Protein AF-A0A7C1CNL2-F1 (afdb_monomer)

Radius of gyration: 27.86 Å; Cα contacts (8 Å, |Δi|>4): 407; chains: 1; bounding box: 65×78×93 Å

Sequence (382 aa):
MNATKIMKTVVLSVSLILLAGSLSPGCSSPKSASEPPAAAKEPATAVEAPQTAAPAPEAPAEALAEKEEQEKAAATQEEEIQDDVVADTQDYTPQLRPYAESPYAANIDAGLVYMAEHKGELSCNWMDYFVLDYLQRKFGLDEWFSAKELLDAEALSKEDSVNYHLHARLVVPGHRIESKEVPFEDSFLFADYAPGEEEAFITTASLKHVGVPLSRFMLRAMYCDVEPVDSAYAAELVRLVMETDVEGDPNNFEGYLATHLILSYQWLKELGCAEALDELANMEENLAEVLYKIIRVQNGITDLALEAGALLHYMGRLDVVPEELVEGSYGSIAQAQMDNGAWDRNGGTRPTPSPQCHTTVFALWNLLENALPDAPDISWLR

Structure (mmCIF, N/CA/C/O backbone):
data_AF-A0A7C1CNL2-F1
#
_entry.id   AF-A0A7C1CNL2-F1
#
loop_
_atom_site.group_PDB
_atom_site.id
_atom_site.type_symbol
_atom_site.label_atom_id
_atom_site.label_alt_id
_atom_site.label_comp_id
_atom_site.label_asym_id
_atom_site.label_entity_id
_atom_site.label_seq_id
_atom_site.pdbx_PDB_ins_code
_atom_site.Cartn_x
_atom_site.Cartn_y
_atom_site.Cartn_z
_atom_site.occupancy
_atom_site.B_iso_or_equiv
_atom_site.auth_seq_id
_atom_site.auth_comp_id
_atom_site.auth_asym_id
_atom_site.auth_atom_id
_atom_site.pdbx_PDB_model_num
ATOM 1 N N . MET A 1 1 ? -5.654 50.924 52.333 1.00 35.19 1 MET A N 1
ATOM 2 C CA . MET A 1 1 ? -4.662 50.631 51.276 1.00 35.19 1 MET A CA 1
ATOM 3 C C . MET A 1 1 ? -5.372 49.855 50.179 1.00 35.19 1 MET A C 1
ATOM 5 O O . MET A 1 1 ? -6.268 49.086 50.491 1.00 35.19 1 MET A O 1
ATOM 9 N N . ASN A 1 2 ? -5.077 50.205 48.930 1.00 32.06 2 ASN A N 1
ATOM 10 C CA . ASN A 1 2 ? -5.961 50.125 47.763 1.00 32.06 2 ASN A CA 1
ATOM 11 C C . ASN A 1 2 ? -6.249 48.709 47.237 1.00 32.06 2 ASN A C 1
ATOM 13 O O . ASN A 1 2 ? -5.327 47.917 47.091 1.00 32.06 2 ASN A O 1
ATOM 17 N N . ALA A 1 3 ? -7.488 48.486 46.794 1.00 32.28 3 ALA A N 1
ATOM 18 C CA . ALA A 1 3 ? -7.807 47.624 45.655 1.00 32.28 3 ALA A CA 1
ATOM 19 C C . ALA A 1 3 ? -8.957 48.292 44.881 1.00 32.28 3 ALA A C 1
ATOM 21 O O . ALA A 1 3 ? -10.082 48.399 45.367 1.00 32.28 3 ALA A O 1
ATOM 22 N N . THR A 1 4 ? -8.634 48.824 43.705 1.00 47.66 4 THR A N 1
ATOM 23 C CA . THR A 1 4 ? -9.479 49.720 42.913 1.00 47.66 4 THR A CA 1
ATOM 24 C C . THR A 1 4 ? -9.529 49.181 41.484 1.00 47.66 4 THR A C 1
ATOM 26 O O . THR A 1 4 ? -8.496 49.251 40.837 1.00 47.66 4 THR A O 1
ATOM 29 N N . LYS A 1 5 ? -10.728 48.761 41.019 1.00 42.75 5 LYS 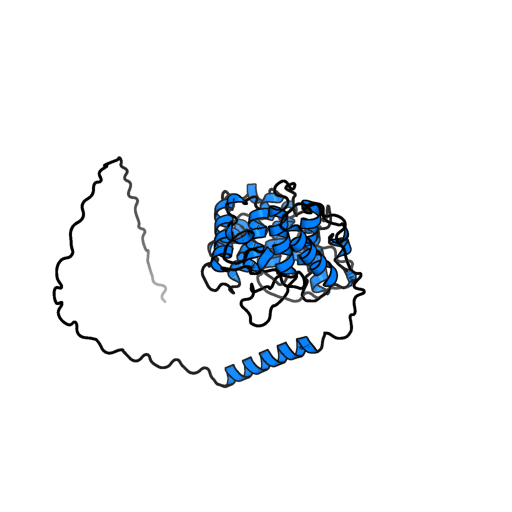A N 1
ATOM 30 C CA . LYS A 1 5 ? -11.314 48.989 39.662 1.00 42.75 5 LYS A CA 1
ATOM 31 C C . LYS A 1 5 ? -10.560 48.386 38.433 1.00 42.75 5 LYS A C 1
ATOM 33 O O . LYS A 1 5 ? -9.362 48.217 38.490 1.00 42.75 5 LYS A O 1
ATOM 38 N N . ILE A 1 6 ? -11.093 48.094 37.234 1.00 38.56 6 ILE A N 1
ATOM 39 C CA . ILE A 1 6 ? -12.391 48.148 36.519 1.00 38.56 6 ILE A CA 1
ATOM 40 C C . ILE A 1 6 ? -12.124 47.669 35.056 1.00 38.56 6 ILE A C 1
ATOM 42 O O . ILE A 1 6 ? -11.056 47.982 34.543 1.00 38.56 6 ILE A O 1
ATOM 46 N N . MET A 1 7 ? -13.141 47.091 34.377 1.00 31.61 7 MET A N 1
ATOM 47 C CA . MET A 1 7 ? -13.374 47.030 32.895 1.00 31.61 7 MET A CA 1
ATOM 48 C C . MET A 1 7 ? -12.409 46.195 32.008 1.00 31.61 7 MET A C 1
ATOM 50 O O . MET A 1 7 ? -11.265 46.002 32.370 1.00 31.61 7 MET A O 1
ATOM 54 N N . LYS A 1 8 ? -12.768 45.689 30.810 1.00 28.19 8 LYS A N 1
ATOM 55 C CA . LYS A 1 8 ? -13.833 46.044 29.843 1.00 28.19 8 LYS A CA 1
ATOM 56 C C . LYS A 1 8 ? -14.079 44.919 28.813 1.00 28.19 8 LYS A C 1
ATOM 58 O O . LYS A 1 8 ? -13.187 44.156 28.478 1.00 28.19 8 LYS A O 1
ATOM 63 N N . THR A 1 9 ? -15.298 44.952 28.289 1.00 31.88 9 THR A N 1
ATOM 64 C CA . THR A 1 9 ? -15.944 44.317 27.127 1.00 31.88 9 THR A CA 1
ATOM 65 C C . THR A 1 9 ? -15.256 44.517 25.759 1.00 31.88 9 THR A C 1
ATOM 67 O O . THR A 1 9 ? -14.754 45.611 25.517 1.00 31.88 9 THR A O 1
ATOM 70 N N . VAL A 1 10 ? -15.412 43.550 24.834 1.00 29.12 10 VAL A N 1
ATOM 71 C CA . VAL A 1 10 ? -15.509 43.700 23.350 1.00 29.12 10 VAL A CA 1
ATOM 72 C C . VAL A 1 10 ? -16.446 42.570 22.858 1.00 29.12 10 VAL A C 1
ATOM 74 O O . VAL A 1 10 ? -16.134 41.412 23.087 1.00 29.12 10 VAL A O 1
ATOM 77 N N . VAL A 1 11 ? -17.745 42.777 22.592 1.00 28.12 11 VAL A N 1
ATOM 78 C CA . VAL A 1 11 ? -18.468 43.267 21.386 1.00 28.12 11 VAL A CA 1
ATOM 79 C C . VAL A 1 11 ? -18.308 42.412 20.112 1.00 28.12 11 VAL A C 1
ATOM 81 O O . VAL A 1 11 ? -17.256 42.401 19.485 1.00 28.12 11 VAL A O 1
ATOM 84 N N . LEU A 1 12 ? -19.434 41.770 19.750 1.00 28.95 12 LEU A N 1
ATOM 85 C CA . LEU A 1 12 ? -19.815 41.115 18.488 1.00 28.95 12 LEU A CA 1
ATOM 86 C C . LEU A 1 12 ? -19.598 41.983 17.237 1.00 28.95 12 LEU A C 1
ATOM 88 O O . LEU A 1 12 ? -19.767 43.199 17.317 1.00 28.95 12 LEU A O 1
ATOM 92 N N . SER A 1 13 ? -19.471 41.338 16.067 1.00 25.84 13 SER A N 1
ATOM 93 C CA . SER A 1 13 ? -20.415 41.446 14.921 1.00 25.84 13 SER A CA 1
ATOM 94 C C . SER A 1 13 ? -19.830 40.786 13.668 1.00 25.84 13 SER A C 1
ATOM 96 O O . SER A 1 13 ? -18.746 41.192 13.283 1.00 25.84 13 SER A O 1
ATOM 98 N N . VAL A 1 14 ? -20.572 39.903 12.984 1.00 24.02 14 VAL A N 1
ATOM 99 C CA . VAL A 1 14 ? -20.858 40.011 11.533 1.00 24.02 14 VAL A CA 1
ATOM 100 C C . VAL A 1 14 ? -22.202 39.327 11.254 1.00 24.02 14 VAL A C 1
ATOM 102 O O . VAL A 1 14 ? -22.485 38.238 11.748 1.00 24.02 14 VAL A O 1
ATOM 105 N N . SER A 1 15 ? -23.035 40.035 10.495 1.00 27.12 15 SER A N 1
ATOM 106 C CA . SER A 1 15 ? -24.418 39.725 10.154 1.00 27.12 15 SER A CA 1
ATOM 107 C C . SER A 1 15 ? -24.574 38.929 8.856 1.00 27.12 15 SER A C 1
ATOM 109 O O . SER A 1 15 ? -23.800 39.055 7.914 1.00 27.12 15 SER A O 1
ATOM 111 N N . LEU A 1 16 ? -25.694 38.214 8.831 1.00 27.20 16 LEU A N 1
ATOM 112 C CA . LEU A 1 16 ? -26.462 37.634 7.731 1.00 27.20 16 LEU A CA 1
ATOM 113 C C . LEU A 1 16 ? -26.754 38.608 6.560 1.00 27.20 16 LEU A C 1
ATOM 115 O O . LEU A 1 16 ? -27.252 39.705 6.814 1.00 27.20 16 LEU A O 1
ATOM 119 N N . ILE A 1 17 ? -26.595 38.164 5.299 1.00 28.11 17 ILE A N 1
ATOM 120 C CA . ILE A 1 17 ? -27.347 38.661 4.121 1.00 28.11 17 ILE A CA 1
ATOM 121 C C . ILE A 1 17 ? -27.721 37.484 3.194 1.00 28.11 17 ILE A C 1
ATOM 123 O O . ILE A 1 17 ? -26.864 36.740 2.730 1.00 28.11 17 ILE A O 1
ATOM 127 N N . LEU A 1 18 ? -29.027 37.364 2.929 1.00 26.62 18 LEU A N 1
ATOM 128 C CA . LEU A 1 18 ? -29.698 36.585 1.877 1.00 26.62 18 LEU A CA 1
ATOM 129 C C . LEU A 1 18 ? -29.678 37.346 0.538 1.00 26.62 18 LEU A C 1
ATOM 131 O O . LEU A 1 18 ? -29.861 38.560 0.576 1.00 26.62 18 LEU A O 1
ATOM 135 N N . LEU A 1 19 ? -29.650 36.652 -0.613 1.00 27.83 19 LEU A N 1
ATOM 136 C CA . LEU A 1 19 ? -30.679 36.771 -1.675 1.00 27.83 19 LEU A CA 1
ATOM 137 C C . LEU A 1 19 ? -30.395 35.914 -2.922 1.00 27.83 19 LEU A C 1
ATOM 139 O O . LEU A 1 19 ? -29.259 35.665 -3.304 1.00 27.83 19 LEU A O 1
ATOM 143 N N . ALA A 1 20 ? -31.501 35.486 -3.530 1.00 30.69 20 ALA A N 1
ATOM 144 C CA . ALA A 1 20 ? -31.649 34.560 -4.645 1.00 30.69 20 ALA A CA 1
ATOM 145 C C . ALA A 1 20 ? -31.808 35.242 -6.024 1.00 30.69 20 ALA A C 1
ATOM 147 O O . ALA A 1 20 ? -32.094 36.436 -6.100 1.00 30.69 20 ALA A O 1
ATOM 148 N N . GLY A 1 21 ? -31.772 34.416 -7.084 1.00 27.17 21 GLY A N 1
ATOM 149 C CA . GLY A 1 21 ? -32.320 34.672 -8.433 1.00 27.17 21 GLY A CA 1
ATOM 150 C C . GLY A 1 21 ? -31.267 34.641 -9.555 1.00 27.17 21 GLY A C 1
ATOM 151 O O . GLY A 1 21 ? -30.158 35.100 -9.339 1.00 27.17 21 GLY A O 1
ATOM 152 N N . SER A 1 22 ? -31.483 34.229 -10.809 1.00 32.00 22 SER A N 1
ATOM 153 C CA . SER A 1 22 ? -32.414 33.339 -11.533 1.00 32.00 22 SER A CA 1
ATOM 154 C C . SER A 1 22 ? -32.171 33.579 -13.045 1.00 32.00 22 SER A C 1
ATOM 156 O O . SER A 1 22 ? -32.170 34.734 -13.453 1.00 32.00 22 SER A O 1
ATOM 158 N N . LEU A 1 23 ? -32.067 32.505 -13.847 1.00 30.62 23 LEU A N 1
ATOM 159 C CA . LEU A 1 23 ? -32.477 32.357 -15.271 1.00 30.62 23 LEU A CA 1
ATOM 160 C C . LEU A 1 23 ? -31.768 33.123 -16.433 1.00 30.62 23 LEU A C 1
ATOM 162 O O . LEU A 1 23 ? -32.106 34.260 -16.731 1.00 30.62 23 LEU A O 1
ATOM 166 N N . SER A 1 24 ? -30.940 32.362 -17.181 1.00 31.33 24 SER A N 1
ATOM 167 C CA . SER A 1 24 ? -31.008 32.012 -18.639 1.00 31.33 24 SER A CA 1
ATOM 168 C C . SER A 1 24 ? -30.952 33.108 -19.756 1.00 31.33 24 SER A C 1
ATOM 170 O O . SER A 1 24 ? -30.883 34.293 -19.466 1.00 31.33 24 SER A O 1
ATOM 172 N N . PRO A 1 25 ? -30.974 32.749 -21.069 1.00 50.56 25 PRO A N 1
ATOM 173 C CA . PRO A 1 25 ? -29.836 32.335 -21.914 1.00 50.56 25 PRO A CA 1
ATOM 174 C C . PRO A 1 25 ? -29.695 33.189 -23.209 1.00 50.56 25 PRO A C 1
ATOM 176 O O . PRO A 1 25 ? -30.590 33.955 -23.558 1.00 50.56 25 PRO A O 1
ATOM 179 N N . GLY A 1 26 ? -28.624 33.021 -24.001 1.00 30.94 26 GLY A N 1
ATOM 180 C CA . GLY A 1 26 ? -28.526 33.708 -25.301 1.00 30.94 26 GLY A CA 1
ATOM 181 C C . GLY A 1 26 ? -27.417 33.221 -26.234 1.00 30.94 26 GLY A C 1
ATOM 182 O O . GLY A 1 26 ? -26.248 33.525 -26.036 1.00 30.94 26 GLY A O 1
ATOM 183 N N . CYS A 1 27 ? -27.817 32.496 -27.281 1.00 37.62 27 CYS A N 1
ATOM 184 C CA . CYS A 1 27 ? -27.024 32.134 -28.459 1.00 37.62 27 CYS A CA 1
ATOM 185 C C . CYS A 1 27 ? -26.532 33.363 -29.246 1.00 37.62 27 CYS A C 1
ATOM 187 O O . CYS A 1 27 ? -27.295 34.317 -29.391 1.00 37.62 27 CYS A O 1
ATOM 189 N N . SER A 1 28 ? -25.354 33.273 -29.884 1.00 35.78 28 SER A N 1
ATOM 190 C CA . SER A 1 28 ? -25.140 33.510 -31.335 1.00 35.78 28 SER A CA 1
ATOM 191 C C . SER A 1 28 ? -23.646 33.553 -31.699 1.00 35.78 28 SER A C 1
ATOM 193 O O . SER A 1 28 ? -22.896 34.380 -31.197 1.00 35.78 28 SER A O 1
ATOM 195 N N . SER A 1 29 ? -23.235 32.695 -32.636 1.00 40.66 29 SER A N 1
ATOM 196 C CA . SER A 1 29 ? -22.101 32.913 -33.560 1.00 40.66 29 SER A CA 1
ATOM 197 C C . SER A 1 29 ? -22.674 33.461 -34.883 1.00 40.66 29 SER A C 1
ATOM 199 O O . SER A 1 29 ? -23.821 33.113 -35.182 1.00 40.66 29 SER A O 1
ATOM 201 N N . PRO A 1 30 ? -21.955 34.277 -35.697 1.00 51.47 30 PRO A N 1
ATOM 202 C CA . PRO A 1 30 ? -20.954 33.725 -36.631 1.00 51.47 30 PRO A CA 1
ATOM 203 C C . PRO A 1 30 ? -19.769 34.641 -37.057 1.00 51.47 30 PRO A C 1
ATOM 205 O O . PRO A 1 30 ? -19.803 35.859 -36.937 1.00 51.47 30 PRO A O 1
ATOM 208 N N . LYS A 1 31 ? -18.743 33.975 -37.624 1.00 42.81 31 LYS A N 1
ATOM 209 C CA . LYS A 1 31 ? -17.724 34.377 -38.631 1.00 42.81 31 LYS A CA 1
ATOM 210 C C . LYS A 1 31 ? -17.607 35.859 -39.052 1.00 42.81 31 LYS A C 1
ATOM 212 O O . LYS A 1 31 ? -18.544 36.392 -39.632 1.00 42.81 31 LYS A O 1
ATOM 217 N N . SER A 1 32 ? -16.370 36.375 -39.088 1.00 38.91 32 SER A N 1
ATOM 218 C CA . SER A 1 32 ? -15.709 36.824 -40.336 1.00 38.91 32 SER A CA 1
ATOM 219 C C . SER A 1 32 ? -14.239 37.194 -40.102 1.00 38.91 32 SER A C 1
ATOM 221 O O . SER A 1 32 ? -13.888 37.770 -39.079 1.00 38.91 32 SER A O 1
ATOM 223 N N . ALA A 1 33 ? -13.403 36.876 -41.089 1.00 46.38 33 ALA A N 1
ATOM 224 C CA . ALA A 1 33 ? -12.017 37.303 -41.222 1.00 46.38 33 ALA A CA 1
ATOM 225 C C . ALA A 1 33 ? -11.903 38.798 -41.576 1.00 46.38 33 ALA A C 1
ATOM 227 O O . ALA A 1 33 ? -12.732 39.299 -42.337 1.00 46.38 33 ALA A O 1
ATOM 228 N N . SER A 1 34 ? -10.835 39.456 -41.112 1.00 37.28 34 SER A N 1
ATOM 229 C CA . SER A 1 34 ? -10.150 40.542 -41.831 1.00 37.28 34 SER A CA 1
ATOM 230 C C . SER A 1 34 ? -8.802 40.883 -41.179 1.00 37.28 34 SER A C 1
ATOM 232 O O . SER A 1 34 ? -8.657 40.816 -39.965 1.00 37.28 34 SER A O 1
ATOM 234 N N . GLU A 1 35 ? -7.866 41.240 -42.052 1.00 44.66 35 GLU A N 1
ATOM 235 C CA . GLU A 1 35 ? -6.464 41.670 -41.938 1.00 44.66 35 GLU A CA 1
ATOM 236 C C . GLU A 1 35 ? -5.998 42.535 -40.741 1.00 44.66 35 GLU A C 1
ATOM 238 O O . GLU A 1 35 ? -6.806 43.165 -40.057 1.00 44.66 35 GLU A O 1
ATOM 243 N N . PRO A 1 36 ? -4.664 42.615 -40.516 1.00 49.44 36 PRO A N 1
ATOM 244 C CA . PRO A 1 36 ? -4.073 43.265 -39.350 1.00 49.44 36 PRO A CA 1
ATOM 245 C C . PRO A 1 36 ? -3.894 44.781 -39.549 1.00 49.44 36 PRO A C 1
ATOM 247 O O . PRO A 1 36 ? -3.443 45.212 -40.615 1.00 49.44 36 PRO A O 1
ATOM 250 N N . PRO A 1 37 ? -4.130 45.612 -38.518 1.00 51.25 37 PRO A N 1
ATOM 251 C CA . PRO A 1 37 ? -3.704 46.998 -38.547 1.00 51.25 37 PRO A CA 1
ATOM 252 C C . PRO A 1 37 ? -2.314 47.208 -37.930 1.00 51.25 37 PRO A C 1
ATOM 254 O O . PRO A 1 37 ? -1.962 46.703 -36.868 1.00 51.25 37 PRO A O 1
ATOM 257 N N . ALA A 1 38 ? -1.568 48.010 -38.684 1.00 40.91 38 ALA A N 1
ATOM 258 C CA . ALA A 1 38 ? -0.395 48.820 -38.396 1.00 40.91 38 ALA A CA 1
ATOM 259 C C . ALA A 1 38 ? 0.037 49.035 -36.931 1.00 40.91 38 ALA A C 1
ATOM 261 O O . ALA A 1 38 ? -0.735 49.414 -36.054 1.00 40.91 38 ALA A O 1
ATOM 262 N N . ALA A 1 39 ? 1.358 48.947 -36.764 1.00 49.41 39 ALA A N 1
ATOM 263 C CA . ALA A 1 39 ? 2.127 49.352 -35.599 1.00 49.41 39 ALA A CA 1
ATOM 264 C C . ALA A 1 39 ? 1.842 50.801 -35.162 1.00 49.41 39 ALA A C 1
ATOM 266 O O . ALA A 1 39 ? 2.092 51.755 -35.906 1.00 49.41 39 ALA A O 1
ATOM 267 N N . ALA A 1 40 ? 1.412 50.954 -33.910 1.00 44.69 40 ALA A N 1
ATOM 268 C CA . ALA A 1 40 ? 1.447 52.207 -33.172 1.00 44.69 40 ALA A CA 1
ATOM 269 C C . ALA A 1 40 ? 2.636 52.181 -32.200 1.00 44.69 40 ALA A C 1
ATOM 271 O O . ALA A 1 40 ? 2.840 51.219 -31.465 1.00 44.69 40 ALA A O 1
ATOM 272 N N . LYS A 1 41 ? 3.445 53.244 -32.242 1.00 52.44 41 LYS A N 1
ATOM 273 C CA . LYS A 1 41 ? 4.553 53.504 -31.318 1.00 52.44 41 LYS A CA 1
ATOM 274 C C . LYS A 1 41 ? 4.001 53.825 -29.928 1.00 52.44 41 LYS A C 1
ATOM 276 O O . LYS A 1 41 ? 3.323 54.840 -29.780 1.00 52.44 41 LYS A O 1
ATOM 281 N N . GLU A 1 42 ? 4.359 53.024 -28.931 1.00 47.72 42 GLU A N 1
ATOM 282 C CA . GLU A 1 42 ? 4.240 53.397 -27.520 1.00 47.72 42 GLU A CA 1
ATOM 283 C C . GLU A 1 42 ? 5.468 54.194 -27.037 1.00 47.72 42 GLU A C 1
ATOM 285 O O . GLU A 1 42 ? 6.576 54.014 -27.557 1.00 47.72 42 GLU A O 1
ATOM 290 N N . PRO A 1 43 ? 5.282 55.112 -26.071 1.00 50.44 43 PRO A N 1
ATOM 291 C CA . PRO A 1 43 ? 6.353 55.898 -25.481 1.00 50.44 43 PRO A CA 1
ATOM 292 C C . PRO A 1 43 ? 7.132 55.089 -24.438 1.00 50.44 43 PRO A C 1
ATOM 294 O O . PRO A 1 43 ? 6.565 54.338 -23.652 1.00 50.44 43 PRO A O 1
ATOM 297 N N . ALA A 1 44 ? 8.446 55.301 -24.420 1.00 44.88 44 ALA A N 1
ATOM 298 C CA . ALA A 1 44 ? 9.376 54.716 -23.466 1.00 44.88 44 ALA A CA 1
ATOM 299 C C . ALA A 1 44 ? 8.971 55.013 -22.010 1.00 44.88 44 ALA A C 1
ATOM 301 O O . ALA A 1 44 ? 9.029 56.159 -21.558 1.00 44.88 44 ALA A O 1
ATOM 302 N N . THR A 1 45 ? 8.609 53.966 -21.274 1.00 45.75 45 THR A N 1
ATOM 303 C CA . THR A 1 45 ? 8.608 53.935 -19.812 1.00 45.75 45 THR A CA 1
ATOM 304 C C . THR A 1 45 ? 10.044 53.811 -19.308 1.00 45.75 45 THR A C 1
ATOM 306 O O . THR A 1 45 ? 10.857 53.052 -19.836 1.00 45.75 45 THR A O 1
ATOM 309 N N . ALA A 1 46 ? 10.369 54.620 -18.301 1.00 51.09 46 ALA A N 1
ATOM 310 C CA . ALA A 1 46 ? 11.661 54.622 -17.641 1.00 51.09 46 ALA A CA 1
ATOM 311 C C . ALA A 1 46 ? 11.910 53.269 -16.958 1.00 51.09 46 ALA A C 1
ATOM 313 O O . ALA A 1 46 ? 11.107 52.817 -16.145 1.00 51.09 46 ALA A O 1
ATOM 314 N N . VAL A 1 47 ? 13.036 52.646 -17.301 1.00 46.09 47 VAL A N 1
ATOM 315 C CA . VAL A 1 47 ? 13.588 51.480 -16.612 1.00 46.09 47 VAL A CA 1
ATOM 316 C C . VAL A 1 47 ? 14.101 51.956 -15.253 1.00 46.09 47 VAL A C 1
ATOM 318 O O . VAL A 1 47 ? 15.106 52.666 -15.184 1.00 46.09 47 VAL A O 1
ATOM 321 N N . GLU A 1 48 ? 13.399 51.602 -14.177 1.00 47.31 48 GLU A N 1
ATOM 322 C CA . GLU A 1 48 ? 13.974 51.642 -12.834 1.00 47.31 48 GLU A CA 1
ATOM 323 C C . GLU A 1 48 ? 15.108 50.615 -12.759 1.00 47.31 48 GLU A C 1
ATOM 325 O O . GLU A 1 48 ? 14.973 49.466 -13.183 1.00 47.31 48 GLU A O 1
ATOM 330 N N . ALA A 1 49 ? 16.260 51.073 -12.274 1.00 54.38 49 ALA A N 1
ATOM 331 C CA . ALA A 1 49 ? 17.446 50.254 -12.111 1.00 54.38 49 ALA A CA 1
ATOM 332 C C . ALA A 1 49 ? 17.176 49.099 -11.127 1.00 54.38 49 ALA A C 1
ATOM 334 O O . ALA A 1 49 ? 16.500 49.310 -10.117 1.00 54.38 49 ALA A O 1
ATOM 335 N N . PRO A 1 50 ? 17.732 47.899 -11.373 1.00 49.47 50 PRO A N 1
ATOM 336 C CA . PRO A 1 50 ? 17.598 46.784 -10.452 1.00 49.47 50 PRO A CA 1
ATOM 337 C C . PRO A 1 50 ? 18.237 47.158 -9.113 1.00 49.47 50 PRO A C 1
ATOM 339 O O . PRO A 1 50 ? 19.438 47.431 -9.036 1.00 49.47 50 PRO A O 1
ATOM 342 N N . GLN A 1 51 ? 17.426 47.171 -8.055 1.00 52.00 51 GLN A N 1
ATOM 343 C CA . GLN A 1 51 ? 17.934 47.133 -6.693 1.00 52.00 51 GLN A CA 1
ATOM 344 C C . GLN A 1 51 ? 18.705 45.825 -6.534 1.00 52.00 51 GLN A C 1
ATOM 346 O O . GLN A 1 51 ? 18.144 44.733 -6.584 1.00 52.00 51 GLN A O 1
ATOM 351 N N . THR A 1 52 ? 20.019 45.958 -6.389 1.00 47.81 52 THR A N 1
ATOM 352 C CA . THR A 1 52 ? 20.930 44.891 -5.990 1.00 47.81 52 THR A CA 1
ATOM 353 C C . THR A 1 52 ? 20.424 44.266 -4.697 1.00 47.81 52 THR A C 1
ATOM 355 O O . THR A 1 52 ? 20.477 44.901 -3.641 1.00 47.81 52 THR A O 1
ATOM 358 N N . ALA A 1 53 ? 19.923 43.034 -4.794 1.00 55.62 53 ALA A N 1
ATOM 359 C CA . ALA A 1 53 ? 19.655 42.196 -3.640 1.00 55.62 53 ALA A CA 1
ATOM 360 C C . ALA A 1 53 ? 20.956 42.030 -2.844 1.00 55.62 53 ALA A C 1
ATOM 362 O O . ALA A 1 53 ? 22.021 41.776 -3.415 1.00 55.62 53 ALA A O 1
ATOM 363 N N . ALA A 1 54 ? 20.868 42.232 -1.531 1.00 60.53 54 ALA A N 1
ATOM 364 C CA . ALA A 1 54 ? 21.977 41.975 -0.630 1.00 60.53 54 ALA A CA 1
ATOM 365 C C . ALA A 1 54 ? 22.381 40.490 -0.731 1.00 60.53 54 ALA A C 1
ATOM 367 O O . ALA A 1 54 ? 21.495 39.638 -0.844 1.00 60.53 54 ALA A O 1
ATOM 368 N N . PRO A 1 55 ? 23.687 40.171 -0.711 1.00 58.12 55 PRO A N 1
ATOM 369 C CA . PRO A 1 55 ? 24.144 38.790 -0.726 1.00 58.12 55 PRO A CA 1
ATOM 370 C C . PRO A 1 55 ? 23.559 38.046 0.476 1.00 58.12 55 PRO A C 1
ATOM 372 O O . PRO A 1 55 ? 23.579 38.553 1.602 1.00 58.12 55 PRO A O 1
ATOM 375 N N . ALA A 1 56 ? 23.011 36.858 0.216 1.00 63.66 56 ALA A N 1
ATOM 376 C CA . ALA A 1 56 ? 22.590 35.943 1.265 1.00 63.66 56 ALA A CA 1
ATOM 377 C C . ALA A 1 56 ? 23.785 35.666 2.198 1.00 63.66 56 ALA A C 1
ATOM 379 O O . ALA A 1 56 ? 24.914 35.561 1.708 1.00 63.66 56 ALA A O 1
ATOM 380 N N . PRO A 1 57 ? 23.570 35.585 3.522 1.00 62.91 57 PRO A N 1
ATOM 381 C CA . PRO A 1 57 ? 24.642 35.268 4.451 1.00 62.91 57 PRO A CA 1
ATOM 382 C C . PRO A 1 57 ? 25.230 33.903 4.086 1.00 62.91 57 PRO A C 1
ATOM 384 O O . PRO A 1 57 ? 24.505 32.911 4.012 1.00 62.91 57 PRO A O 1
ATOM 387 N N . GLU A 1 58 ? 26.537 33.874 3.823 1.00 62.25 58 GLU A N 1
ATOM 388 C CA . GLU A 1 58 ? 27.288 32.637 3.627 1.00 62.25 58 GLU A CA 1
ATOM 389 C C . GLU A 1 58 ? 27.073 31.745 4.854 1.00 62.25 58 GLU A C 1
ATOM 391 O O . GLU A 1 58 ? 27.290 32.173 5.993 1.00 62.25 58 GLU A O 1
ATOM 396 N N . ALA A 1 59 ? 26.600 30.518 4.626 1.00 60.53 59 ALA A N 1
ATOM 397 C CA . ALA A 1 59 ? 26.533 29.521 5.681 1.00 60.53 59 ALA A CA 1
ATOM 398 C C . ALA A 1 59 ? 27.948 29.339 6.262 1.00 60.53 59 ALA A C 1
ATOM 400 O O . ALA A 1 59 ? 28.913 29.277 5.493 1.00 60.53 59 ALA A O 1
ATOM 401 N N . PRO A 1 60 ? 28.104 29.293 7.597 1.00 71.31 60 PRO A N 1
ATOM 402 C CA . PRO A 1 60 ? 29.414 29.157 8.213 1.00 71.31 60 PRO A CA 1
ATOM 403 C C . PRO A 1 60 ? 30.089 27.886 7.692 1.00 71.31 60 PRO A C 1
ATOM 405 O O . PRO A 1 60 ? 29.477 26.822 7.669 1.00 71.31 60 PRO A O 1
ATOM 408 N N . ALA A 1 61 ? 31.350 28.007 7.271 1.00 67.06 61 ALA A N 1
ATOM 409 C CA . ALA A 1 61 ? 32.121 26.923 6.658 1.00 67.06 61 ALA A CA 1
ATOM 410 C C . ALA A 1 61 ? 32.173 25.637 7.513 1.00 67.06 61 ALA A C 1
ATOM 412 O O . ALA A 1 61 ? 32.338 24.550 6.969 1.00 67.06 61 ALA A O 1
ATOM 413 N N . GLU A 1 62 ? 31.972 25.748 8.830 1.00 64.94 62 GLU A N 1
ATOM 414 C CA . GLU A 1 62 ? 31.845 24.609 9.750 1.00 64.94 62 GLU A CA 1
ATOM 415 C C . GLU A 1 62 ? 30.597 23.749 9.476 1.00 64.94 62 GLU A C 1
ATOM 417 O O . GLU A 1 62 ? 30.695 22.527 9.498 1.00 64.94 62 GLU A O 1
ATOM 422 N N . ALA A 1 63 ? 29.459 24.347 9.104 1.00 62.38 63 ALA A N 1
ATOM 423 C CA . ALA A 1 63 ? 28.225 23.605 8.819 1.00 62.38 63 ALA A CA 1
ATOM 424 C C . ALA A 1 63 ? 28.294 22.800 7.507 1.00 62.38 63 ALA A C 1
ATOM 426 O O . ALA A 1 63 ? 27.605 21.794 7.352 1.00 62.38 63 ALA A O 1
ATOM 427 N N . LEU A 1 64 ? 29.130 23.230 6.554 1.00 66.38 64 LEU A N 1
ATOM 428 C CA . LEU A 1 64 ? 29.379 22.479 5.320 1.00 66.38 64 LEU A CA 1
ATOM 429 C C . LEU A 1 64 ? 30.335 21.300 5.556 1.00 66.38 64 LEU A C 1
ATOM 431 O O . LEU A 1 64 ? 30.147 20.249 4.951 1.00 66.38 64 LEU A O 1
ATOM 435 N N . ALA A 1 65 ? 31.310 21.449 6.458 1.00 72.50 65 ALA A N 1
ATOM 436 C CA . ALA A 1 65 ? 32.244 20.381 6.806 1.00 72.50 65 ALA A CA 1
ATOM 437 C C . ALA A 1 65 ? 31.570 19.250 7.606 1.00 72.50 65 ALA A C 1
ATOM 439 O O . ALA A 1 65 ? 31.788 18.082 7.294 1.00 72.50 65 ALA A O 1
ATOM 440 N N . GLU A 1 66 ? 30.699 19.580 8.569 1.00 70.88 66 GLU A N 1
ATOM 441 C CA . GLU A 1 66 ? 29.944 18.573 9.338 1.00 70.88 66 GLU A CA 1
ATOM 442 C C . GLU A 1 66 ? 28.993 17.758 8.450 1.00 70.88 66 GLU A C 1
ATOM 444 O O . GLU A 1 66 ? 28.859 16.548 8.634 1.00 70.88 66 GLU A O 1
ATOM 449 N N . LYS A 1 67 ? 28.378 18.391 7.442 1.00 68.25 67 LYS A N 1
ATOM 450 C CA . LYS A 1 67 ? 27.512 17.695 6.483 1.00 68.25 67 LYS A CA 1
ATOM 451 C C . LYS A 1 67 ? 28.299 16.720 5.596 1.00 68.25 67 LYS A C 1
ATOM 453 O O . LYS A 1 67 ? 27.856 15.596 5.387 1.00 68.25 67 LYS A O 1
ATOM 458 N N . GLU A 1 68 ? 29.479 17.118 5.117 1.00 71.81 68 GLU A N 1
ATOM 459 C CA . GLU A 1 68 ? 30.324 16.262 4.269 1.00 71.81 68 GLU A CA 1
ATOM 460 C C . GLU A 1 68 ? 30.924 15.070 5.046 1.00 71.81 68 GLU A C 1
ATOM 462 O O . GLU A 1 68 ? 31.138 13.996 4.482 1.00 71.81 68 GLU A O 1
ATOM 467 N N . GLU A 1 69 ? 31.183 15.233 6.348 1.00 72.69 69 GLU A N 1
ATOM 468 C CA . GLU A 1 69 ? 31.654 14.153 7.225 1.00 72.69 69 GLU A CA 1
ATOM 469 C C . GLU A 1 69 ? 30.528 13.168 7.586 1.00 72.69 69 GLU A C 1
ATOM 471 O O . GLU A 1 69 ? 30.756 11.957 7.578 1.00 72.69 69 GLU A O 1
ATOM 476 N N . GLN A 1 70 ? 29.298 13.654 7.802 1.00 63.69 70 GLN A N 1
ATOM 477 C CA . GLN A 1 70 ? 28.116 12.803 8.010 1.00 63.69 70 GLN A CA 1
ATOM 478 C C . GLN A 1 70 ? 27.754 11.984 6.763 1.00 63.69 70 GLN A C 1
ATOM 480 O O . GLN A 1 70 ? 27.487 10.789 6.882 1.00 63.69 70 GLN A O 1
ATOM 485 N N . GLU A 1 71 ? 27.801 12.583 5.568 1.00 66.12 71 GLU A N 1
ATOM 486 C CA . GLU A 1 71 ? 27.547 11.871 4.305 1.00 66.12 71 GLU A CA 1
ATOM 487 C C . GLU A 1 71 ? 28.617 10.795 4.027 1.00 66.12 71 GLU A C 1
ATOM 489 O O . GLU A 1 71 ? 28.283 9.694 3.590 1.00 66.12 71 GLU A O 1
ATOM 494 N N . LYS A 1 72 ? 29.895 11.050 4.356 1.00 68.31 72 LYS A N 1
ATOM 495 C CA . LYS A 1 72 ? 30.965 10.036 4.249 1.00 68.31 72 LYS A CA 1
ATOM 496 C C . LYS A 1 72 ? 30.830 8.917 5.284 1.00 68.31 72 LYS A C 1
ATOM 498 O O . LYS A 1 72 ? 31.077 7.760 4.951 1.00 68.31 72 LYS A O 1
ATOM 503 N N . ALA A 1 73 ? 30.437 9.232 6.518 1.00 57.47 73 ALA A N 1
ATOM 504 C CA . ALA A 1 73 ? 30.233 8.229 7.562 1.00 57.47 73 ALA A CA 1
ATOM 505 C C . ALA A 1 73 ? 29.050 7.296 7.245 1.00 57.47 73 ALA A C 1
ATOM 507 O O . ALA A 1 73 ? 29.171 6.088 7.445 1.00 57.47 73 ALA A O 1
ATOM 508 N N . ALA A 1 74 ? 27.954 7.832 6.693 1.00 48.38 74 ALA A N 1
ATOM 509 C CA . ALA A 1 74 ? 26.811 7.037 6.240 1.00 48.38 74 ALA A CA 1
ATOM 510 C C . ALA A 1 74 ? 27.188 6.103 5.076 1.00 48.38 74 ALA A C 1
ATOM 512 O O . ALA A 1 74 ? 26.906 4.911 5.138 1.00 48.38 74 ALA A O 1
ATOM 513 N N . ALA A 1 75 ? 27.924 6.609 4.078 1.00 51.59 75 ALA A N 1
ATOM 514 C CA . ALA A 1 75 ? 28.395 5.795 2.954 1.00 51.59 75 ALA A CA 1
ATOM 515 C C . ALA A 1 75 ? 29.379 4.682 3.371 1.00 51.59 75 ALA A C 1
ATOM 517 O O . ALA A 1 75 ? 29.423 3.630 2.744 1.00 51.59 75 ALA A O 1
ATOM 518 N N . THR A 1 76 ? 30.158 4.888 4.441 1.00 48.78 76 THR A N 1
ATOM 519 C CA . THR A 1 76 ? 31.122 3.880 4.927 1.00 48.78 76 THR A CA 1
ATOM 520 C C . THR A 1 76 ? 30.442 2.776 5.752 1.00 48.78 76 THR A C 1
ATOM 522 O O . THR A 1 76 ? 30.912 1.644 5.751 1.00 48.78 76 THR A O 1
ATOM 525 N N . GLN A 1 77 ? 29.325 3.067 6.437 1.00 51.19 77 GLN A N 1
ATOM 526 C CA . GLN A 1 77 ? 28.551 2.041 7.159 1.00 51.19 77 GLN A CA 1
ATOM 527 C C . GLN A 1 77 ? 27.784 1.096 6.224 1.00 51.19 77 GLN A C 1
ATOM 529 O O . GLN A 1 77 ? 27.561 -0.054 6.597 1.00 51.19 77 GLN A O 1
ATOM 534 N N . GLU A 1 78 ? 27.419 1.543 5.020 1.00 52.94 78 GLU A N 1
ATOM 535 C CA . GLU A 1 78 ? 26.786 0.683 4.011 1.00 52.94 78 GLU A CA 1
ATOM 536 C C . GLU A 1 78 ? 27.764 -0.349 3.416 1.00 52.94 78 GLU A C 1
ATOM 538 O O . GLU A 1 78 ? 27.345 -1.464 3.114 1.00 52.94 78 GLU A O 1
ATOM 543 N N . GLU A 1 79 ? 29.065 -0.042 3.312 1.00 53.97 79 GLU A N 1
ATOM 544 C CA . GLU A 1 79 ? 30.066 -0.981 2.765 1.00 53.97 79 GLU A CA 1
ATOM 545 C C . GLU A 1 79 ? 30.486 -2.094 3.749 1.00 53.97 79 GLU A C 1
ATOM 547 O O . GLU A 1 79 ? 30.910 -3.160 3.309 1.00 53.97 79 GLU A O 1
ATOM 552 N N . GLU A 1 80 ? 30.379 -1.900 5.070 1.00 52.75 80 GLU A N 1
ATOM 553 C CA . GLU A 1 80 ? 30.962 -2.836 6.056 1.00 52.75 80 GLU A CA 1
ATOM 554 C C . GLU A 1 80 ? 29.995 -3.946 6.538 1.00 52.75 80 GLU A C 1
ATOM 556 O O . GLU A 1 80 ? 30.406 -4.846 7.270 1.00 52.75 80 GLU A O 1
ATOM 561 N N . ILE A 1 81 ? 28.719 -3.929 6.124 1.00 53.34 81 ILE A N 1
ATOM 562 C CA . ILE A 1 81 ? 27.686 -4.898 6.566 1.00 53.34 81 ILE A CA 1
ATOM 563 C C . ILE A 1 81 ? 27.403 -5.996 5.512 1.00 53.34 81 ILE A C 1
ATOM 565 O O . ILE A 1 81 ? 26.646 -6.930 5.767 1.00 53.34 81 ILE A O 1
ATOM 569 N N . GLN A 1 82 ? 28.033 -5.953 4.336 1.00 51.50 82 GLN A N 1
ATOM 570 C CA . GLN A 1 82 ? 27.544 -6.702 3.169 1.00 51.50 82 GLN A CA 1
ATOM 571 C C . GLN A 1 82 ? 28.100 -8.132 2.965 1.00 51.50 82 GLN A C 1
ATOM 573 O O . GLN A 1 82 ? 27.685 -8.794 2.019 1.00 51.50 82 GLN A O 1
ATOM 578 N N . ASP A 1 83 ? 28.995 -8.648 3.819 1.00 47.25 83 ASP A N 1
ATOM 579 C CA . ASP A 1 83 ? 29.895 -9.742 3.392 1.00 47.25 83 ASP A CA 1
ATOM 580 C C . ASP A 1 83 ? 29.583 -11.194 3.834 1.00 47.25 83 ASP A C 1
ATOM 582 O O . ASP A 1 83 ? 30.309 -12.084 3.402 1.00 47.25 83 ASP A O 1
ATOM 586 N N . ASP A 1 84 ? 28.539 -11.515 4.618 1.00 47.16 84 ASP A N 1
ATOM 587 C CA . ASP A 1 84 ? 28.429 -12.890 5.185 1.00 47.16 84 ASP A CA 1
ATOM 588 C C . ASP A 1 84 ? 27.045 -13.582 5.193 1.00 47.16 84 ASP A C 1
ATOM 590 O O . ASP A 1 84 ? 26.894 -14.642 5.807 1.00 47.16 84 ASP A O 1
ATOM 594 N N . VAL A 1 85 ? 26.034 -13.090 4.465 1.00 50.44 85 VAL A N 1
ATOM 595 C CA . VAL A 1 85 ? 24.752 -13.818 4.313 1.00 50.44 85 VAL A CA 1
ATOM 596 C C . VAL A 1 85 ? 24.516 -14.188 2.852 1.00 50.44 85 VAL A C 1
ATOM 598 O O . VAL A 1 85 ? 23.740 -13.558 2.143 1.00 50.44 85 VAL A O 1
ATOM 601 N N . VAL A 1 86 ? 25.180 -15.248 2.386 1.00 50.47 86 VAL A N 1
ATOM 602 C CA . VAL A 1 86 ? 24.776 -15.921 1.142 1.00 50.47 86 VAL A CA 1
ATOM 603 C C . VAL A 1 86 ? 23.520 -16.728 1.463 1.00 50.47 86 VAL A C 1
ATOM 605 O O . VAL A 1 86 ? 23.606 -17.880 1.896 1.00 50.47 86 VAL A O 1
ATOM 608 N N . ALA A 1 87 ? 22.354 -16.096 1.333 1.00 56.28 87 ALA A N 1
ATOM 609 C CA . ALA A 1 87 ? 21.081 -16.799 1.383 1.00 56.28 87 ALA A CA 1
ATOM 610 C C . ALA A 1 87 ? 21.069 -17.891 0.298 1.00 56.28 87 ALA A C 1
ATOM 612 O O . ALA A 1 87 ? 21.575 -17.694 -0.807 1.00 56.28 87 ALA A O 1
ATOM 613 N N . ASP A 1 88 ? 20.527 -19.064 0.626 1.00 54.59 88 ASP A N 1
ATOM 614 C CA . ASP A 1 88 ? 20.267 -20.139 -0.335 1.00 54.59 88 ASP A CA 1
ATOM 615 C C . ASP A 1 88 ? 19.151 -19.666 -1.280 1.00 54.59 88 ASP A C 1
ATOM 617 O O . ASP A 1 88 ? 17.969 -19.922 -1.048 1.00 54.59 88 ASP A O 1
ATOM 621 N N . THR A 1 89 ? 19.513 -18.879 -2.297 1.00 57.00 89 THR A N 1
ATOM 622 C CA . THR A 1 89 ? 18.583 -18.393 -3.317 1.00 57.00 89 THR A CA 1
ATOM 623 C C . THR A 1 89 ? 18.253 -19.563 -4.234 1.00 57.00 89 THR A C 1
ATOM 625 O O . THR A 1 89 ? 18.906 -19.789 -5.254 1.00 57.00 89 THR A O 1
ATOM 628 N N . GLN A 1 90 ? 17.266 -20.372 -3.854 1.00 67.69 90 GLN A N 1
ATOM 629 C CA . GLN A 1 90 ? 16.638 -21.261 -4.822 1.00 67.69 90 GLN A CA 1
ATOM 630 C C . GLN A 1 90 ? 16.020 -20.404 -5.924 1.00 67.69 90 GLN A C 1
ATOM 632 O O . GLN A 1 90 ? 15.185 -19.552 -5.628 1.00 67.69 90 GLN A O 1
ATOM 637 N N . ASP A 1 91 ? 16.415 -20.656 -7.175 1.00 82.12 91 ASP A N 1
ATOM 638 C CA . ASP A 1 91 ? 15.829 -20.024 -8.358 1.00 82.12 91 ASP A CA 1
ATOM 639 C C . ASP A 1 91 ? 14.303 -20.217 -8.331 1.00 82.12 91 ASP A C 1
ATOM 641 O O . ASP A 1 91 ? 13.782 -21.305 -8.613 1.00 82.12 91 ASP A O 1
ATOM 645 N N . TYR A 1 92 ? 13.569 -19.171 -7.956 1.00 86.38 92 TYR A N 1
ATOM 646 C CA . TYR A 1 92 ? 12.116 -19.208 -7.941 1.00 86.38 92 TYR A CA 1
ATOM 647 C C . TYR A 1 92 ? 11.586 -19.084 -9.374 1.00 86.38 92 TYR A C 1
ATOM 649 O O . TYR A 1 92 ? 12.035 -18.266 -10.171 1.00 86.38 92 TYR A O 1
ATOM 657 N N . THR A 1 93 ? 10.601 -19.911 -9.722 1.00 89.25 93 THR A N 1
ATOM 658 C CA . THR A 1 93 ? 9.875 -19.817 -10.994 1.00 89.25 93 THR A CA 1
ATOM 659 C C . THR A 1 93 ? 8.376 -19.821 -10.700 1.00 89.25 93 THR A C 1
ATOM 661 O O . THR A 1 93 ? 7.908 -20.823 -10.143 1.00 89.25 93 THR A O 1
ATOM 664 N N . PRO A 1 94 ? 7.613 -18.784 -11.106 1.00 86.00 94 PRO A N 1
ATOM 665 C CA . PRO A 1 94 ? 6.167 -18.743 -10.905 1.00 86.00 94 PRO A CA 1
ATOM 666 C C . PRO A 1 94 ? 5.451 -19.972 -11.470 1.00 86.00 94 PRO A C 1
ATOM 668 O O . PRO A 1 94 ? 5.574 -20.287 -12.657 1.00 86.00 94 PRO A O 1
ATOM 671 N N . GLN A 1 95 ? 4.693 -20.670 -10.624 1.00 91.25 95 GLN A N 1
ATOM 672 C CA . GLN A 1 95 ? 3.901 -21.845 -10.996 1.00 91.25 95 GLN A CA 1
ATOM 673 C C . GLN A 1 95 ? 2.438 -21.462 -11.245 1.00 91.25 95 GLN A C 1
ATOM 675 O O . GLN A 1 95 ? 1.848 -21.885 -12.244 1.00 91.25 95 GLN A O 1
ATOM 680 N N . LEU A 1 96 ? 1.855 -20.637 -10.371 1.00 94.12 96 LEU A N 1
ATOM 681 C CA . LEU A 1 96 ? 0.519 -20.072 -10.532 1.00 94.12 96 LEU A CA 1
ATOM 682 C C . LEU A 1 96 ? 0.597 -18.690 -11.182 1.00 94.12 96 LEU A C 1
ATOM 684 O O . LEU A 1 96 ? 1.012 -17.709 -10.574 1.00 94.12 96 LEU A O 1
ATOM 688 N N . ARG A 1 97 ? 0.148 -18.624 -12.439 1.00 96.81 97 ARG A N 1
ATOM 689 C CA . ARG A 1 97 ? 0.143 -17.405 -13.263 1.00 96.81 97 ARG A CA 1
ATOM 690 C C . ARG A 1 97 ? -1.283 -17.080 -13.726 1.00 96.81 97 ARG A C 1
ATOM 692 O O . ARG A 1 97 ? -1.583 -17.223 -14.911 1.00 96.81 97 ARG A O 1
ATOM 699 N N . PRO A 1 98 ? -2.199 -16.679 -12.823 1.00 97.88 98 PRO A N 1
ATOM 700 C CA . PRO A 1 98 ? -3.582 -16.340 -13.188 1.00 97.88 98 PRO A CA 1
ATOM 701 C C . PRO A 1 98 ? -3.650 -15.196 -14.213 1.00 97.88 98 PRO A C 1
ATOM 703 O O . PRO A 1 98 ? -4.571 -15.137 -15.020 1.00 97.88 98 PRO A O 1
ATOM 706 N N . TYR A 1 99 ? -2.624 -14.347 -14.235 1.00 97.69 99 TYR A N 1
ATOM 707 C CA . TYR A 1 99 ? -2.418 -13.238 -15.162 1.00 97.69 99 TYR A CA 1
ATOM 708 C C . TYR A 1 99 ? -1.676 -13.631 -16.460 1.00 97.69 99 TYR A C 1
ATOM 710 O O . TYR A 1 99 ? -1.266 -12.745 -17.201 1.00 97.69 99 TYR A O 1
ATOM 718 N N . ALA A 1 100 ? -1.461 -14.921 -16.765 1.00 97.56 100 ALA A N 1
ATOM 719 C CA . ALA A 1 100 ? -0.600 -15.358 -17.880 1.00 97.56 100 ALA A CA 1
ATOM 720 C C . ALA A 1 100 ? -1.004 -14.822 -19.268 1.00 97.56 100 ALA A C 1
ATOM 722 O O . ALA A 1 100 ? -0.142 -14.667 -20.131 1.00 97.56 100 ALA A O 1
ATOM 723 N N . GLU A 1 101 ? -2.291 -14.537 -19.478 1.00 96.94 101 GLU A N 1
ATOM 724 C CA . GLU A 1 101 ? -2.817 -13.991 -20.739 1.00 96.94 101 GLU A CA 1
ATOM 725 C C . GLU A 1 101 ? -2.738 -12.453 -20.812 1.00 96.94 101 GLU A C 1
ATOM 727 O O . GLU A 1 101 ? -3.052 -11.861 -21.844 1.00 96.94 101 GLU A O 1
ATOM 732 N N . SER A 1 102 ? -2.333 -11.793 -19.723 1.00 95.75 102 SER A N 1
ATOM 733 C CA . SER A 1 102 ? -2.180 -10.340 -19.665 1.00 95.75 102 SER A CA 1
ATOM 734 C C . SER A 1 102 ? -0.980 -9.874 -20.495 1.00 95.75 102 SER A C 1
ATOM 736 O O . SER A 1 102 ? 0.070 -10.526 -20.476 1.00 95.75 102 SER A O 1
ATOM 738 N N . PRO A 1 103 ? -1.056 -8.699 -21.152 1.00 95.12 103 PRO A N 1
ATOM 739 C CA . PRO A 1 103 ? 0.116 -8.081 -21.772 1.00 95.12 103 PRO A CA 1
ATOM 740 C C . PRO A 1 103 ? 1.242 -7.779 -20.766 1.00 95.12 103 PRO A C 1
ATOM 742 O O . PRO A 1 103 ? 2.390 -7.635 -21.178 1.00 95.12 103 PRO A O 1
ATOM 745 N N . TYR A 1 104 ? 0.939 -7.727 -19.464 1.00 96.25 104 TYR A N 1
ATOM 746 C CA . TYR A 1 104 ? 1.904 -7.459 -18.394 1.00 96.25 104 TYR A CA 1
ATOM 747 C C . TYR A 1 104 ? 2.500 -8.724 -17.767 1.00 96.25 104 TYR A C 1
ATOM 749 O O . TYR A 1 104 ? 3.266 -8.620 -16.813 1.00 96.25 104 TYR A O 1
ATOM 757 N N . ALA A 1 105 ? 2.170 -9.923 -18.264 1.00 96.31 105 ALA A N 1
ATOM 758 C CA . ALA A 1 105 ? 2.550 -11.172 -17.605 1.00 96.31 105 ALA A CA 1
ATOM 759 C C . ALA A 1 105 ? 4.065 -11.311 -17.382 1.00 96.31 105 ALA A C 1
ATOM 761 O O . ALA A 1 105 ? 4.486 -11.747 -16.316 1.00 96.31 105 ALA A O 1
ATOM 762 N N . ALA A 1 106 ? 4.881 -10.893 -18.356 1.00 96.38 106 ALA A N 1
ATOM 763 C CA . ALA A 1 106 ? 6.338 -10.927 -18.233 1.00 96.38 106 ALA A CA 1
ATOM 764 C C . ALA A 1 106 ? 6.859 -9.963 -17.154 1.00 96.38 106 ALA A C 1
ATOM 766 O O . ALA A 1 106 ? 7.768 -10.317 -16.407 1.00 96.38 106 ALA A O 1
ATOM 767 N N . ASN A 1 107 ? 6.266 -8.771 -17.046 1.00 97.31 107 ASN A N 1
ATOM 768 C CA . ASN A 1 107 ? 6.637 -7.798 -16.023 1.00 97.31 107 ASN A CA 1
ATOM 769 C C . ASN A 1 107 ? 6.261 -8.284 -14.623 1.00 97.31 107 ASN A C 1
ATOM 771 O O . ASN A 1 107 ? 7.061 -8.165 -13.697 1.00 97.31 107 ASN A O 1
ATOM 775 N N . ILE A 1 108 ? 5.063 -8.859 -14.484 1.00 97.69 108 ILE A N 1
ATOM 776 C CA . ILE A 1 108 ? 4.591 -9.424 -13.219 1.00 97.69 108 ILE A CA 1
ATOM 777 C C . ILE A 1 108 ? 5.504 -10.579 -12.793 1.00 97.69 108 ILE A C 1
ATOM 779 O O . ILE A 1 108 ? 5.966 -10.584 -11.657 1.00 97.69 108 ILE A O 1
ATOM 783 N N . ASP A 1 109 ? 5.841 -11.508 -13.695 1.00 97.44 109 ASP A N 1
ATOM 784 C CA . ASP A 1 109 ? 6.765 -12.603 -13.370 1.00 97.44 109 ASP A CA 1
ATOM 785 C C . ASP A 1 109 ? 8.131 -12.086 -12.913 1.00 97.44 109 ASP A C 1
ATOM 787 O O . ASP A 1 109 ? 8.648 -12.552 -11.904 1.00 97.44 109 ASP A O 1
ATOM 791 N N . ALA A 1 110 ? 8.708 -11.114 -13.627 1.00 97.12 110 ALA A N 1
ATOM 792 C CA . ALA A 1 110 ? 10.011 -10.554 -13.279 1.00 97.12 110 ALA A CA 1
ATOM 793 C C . ALA A 1 110 ? 9.991 -9.843 -11.914 1.00 97.12 110 ALA A C 1
ATOM 795 O O . ALA A 1 110 ? 10.918 -10.014 -11.127 1.00 97.12 110 ALA A O 1
ATOM 796 N N . GLY A 1 111 ? 8.917 -9.114 -11.594 1.00 97.50 111 GLY A N 1
ATOM 797 C CA . GLY A 1 111 ? 8.757 -8.490 -10.279 1.00 97.50 111 GLY A CA 1
ATOM 798 C C . GLY A 1 111 ? 8.583 -9.513 -9.158 1.00 97.50 111 GLY A C 1
ATOM 799 O O . GLY A 1 111 ? 9.169 -9.367 -8.091 1.00 97.50 111 GLY A O 1
ATOM 800 N N . LEU A 1 112 ? 7.824 -10.584 -9.400 1.00 97.19 112 LEU A N 1
ATOM 801 C CA . LEU A 1 112 ? 7.646 -11.676 -8.441 1.00 97.19 112 LEU A CA 1
ATOM 802 C C . LEU A 1 112 ? 8.950 -12.449 -8.192 1.00 97.19 112 LEU A C 1
ATOM 804 O O . LEU A 1 112 ? 9.246 -12.786 -7.047 1.00 97.19 112 LEU A O 1
ATOM 808 N N . VAL A 1 113 ? 9.750 -12.687 -9.237 1.00 95.69 113 VAL A N 1
ATOM 809 C CA . VAL A 1 113 ? 11.098 -13.265 -9.109 1.00 95.69 113 VAL A CA 1
ATOM 810 C C . VAL A 1 113 ? 12.002 -12.345 -8.291 1.00 95.69 113 VAL A C 1
ATOM 812 O O . VAL A 1 113 ? 12.602 -12.815 -7.329 1.00 95.69 113 VAL A O 1
ATOM 815 N N . TYR A 1 114 ? 12.017 -11.038 -8.580 1.00 95.69 114 TYR A N 1
ATOM 816 C CA . TYR A 1 114 ? 12.782 -10.065 -7.797 1.00 95.69 114 TYR A CA 1
ATOM 817 C C . TYR A 1 114 ? 12.426 -10.127 -6.301 1.00 95.69 114 TYR A C 1
ATOM 819 O O . TYR A 1 114 ? 13.318 -10.280 -5.467 1.00 95.69 114 TYR A O 1
ATOM 827 N N . MET A 1 115 ? 11.130 -10.095 -5.960 1.00 96.00 115 MET A N 1
ATOM 828 C CA . MET A 1 115 ? 10.669 -10.184 -4.566 1.00 96.00 115 MET A CA 1
ATOM 829 C C . MET A 1 115 ? 11.077 -11.500 -3.884 1.00 96.00 115 MET A C 1
ATOM 831 O O . MET A 1 115 ? 11.325 -11.511 -2.680 1.00 96.00 115 MET A O 1
ATOM 835 N N . ALA A 1 116 ? 11.132 -12.611 -4.626 1.00 93.62 116 ALA A N 1
ATOM 836 C CA . ALA A 1 116 ? 11.536 -13.909 -4.089 1.00 93.62 116 ALA A CA 1
ATOM 837 C C . ALA A 1 116 ? 13.053 -14.001 -3.849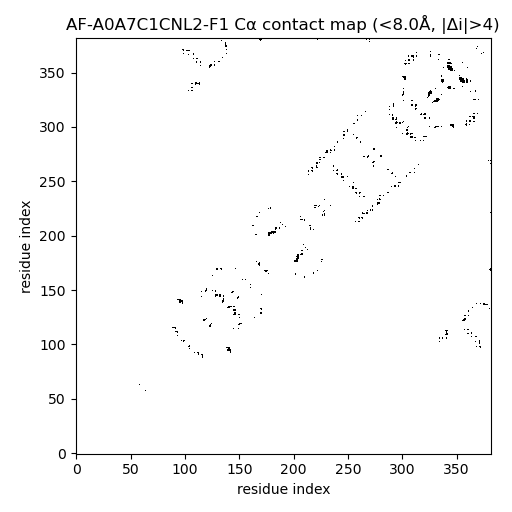 1.00 93.62 116 ALA A C 1
ATOM 839 O O . ALA A 1 116 ? 13.472 -14.547 -2.829 1.00 93.62 116 ALA A O 1
ATOM 840 N N . GLU A 1 117 ? 13.862 -13.471 -4.769 1.00 91.69 117 GLU A N 1
ATOM 841 C CA . GLU A 1 117 ? 15.329 -13.512 -4.700 1.00 91.69 117 GLU A CA 1
ATOM 842 C C . GLU A 1 117 ? 15.897 -12.602 -3.603 1.00 91.69 117 GLU A C 1
ATOM 844 O O . GLU A 1 117 ? 16.891 -12.963 -2.981 1.00 91.69 117 GLU A O 1
ATOM 849 N N . HIS A 1 118 ? 15.238 -11.474 -3.317 1.00 91.62 118 HIS A N 1
ATOM 850 C CA . HIS A 1 118 ? 15.713 -10.465 -2.357 1.00 91.62 118 HIS A CA 1
ATOM 851 C C . HIS A 1 118 ? 15.068 -10.627 -0.968 1.00 91.62 118 HIS A C 1
ATOM 853 O O . HIS A 1 118 ? 15.061 -9.713 -0.137 1.00 91.62 118 HIS A O 1
ATOM 859 N N . LYS A 1 119 ? 14.503 -11.809 -0.688 1.00 87.62 119 LYS A N 1
ATOM 860 C CA . LYS A 1 119 ? 13.922 -12.127 0.615 1.00 87.62 119 LYS A CA 1
ATOM 861 C C . LYS A 1 119 ? 14.975 -11.981 1.721 1.00 87.62 119 LYS A C 1
ATOM 863 O O . LYS A 1 119 ? 15.992 -12.667 1.728 1.00 87.62 119 LYS A O 1
ATOM 868 N N . GLY A 1 120 ? 14.659 -11.161 2.720 1.00 82.50 120 GLY A N 1
ATOM 869 C CA . GLY A 1 120 ? 15.509 -10.925 3.894 1.00 82.50 120 GLY A CA 1
ATOM 870 C C . GLY A 1 120 ? 16.608 -9.880 3.687 1.00 82.50 120 GLY A C 1
ATOM 871 O O . GLY A 1 120 ? 17.372 -9.621 4.615 1.00 82.50 120 GLY A O 1
ATOM 872 N N . GLU A 1 121 ? 16.684 -9.256 2.511 1.00 87.25 121 GLU A N 1
ATOM 873 C CA . GLU A 1 121 ? 17.579 -8.126 2.287 1.00 87.25 121 GLU A CA 1
ATOM 874 C C . GLU A 1 121 ? 17.067 -6.840 2.947 1.00 87.25 121 GLU A C 1
ATOM 876 O O . GLU A 1 121 ? 15.865 -6.625 3.092 1.00 87.25 121 GLU A O 1
ATOM 881 N N . LEU A 1 122 ? 17.985 -5.926 3.281 1.00 76.62 122 LEU A N 1
ATOM 882 C CA . LEU A 1 122 ? 17.661 -4.618 3.873 1.00 76.62 122 LEU A CA 1
ATOM 883 C C . LEU A 1 122 ? 16.769 -3.741 2.976 1.00 76.62 122 LEU A C 1
ATOM 885 O O . LEU A 1 122 ? 16.092 -2.839 3.466 1.00 76.62 122 LEU A O 1
ATOM 889 N N . SER A 1 123 ? 16.776 -3.993 1.667 1.00 81.00 123 SER A N 1
ATOM 890 C CA . SER A 1 123 ? 15.936 -3.312 0.677 1.00 81.00 123 SER A CA 1
ATOM 891 C C . SER A 1 123 ? 14.457 -3.726 0.755 1.00 81.00 123 SER A C 1
ATOM 893 O O . SER A 1 123 ? 13.611 -3.035 0.176 1.00 81.00 123 SER A O 1
ATOM 895 N N . CYS A 1 124 ? 14.152 -4.811 1.477 1.00 88.38 124 CYS A N 1
ATOM 896 C CA . CYS A 1 124 ? 12.844 -5.446 1.581 1.00 88.38 124 CYS A CA 1
ATOM 897 C C . CYS A 1 124 ? 12.410 -5.530 3.041 1.00 88.38 124 CYS A C 1
ATOM 899 O O . CYS A 1 124 ? 12.879 -6.362 3.820 1.00 88.38 124 CYS A O 1
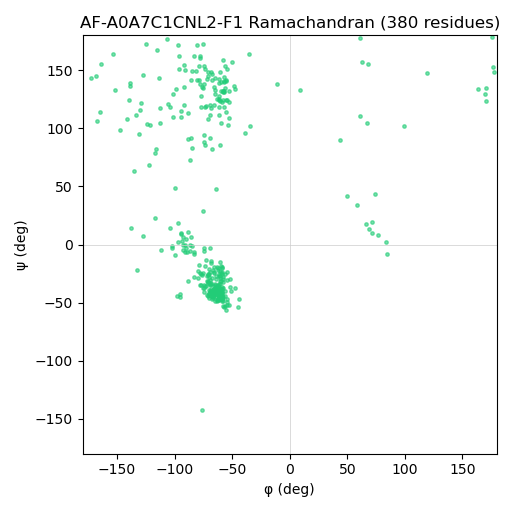ATOM 901 N N . ASN A 1 125 ? 11.489 -4.649 3.421 1.00 90.38 125 ASN A N 1
ATOM 902 C CA . ASN A 1 125 ? 10.975 -4.619 4.781 1.00 90.38 125 ASN A CA 1
ATOM 903 C C . ASN A 1 125 ? 9.855 -5.668 4.957 1.00 90.38 125 ASN A C 1
ATOM 905 O O . ASN A 1 125 ? 9.258 -6.155 3.997 1.00 90.38 125 ASN A O 1
ATOM 909 N N . TRP A 1 126 ? 9.532 -6.015 6.204 1.00 91.94 126 TRP A N 1
ATOM 910 C CA . TRP A 1 126 ? 8.492 -7.009 6.495 1.00 91.94 126 TRP A CA 1
ATOM 911 C C . TRP A 1 126 ? 7.073 -6.560 6.089 1.00 91.94 126 TRP A C 1
ATOM 913 O O . TRP A 1 126 ? 6.222 -7.413 5.836 1.00 91.94 126 TRP A O 1
ATOM 923 N N . MET A 1 127 ? 6.813 -5.249 5.986 1.00 93.31 127 MET A N 1
ATOM 924 C CA . MET A 1 127 ? 5.540 -4.714 5.485 1.00 93.31 127 MET A CA 1
ATOM 925 C C . MET A 1 127 ? 5.364 -4.981 3.987 1.00 93.31 127 MET A C 1
ATOM 927 O O . MET A 1 127 ? 4.248 -5.274 3.562 1.00 93.31 127 MET A O 1
ATOM 931 N N . ASP A 1 128 ? 6.438 -4.970 3.195 1.00 95.88 128 ASP A N 1
ATOM 932 C CA . ASP A 1 128 ? 6.390 -5.281 1.762 1.00 95.88 128 ASP A CA 1
ATOM 933 C C . ASP A 1 128 ? 5.854 -6.706 1.544 1.00 95.88 128 ASP A C 1
ATOM 935 O O . ASP A 1 128 ? 5.018 -6.945 0.670 1.00 95.88 128 ASP A O 1
ATOM 939 N N . TYR A 1 129 ? 6.241 -7.650 2.409 1.00 95.62 129 TYR A N 1
ATOM 940 C CA . TYR A 1 129 ? 5.716 -9.017 2.380 1.00 95.62 129 TYR A CA 1
ATOM 941 C C . TYR A 1 129 ? 4.257 -9.117 2.839 1.00 95.62 129 TYR A C 1
ATOM 943 O O . TYR A 1 129 ? 3.556 -10.036 2.427 1.00 95.62 129 TYR A O 1
ATOM 951 N N . PHE A 1 130 ? 3.765 -8.187 3.662 1.00 96.69 130 PHE A N 1
ATOM 952 C CA . PHE A 1 130 ? 2.346 -8.139 4.038 1.00 96.69 130 PHE A CA 1
ATOM 953 C C . PHE A 1 130 ? 1.474 -7.630 2.892 1.00 96.69 130 PHE A C 1
ATOM 955 O O . PHE A 1 130 ? 0.350 -8.109 2.717 1.00 96.69 130 PHE A O 1
ATOM 962 N N . VAL A 1 131 ? 1.990 -6.686 2.098 1.00 97.94 131 VAL A N 1
ATOM 963 C CA . VAL A 1 131 ? 1.363 -6.294 0.831 1.00 97.94 131 VAL A CA 1
ATOM 964 C C . VAL A 1 131 ? 1.372 -7.487 -0.122 1.00 97.94 131 VAL A C 1
ATOM 966 O O . VAL A 1 131 ? 0.331 -7.842 -0.669 1.00 97.94 131 VAL A O 1
ATOM 969 N N . LEU A 1 132 ? 2.513 -8.163 -0.272 1.00 97.75 132 LEU A N 1
ATOM 970 C CA . LEU A 1 132 ? 2.645 -9.302 -1.179 1.00 97.75 132 LEU A CA 1
ATOM 971 C C . LEU A 1 132 ? 1.742 -10.487 -0.785 1.00 97.75 132 LEU A C 1
ATOM 973 O O . LEU A 1 132 ? 1.116 -11.079 -1.662 1.00 97.75 132 LEU A O 1
ATOM 977 N N . ASP A 1 133 ? 1.570 -10.759 0.513 1.00 97.94 133 ASP A N 1
ATOM 978 C CA . ASP A 1 133 ? 0.583 -11.720 1.029 1.00 97.94 133 ASP A CA 1
ATOM 979 C C . ASP A 1 133 ? -0.846 -11.327 0.635 1.00 97.94 133 ASP A C 1
ATOM 981 O O . ASP A 1 133 ? -1.622 -12.154 0.160 1.00 97.94 133 ASP A O 1
ATOM 985 N N . TYR A 1 134 ? -1.209 -10.050 0.765 1.00 98.31 134 TYR A N 1
ATOM 986 C CA . TYR A 1 134 ? -2.515 -9.575 0.317 1.00 98.31 134 TYR A CA 1
ATOM 987 C C . TYR A 1 134 ? -2.729 -9.790 -1.188 1.00 98.31 134 TYR A C 1
ATOM 989 O O . TYR A 1 134 ? -3.772 -10.323 -1.583 1.00 98.31 134 TYR A O 1
ATOM 997 N N . LEU A 1 135 ? -1.733 -9.466 -2.021 1.00 98.50 135 LEU A N 1
ATOM 998 C CA . LEU A 1 135 ? -1.788 -9.708 -3.466 1.00 98.50 135 LEU A CA 1
ATOM 999 C C . LEU A 1 135 ? -1.900 -11.200 -3.785 1.00 98.50 135 LEU A C 1
ATOM 1001 O O . LEU A 1 135 ? -2.703 -11.590 -4.635 1.00 98.50 135 LEU A O 1
ATOM 1005 N N . GLN A 1 136 ? -1.154 -12.044 -3.068 1.00 98.25 136 GLN A N 1
ATOM 1006 C CA . GLN A 1 136 ? -1.215 -13.494 -3.209 1.00 98.25 136 GLN A CA 1
ATOM 1007 C C . GLN A 1 136 ? -2.639 -14.005 -3.036 1.00 98.25 136 GLN A C 1
ATOM 1009 O O . GLN A 1 136 ? -3.146 -14.744 -3.881 1.00 98.25 136 GLN A O 1
ATOM 1014 N N . ARG A 1 137 ? -3.320 -13.536 -1.994 1.00 97.75 137 ARG A N 1
ATOM 1015 C CA . ARG A 1 137 ? -4.690 -13.933 -1.681 1.00 97.75 137 ARG A CA 1
ATOM 1016 C C . ARG A 1 137 ? -5.712 -13.384 -2.661 1.00 97.75 137 ARG A C 1
ATOM 1018 O O . ARG A 1 137 ? -6.624 -14.113 -3.046 1.00 97.75 137 ARG A O 1
ATOM 1025 N N . LYS A 1 138 ? -5.587 -12.105 -3.027 1.00 98.12 138 LYS A N 1
ATOM 1026 C CA . LYS A 1 138 ? -6.537 -11.422 -3.914 1.00 98.12 138 LYS A CA 1
ATOM 1027 C C . LYS A 1 138 ? -6.488 -12.000 -5.324 1.00 98.12 138 LYS A C 1
ATOM 1029 O O . LYS A 1 138 ? -7.529 -12.290 -5.908 1.00 98.12 138 LYS A O 1
ATOM 1034 N N . PHE A 1 139 ? -5.283 -12.208 -5.847 1.00 98.44 139 PHE A N 1
ATOM 1035 C CA . PHE A 1 139 ? -5.077 -12.598 -7.239 1.00 98.44 139 PHE A CA 1
ATOM 1036 C C . PHE A 1 139 ? -4.834 -14.095 -7.433 1.00 98.44 139 PHE A C 1
ATOM 1038 O O . PHE A 1 139 ? -4.856 -14.555 -8.569 1.00 98.44 139 PHE A O 1
ATOM 1045 N N . GLY A 1 140 ? -4.650 -14.871 -6.360 1.00 97.75 140 GLY A N 1
ATOM 1046 C CA . GLY A 1 140 ? -4.384 -16.310 -6.439 1.00 97.75 140 GLY A CA 1
ATOM 1047 C C . GLY A 1 140 ? -2.963 -16.625 -6.912 1.00 97.75 140 GLY A C 1
ATOM 1048 O O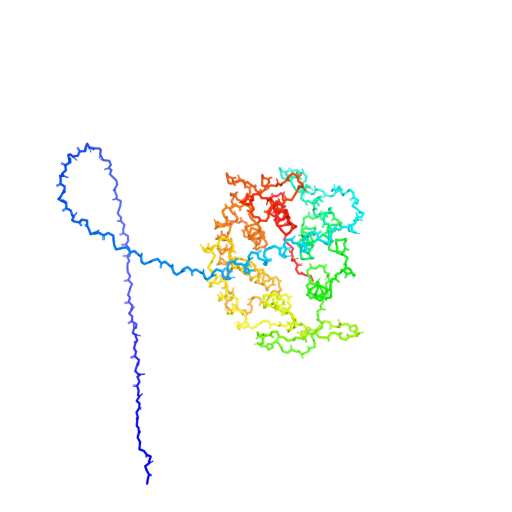 . GLY A 1 140 ? -2.783 -17.489 -7.774 1.00 97.75 140 GLY A O 1
ATOM 1049 N N . LEU A 1 141 ? -1.972 -15.899 -6.385 1.00 97.94 141 LEU A N 1
ATOM 1050 C CA . LEU A 1 141 ? -0.552 -16.154 -6.656 1.00 97.94 141 LEU A CA 1
ATOM 1051 C C . LEU A 1 141 ? -0.057 -17.389 -5.880 1.00 97.94 141 LEU A C 1
ATOM 1053 O O . LEU A 1 141 ? -0.763 -17.944 -5.032 1.00 97.94 141 LEU A O 1
ATOM 1057 N N . ASP A 1 142 ? 1.175 -17.816 -6.159 1.00 96.44 142 ASP A N 1
ATOM 1058 C CA . ASP A 1 142 ? 1.811 -18.932 -5.454 1.00 96.44 142 ASP A CA 1
ATOM 1059 C C . ASP A 1 142 ? 1.853 -18.724 -3.934 1.00 96.44 142 ASP A C 1
ATOM 1061 O O . ASP A 1 142 ? 2.157 -17.637 -3.451 1.00 96.44 142 ASP A O 1
ATOM 1065 N N . GLU A 1 143 ? 1.635 -19.800 -3.170 1.00 95.62 143 GLU A N 1
ATOM 1066 C CA . GLU A 1 143 ? 1.719 -19.797 -1.695 1.00 95.62 143 GLU A CA 1
ATOM 1067 C C . GLU A 1 143 ? 3.102 -19.367 -1.176 1.00 95.62 143 GLU A C 1
ATOM 1069 O O . GLU A 1 143 ? 3.233 -18.902 -0.044 1.00 95.62 143 GLU A O 1
ATOM 1074 N N . TRP A 1 144 ? 4.122 -19.468 -2.035 1.00 93.44 144 TRP A N 1
ATOM 1075 C CA . TRP A 1 144 ? 5.461 -18.926 -1.810 1.00 93.44 144 TRP A CA 1
ATOM 1076 C C . TRP A 1 144 ? 5.446 -17.443 -1.419 1.00 93.44 144 TRP A C 1
ATOM 1078 O O . TRP A 1 144 ? 6.313 -16.997 -0.678 1.00 93.44 144 TRP A O 1
ATOM 1088 N N . PHE A 1 145 ? 4.446 -16.692 -1.890 1.00 95.81 145 PHE A N 1
ATOM 1089 C CA . PHE A 1 145 ? 4.272 -15.270 -1.607 1.00 95.81 145 PHE A CA 1
ATOM 1090 C C . PHE A 1 145 ? 3.423 -14.965 -0.373 1.00 95.81 145 PHE A C 1
ATOM 1092 O O . PHE A 1 145 ? 3.150 -13.800 -0.093 1.00 95.81 145 PHE A O 1
ATOM 1099 N N . SER A 1 146 ? 3.010 -15.983 0.382 1.00 95.81 146 SER A N 1
ATOM 1100 C CA . SER A 1 146 ? 2.399 -15.755 1.690 1.00 95.81 146 SER A CA 1
ATOM 1101 C C . SER A 1 146 ? 3.436 -15.214 2.677 1.00 95.81 146 SER A C 1
ATOM 1103 O O . SER A 1 146 ? 4.614 -15.587 2.645 1.00 95.81 146 SER A O 1
ATOM 1105 N N . ALA A 1 147 ? 3.002 -14.385 3.626 1.00 93.81 147 ALA A N 1
ATOM 1106 C CA . ALA A 1 147 ? 3.902 -13.845 4.646 1.00 93.81 147 ALA A CA 1
ATOM 1107 C C . ALA A 1 147 ? 4.542 -14.954 5.495 1.00 93.81 147 ALA A C 1
ATOM 1109 O O . ALA A 1 147 ? 5.668 -14.807 5.959 1.00 93.81 147 ALA A O 1
ATOM 1110 N N . LYS A 1 148 ? 3.850 -16.090 5.657 1.00 92.88 148 LYS A N 1
ATOM 1111 C CA . LYS A 1 148 ? 4.366 -17.275 6.354 1.00 92.88 148 LYS A CA 1
ATOM 1112 C C . LYS A 1 148 ? 5.609 -17.860 5.679 1.00 92.88 148 LYS A C 1
ATOM 1114 O O . LYS A 1 148 ? 6.485 -18.358 6.377 1.00 92.88 148 LYS A O 1
ATOM 1119 N N . GLU A 1 149 ? 5.661 -17.847 4.351 1.00 92.44 149 GLU A N 1
ATOM 1120 C CA . GLU A 1 149 ? 6.800 -18.381 3.602 1.00 92.44 149 GLU A CA 1
ATOM 1121 C C . GLU A 1 149 ? 7.878 -17.314 3.386 1.00 92.44 149 GLU A C 1
ATOM 1123 O O . GLU A 1 149 ? 9.061 -17.647 3.377 1.00 92.44 149 GLU A O 1
ATOM 1128 N N . LEU A 1 150 ? 7.510 -16.034 3.259 1.00 90.00 150 LEU A N 1
ATOM 1129 C CA . LEU A 1 150 ? 8.455 -14.940 3.005 1.00 90.00 150 LEU A CA 1
ATOM 1130 C C . LEU A 1 150 ? 9.146 -14.390 4.254 1.00 90.00 150 LEU A C 1
ATOM 1132 O O . LEU A 1 150 ? 10.262 -13.892 4.149 1.00 90.00 150 LEU A O 1
ATOM 1136 N N . LEU A 1 151 ? 8.528 -14.474 5.428 1.00 89.75 151 LEU A N 1
ATOM 1137 C CA . LEU A 1 151 ? 9.060 -13.845 6.629 1.00 89.75 151 LEU A CA 1
ATOM 1138 C C . LEU A 1 151 ? 9.672 -14.870 7.585 1.00 89.75 151 LEU A C 1
ATOM 1140 O O . LEU A 1 151 ? 8.981 -15.745 8.104 1.00 89.75 151 LEU A O 1
ATOM 1144 N N . ASP A 1 152 ? 10.959 -14.704 7.885 1.00 89.19 152 ASP A N 1
ATOM 1145 C CA . ASP A 1 152 ? 11.576 -15.357 9.037 1.00 89.19 152 ASP A CA 1
ATOM 1146 C C . ASP A 1 152 ? 11.364 -14.488 10.284 1.00 89.19 152 ASP A C 1
ATOM 1148 O O . ASP A 1 152 ? 12.136 -13.576 10.581 1.00 89.19 152 ASP A O 1
ATOM 1152 N N . ALA A 1 153 ? 10.268 -14.748 11.001 1.00 86.75 153 ALA A N 1
ATOM 1153 C CA . ALA A 1 153 ? 9.917 -13.992 12.201 1.00 86.75 153 ALA A CA 1
ATOM 1154 C C . ALA A 1 153 ? 10.962 -14.126 13.327 1.00 86.75 153 ALA A C 1
ATOM 1156 O O . ALA A 1 153 ? 11.024 -13.251 14.190 1.00 86.75 153 ALA A O 1
ATOM 1157 N N . GLU A 1 154 ? 11.780 -15.187 13.329 1.00 87.19 154 GLU A N 1
ATOM 1158 C CA . GLU A 1 154 ? 12.849 -15.382 14.317 1.00 87.19 154 GLU A CA 1
ATOM 1159 C C . GLU A 1 154 ? 14.080 -14.517 14.011 1.00 87.19 154 GLU A C 1
ATOM 1161 O O . GLU A 1 154 ? 14.824 -14.163 14.927 1.00 87.19 154 GLU A O 1
ATOM 1166 N N . ALA A 1 155 ? 14.270 -14.136 12.744 1.00 88.06 155 ALA A N 1
ATOM 1167 C CA . ALA A 1 155 ? 15.356 -13.266 12.299 1.00 88.06 155 ALA A CA 1
ATOM 1168 C C . ALA A 1 155 ? 15.059 -11.765 12.480 1.00 88.06 155 ALA A C 1
ATOM 1170 O O . ALA A 1 155 ? 15.951 -10.936 12.287 1.00 88.06 155 ALA A O 1
ATOM 1171 N N . LEU A 1 156 ? 13.827 -11.395 12.847 1.00 85.19 156 LEU A N 1
ATOM 1172 C CA . LEU A 1 156 ? 13.460 -9.996 13.048 1.00 85.19 156 LEU A CA 1
ATOM 1173 C C . LEU A 1 156 ? 14.215 -9.371 14.222 1.00 85.19 156 LEU A C 1
ATOM 1175 O O . LEU A 1 156 ? 14.403 -9.978 15.281 1.00 85.19 156 LEU A O 1
ATOM 1179 N N . SER A 1 157 ? 14.581 -8.097 14.061 1.00 86.25 157 SER A N 1
ATOM 1180 C CA . SER A 1 157 ? 15.058 -7.292 15.181 1.00 86.25 157 SER A CA 1
ATOM 1181 C C . SER A 1 157 ? 13.994 -7.251 16.284 1.00 86.25 157 SER A C 1
ATOM 1183 O O . SER A 1 157 ? 12.803 -7.460 16.046 1.00 86.25 157 SER A O 1
ATOM 1185 N N . LYS A 1 158 ? 14.389 -6.945 17.523 1.00 80.94 158 LYS A N 1
ATOM 1186 C CA . LYS A 1 158 ? 13.421 -6.847 18.627 1.00 80.94 158 LYS A CA 1
ATOM 1187 C C . LYS A 1 158 ? 12.334 -5.801 18.353 1.00 80.94 158 LYS A C 1
ATOM 1189 O O . LYS A 1 158 ? 11.186 -6.004 18.733 1.00 80.94 158 LYS A O 1
ATOM 1194 N N . GLU A 1 159 ? 12.701 -4.691 17.718 1.00 80.12 159 GLU A N 1
ATOM 1195 C CA . GLU A 1 159 ? 11.766 -3.629 17.344 1.00 80.12 159 GLU A CA 1
ATOM 1196 C C . GLU A 1 159 ? 10.830 -4.079 16.216 1.00 80.12 159 GLU A C 1
ATOM 1198 O O . GLU A 1 159 ? 9.611 -3.929 16.331 1.00 80.12 159 GLU A O 1
ATOM 1203 N N . ASP A 1 160 ? 11.371 -4.711 15.174 1.00 84.31 160 ASP A N 1
ATOM 1204 C CA . ASP A 1 160 ? 10.566 -5.235 14.070 1.00 84.31 160 ASP A CA 1
ATOM 1205 C C . ASP A 1 160 ? 9.655 -6.369 14.512 1.00 84.31 160 ASP A C 1
ATOM 1207 O O . ASP A 1 160 ? 8.520 -6.429 14.067 1.00 84.31 160 ASP A O 1
ATOM 1211 N N . SER A 1 161 ? 10.090 -7.226 15.434 1.00 84.19 161 SER A N 1
ATOM 1212 C CA . SER A 1 161 ? 9.260 -8.287 16.009 1.00 84.19 161 SER A CA 1
ATOM 1213 C C . SER A 1 161 ? 8.021 -7.711 16.706 1.00 84.19 161 SER A C 1
ATOM 1215 O O . SER A 1 161 ? 6.907 -8.200 16.502 1.00 84.19 161 SER A O 1
ATOM 1217 N N . VAL A 1 162 ? 8.172 -6.618 17.466 1.00 83.25 162 VAL A N 1
ATOM 1218 C CA . VAL A 1 162 ? 7.033 -5.925 18.090 1.00 83.25 162 VAL A CA 1
ATOM 1219 C C . VAL A 1 162 ? 6.088 -5.370 17.024 1.00 83.25 162 VAL A C 1
ATOM 1221 O O . VAL A 1 162 ? 4.881 -5.604 17.103 1.00 83.25 162 VAL A O 1
ATOM 1224 N N . ASN A 1 163 ? 6.613 -4.664 16.019 1.00 83.62 163 ASN A N 1
ATOM 1225 C CA . ASN A 1 163 ? 5.781 -4.095 14.958 1.00 83.62 163 ASN A CA 1
ATOM 1226 C C . ASN A 1 163 ? 5.102 -5.176 14.108 1.00 83.62 163 ASN A C 1
ATOM 1228 O O . ASN A 1 163 ? 3.906 -5.064 13.847 1.00 83.62 163 ASN A O 1
ATOM 1232 N N . TYR A 1 164 ? 5.821 -6.240 13.759 1.00 87.00 164 TYR A N 1
ATOM 1233 C CA . TYR A 1 164 ? 5.307 -7.418 13.070 1.00 87.00 164 TYR A CA 1
ATOM 1234 C C . TYR A 1 164 ? 4.102 -7.985 13.809 1.00 87.00 164 TYR A C 1
ATOM 1236 O O . TYR A 1 164 ? 3.036 -8.149 13.223 1.00 87.00 164 TYR A O 1
ATOM 1244 N N . HIS A 1 165 ? 4.230 -8.232 15.114 1.00 86.50 165 HIS A N 1
ATOM 1245 C CA . HIS A 1 165 ? 3.124 -8.792 15.870 1.00 86.50 165 HIS A CA 1
ATOM 1246 C C . HIS A 1 165 ? 1.952 -7.817 16.033 1.00 86.50 165 HIS A C 1
ATOM 1248 O O . HIS A 1 165 ? 0.806 -8.254 16.034 1.00 86.50 165 HIS A O 1
ATOM 1254 N N . LEU A 1 166 ? 2.212 -6.510 16.134 1.00 88.31 166 LEU A N 1
ATOM 1255 C CA . LEU A 1 166 ? 1.162 -5.490 16.139 1.00 88.31 166 LEU A CA 1
ATOM 1256 C C . LEU A 1 166 ? 0.402 -5.441 14.809 1.00 88.31 166 LEU A C 1
ATOM 1258 O O . LEU A 1 166 ? -0.802 -5.219 14.809 1.00 88.31 166 LEU A O 1
ATOM 1262 N N . HIS A 1 167 ? 1.072 -5.694 13.690 1.00 92.56 167 HIS A N 1
ATOM 1263 C CA . HIS A 1 167 ? 0.475 -5.673 12.354 1.00 92.56 167 HIS A CA 1
ATOM 1264 C C . HIS A 1 167 ? 0.071 -7.068 11.859 1.00 92.56 167 HIS A C 1
ATOM 1266 O O . HIS A 1 167 ? -0.451 -7.201 10.753 1.00 92.56 167 HIS A O 1
ATOM 1272 N N . ALA A 1 168 ? 0.252 -8.115 12.673 1.00 91.06 168 ALA A N 1
ATOM 1273 C CA . ALA A 1 168 ? 0.020 -9.503 12.281 1.00 91.06 168 ALA A CA 1
ATOM 1274 C C . ALA A 1 168 ? -1.422 -9.765 11.831 1.00 91.06 168 ALA A C 1
ATOM 1276 O O . ALA A 1 168 ? -1.662 -10.715 11.094 1.00 91.06 168 ALA A O 1
ATOM 1277 N N . ARG A 1 169 ? -2.377 -8.900 12.193 1.00 93.31 169 ARG A N 1
ATOM 1278 C CA . ARG A 1 169 ? -3.750 -8.928 11.673 1.00 93.31 169 ARG A CA 1
ATOM 1279 C C . ARG A 1 169 ? -3.854 -8.853 10.146 1.00 93.31 169 ARG A C 1
ATOM 1281 O O . ARG A 1 169 ? -4.825 -9.349 9.580 1.00 93.31 169 ARG A O 1
ATOM 1288 N N . LEU A 1 170 ? -2.863 -8.272 9.476 1.00 95.19 170 LEU A N 1
ATOM 1289 C CA . LEU A 1 170 ? -2.830 -8.191 8.015 1.00 95.19 170 LEU A CA 1
ATOM 1290 C C . LEU A 1 170 ? -2.610 -9.559 7.347 1.00 95.19 170 LEU A C 1
ATOM 1292 O O . LEU A 1 170 ? -3.001 -9.742 6.194 1.00 95.19 170 LEU A O 1
ATOM 1296 N N . VAL A 1 171 ? -2.008 -10.523 8.056 1.00 94.75 171 VAL A N 1
ATOM 1297 C CA . VAL A 1 171 ? -1.550 -11.793 7.459 1.00 94.75 171 VAL A CA 1
ATOM 1298 C C . VAL A 1 171 ? -1.939 -13.046 8.250 1.00 94.75 171 VAL A C 1
ATOM 1300 O O . VAL A 1 171 ? -2.041 -14.128 7.677 1.00 94.75 171 VAL A O 1
ATOM 1303 N N . VAL A 1 172 ? -2.229 -12.930 9.549 1.00 92.31 172 VAL A N 1
ATOM 1304 C CA . VAL A 1 172 ? -2.618 -14.041 10.430 1.00 92.31 172 VAL A CA 1
ATOM 1305 C C . VAL A 1 172 ? -4.138 -14.032 10.636 1.00 92.31 172 VAL A C 1
ATOM 1307 O O . VAL A 1 172 ? -4.653 -13.167 11.350 1.00 92.31 172 VAL A O 1
ATOM 1310 N N . PRO A 1 173 ? -4.884 -15.002 10.068 1.00 89.31 173 PRO A N 1
ATOM 1311 C CA . PRO A 1 173 ? -6.335 -15.063 10.222 1.00 89.31 173 PRO A CA 1
ATOM 1312 C C . PRO A 1 173 ? -6.776 -15.136 11.684 1.00 89.31 173 PRO A C 1
ATOM 1314 O O . PRO A 1 173 ? -6.288 -15.975 12.444 1.00 89.31 173 PRO A O 1
ATOM 1317 N N . GLY A 1 174 ? -7.735 -14.291 12.071 1.00 86.25 174 GLY A N 1
ATOM 1318 C CA . GLY A 1 174 ? -8.271 -14.271 13.431 1.00 86.25 174 GLY A CA 1
ATOM 1319 C C . GLY A 1 174 ? -7.298 -13.761 14.497 1.00 86.25 174 GLY A C 1
ATOM 1320 O O . GLY A 1 174 ? -7.572 -13.946 15.687 1.00 86.25 174 GLY A O 1
ATOM 1321 N N . HIS A 1 175 ? -6.185 -13.134 14.105 1.00 87.75 175 HIS A N 1
ATOM 1322 C CA . HIS A 1 175 ? -5.304 -12.450 15.043 1.00 87.75 175 HIS A CA 1
ATOM 1323 C C . HIS A 1 175 ? -6.075 -11.370 15.809 1.00 87.75 175 HIS A C 1
ATOM 1325 O O . HIS A 1 175 ? -6.811 -10.567 15.235 1.00 87.75 175 HIS A O 1
ATOM 1331 N N . ARG A 1 176 ? -5.906 -11.353 17.131 1.00 80.25 176 ARG A N 1
ATOM 1332 C CA . ARG A 1 176 ? -6.494 -10.353 18.021 1.00 80.25 176 ARG A CA 1
ATOM 1333 C C . ARG A 1 176 ? -5.464 -9.952 19.061 1.00 80.25 176 ARG A C 1
ATOM 1335 O O . ARG A 1 176 ? -4.787 -10.814 19.616 1.00 80.25 176 ARG A O 1
ATOM 1342 N N . ILE A 1 177 ? -5.410 -8.661 19.362 1.00 79.44 177 ILE A N 1
ATOM 1343 C CA . ILE A 1 177 ? -4.729 -8.162 20.555 1.00 79.44 177 ILE A CA 1
ATOM 1344 C C . ILE A 1 177 ? -5.655 -8.334 21.762 1.00 79.44 177 ILE A C 1
ATOM 1346 O O . ILE A 1 177 ? -6.872 -8.150 21.659 1.00 79.44 177 ILE A O 1
ATOM 1350 N N . GLU A 1 178 ? -5.101 -8.708 22.914 1.00 69.94 178 GLU A N 1
ATOM 1351 C CA . GLU A 1 178 ? -5.893 -8.764 24.140 1.00 69.94 178 GLU A CA 1
ATOM 1352 C C . GLU A 1 178 ? -6.174 -7.336 24.614 1.00 69.94 178 GLU A C 1
ATOM 1354 O O . GLU A 1 178 ? -5.258 -6.579 24.943 1.00 69.94 178 GLU A O 1
ATOM 1359 N N . SER A 1 179 ? -7.451 -6.963 24.700 1.00 54.56 179 SER A N 1
ATOM 1360 C CA . SER A 1 179 ? -7.846 -5.733 25.385 1.00 54.56 179 SER A CA 1
ATOM 1361 C C . SER A 1 179 ? -7.602 -5.908 26.887 1.00 54.56 179 SER A C 1
ATOM 1363 O O . SER A 1 179 ? -8.438 -6.435 27.620 1.00 54.56 179 SER A O 1
ATOM 1365 N N . LYS A 1 180 ? -6.415 -5.521 27.360 1.00 54.88 180 LYS A N 1
ATOM 1366 C CA . LYS A 1 180 ? -6.219 -5.167 28.769 1.00 54.88 180 LYS A CA 1
ATOM 1367 C C . LYS A 1 180 ? -6.382 -3.662 28.832 1.00 54.88 180 LYS A C 1
ATOM 1369 O O . LYS A 1 180 ? -5.581 -2.975 28.216 1.00 54.88 180 LYS A O 1
ATOM 1374 N N . GLU A 1 181 ? -7.425 -3.193 29.523 1.00 40.69 181 GLU A N 1
ATOM 1375 C CA . GLU A 1 181 ? -7.783 -1.777 29.693 1.00 40.69 181 GLU A CA 1
ATOM 1376 C C . GLU A 1 181 ? -6.542 -0.896 29.889 1.00 40.69 181 GLU A C 1
ATOM 1378 O O . GLU A 1 181 ? -6.025 -0.753 30.997 1.00 40.69 181 GLU A O 1
ATOM 1383 N N . VAL A 1 182 ? -6.055 -0.299 28.804 1.00 38.19 182 VAL A N 1
ATOM 1384 C CA . VAL A 1 182 ? -5.050 0.752 28.854 1.00 38.19 182 VAL A CA 1
ATOM 1385 C C . VAL A 1 182 ? -5.523 1.857 27.926 1.00 38.19 182 VAL A C 1
ATOM 1387 O O . VAL A 1 182 ? -5.544 1.650 26.719 1.00 38.19 182 VAL A O 1
ATOM 1390 N N . PRO A 1 183 ? -5.913 3.022 28.468 1.00 45.09 183 PRO A N 1
ATOM 1391 C CA . PRO A 1 183 ? -6.432 4.112 27.654 1.00 45.09 183 PRO A CA 1
ATOM 1392 C C . PRO A 1 183 ? -5.333 4.620 26.729 1.00 45.09 183 PRO A C 1
ATOM 1394 O O . PRO A 1 183 ? -4.241 4.878 27.232 1.00 45.09 183 PRO A O 1
ATOM 1397 N N . PHE A 1 184 ? -5.588 4.820 25.433 1.00 50.28 184 PHE A N 1
ATOM 1398 C CA . PHE A 1 184 ? -4.731 5.651 24.578 1.00 50.28 184 PHE A CA 1
ATOM 1399 C C . PHE A 1 184 ? -4.700 7.088 25.122 1.00 50.28 184 PHE A C 1
ATOM 1401 O O . PHE A 1 184 ? -5.492 7.930 24.723 1.00 50.28 184 PHE A O 1
ATOM 1408 N N . GLU A 1 185 ? -3.823 7.387 26.078 1.00 46.75 185 GLU A N 1
ATOM 1409 C CA . GLU A 1 185 ? -3.573 8.776 26.463 1.00 46.75 185 GLU A CA 1
ATOM 1410 C C . GLU A 1 185 ? -2.667 9.448 25.423 1.00 46.75 185 GLU A C 1
ATOM 1412 O O . GLU A 1 185 ? -1.691 8.848 24.962 1.00 46.75 185 GLU A O 1
ATOM 1417 N N . ASP A 1 186 ? -3.008 10.695 25.084 1.00 42.47 186 ASP A N 1
ATOM 1418 C CA . ASP A 1 186 ? -2.405 11.580 24.076 1.00 42.47 186 ASP A CA 1
ATOM 1419 C C . ASP A 1 186 ? -0.942 11.988 24.363 1.00 42.47 186 ASP A C 1
ATOM 1421 O O . ASP A 1 186 ? -0.578 13.163 24.282 1.00 42.47 186 ASP A O 1
ATOM 1425 N N . SER A 1 187 ? -0.047 11.054 24.698 1.00 36.38 187 SER A N 1
ATOM 1426 C CA . SER A 1 187 ? 1.383 11.363 24.758 1.00 36.38 187 SER A CA 1
ATOM 1427 C C . SER A 1 187 ? 2.028 11.148 23.389 1.00 36.38 187 SER A C 1
ATOM 1429 O O . SER A 1 187 ? 2.535 10.072 23.046 1.00 36.38 187 SER A O 1
ATOM 1431 N N . PHE A 1 188 ? 2.053 12.215 22.595 1.00 38.75 188 PHE A N 1
ATOM 1432 C CA . PHE A 1 188 ? 3.239 12.505 21.795 1.00 38.75 188 PHE A CA 1
ATOM 1433 C C . PHE A 1 188 ? 4.390 12.689 22.784 1.00 38.75 188 PHE A C 1
ATOM 1435 O O . PHE A 1 188 ? 4.391 13.690 23.491 1.00 38.75 188 PHE A O 1
ATOM 1442 N N . LEU A 1 189 ? 5.288 11.707 22.904 1.00 34.66 189 LEU A N 1
ATOM 1443 C CA . LEU A 1 189 ? 6.713 11.849 23.244 1.00 34.66 189 LEU A CA 1
ATOM 1444 C C . LEU A 1 189 ? 7.301 10.501 23.685 1.00 34.66 189 LEU A C 1
ATOM 1446 O O . LEU A 1 189 ? 6.729 9.770 24.489 1.00 34.66 189 LEU A O 1
ATOM 1450 N N . PHE A 1 190 ? 8.473 10.225 23.123 1.00 39.91 190 PHE A N 1
ATOM 1451 C CA . PHE A 1 190 ? 9.404 9.148 23.432 1.00 39.91 190 PHE A CA 1
ATOM 1452 C C . PHE A 1 190 ? 9.671 8.994 24.940 1.00 39.91 190 PHE A C 1
ATOM 1454 O O . PHE A 1 190 ? 9.993 9.983 25.596 1.00 39.91 190 PHE A O 1
ATOM 1461 N N . ALA A 1 191 ? 9.626 7.759 25.456 1.00 33.97 191 ALA A N 1
ATOM 1462 C CA . ALA A 1 191 ? 10.432 7.320 26.603 1.00 33.97 191 ALA A CA 1
ATOM 1463 C C . ALA A 1 191 ? 10.445 5.779 26.730 1.00 33.97 191 ALA A C 1
ATOM 1465 O O . ALA A 1 191 ? 9.421 5.157 27.008 1.00 33.97 191 ALA A O 1
ATOM 1466 N N . ASP A 1 192 ? 11.635 5.210 26.521 1.00 36.94 192 ASP A N 1
ATOM 1467 C CA . ASP A 1 192 ? 12.213 4.002 27.125 1.00 36.94 192 ASP A CA 1
ATOM 1468 C C . ASP A 1 192 ? 11.328 2.752 27.284 1.00 36.94 192 ASP A C 1
ATOM 1470 O O . ASP A 1 192 ? 10.753 2.482 28.341 1.00 36.94 192 ASP A O 1
ATOM 1474 N N . TYR A 1 193 ? 11.325 1.900 26.254 1.00 39.84 193 TYR A N 1
ATOM 1475 C CA . TYR A 1 193 ? 10.878 0.511 26.368 1.00 39.84 193 TYR A CA 1
ATOM 1476 C C . TYR A 1 193 ? 12.054 -0.393 26.784 1.00 39.84 193 TYR A C 1
ATOM 1478 O O . TYR A 1 193 ? 13.000 -0.596 26.026 1.00 39.84 193 TYR A O 1
ATOM 1486 N N . ALA A 1 194 ? 11.991 -0.951 27.998 1.00 40.88 194 ALA A N 1
ATOM 1487 C CA . ALA A 1 194 ? 12.921 -1.962 28.510 1.00 40.88 194 ALA A CA 1
ATOM 1488 C C . ALA A 1 194 ? 12.170 -3.298 28.685 1.00 40.88 194 ALA A C 1
ATOM 1490 O O . ALA A 1 194 ? 11.391 -3.429 29.630 1.00 40.88 194 ALA A O 1
ATOM 1491 N N . PRO A 1 195 ? 12.348 -4.295 27.800 1.00 42.75 195 PRO A N 1
ATOM 1492 C CA . PRO A 1 195 ? 11.470 -5.468 27.804 1.00 42.75 195 PRO A CA 1
ATOM 1493 C C . PRO A 1 195 ? 12.062 -6.559 28.693 1.00 42.75 195 PRO A C 1
ATOM 1495 O O . PRO A 1 195 ? 13.175 -7.020 28.426 1.00 42.75 195 PRO A O 1
ATOM 1498 N N . GLY A 1 196 ? 11.317 -6.957 29.727 1.00 39.62 196 GLY A N 1
ATOM 1499 C CA . GLY A 1 196 ? 11.572 -8.159 30.525 1.00 39.62 196 GLY A CA 1
ATOM 1500 C C . GLY A 1 196 ? 11.084 -9.433 29.823 1.00 39.62 196 GLY A C 1
ATOM 1501 O O . GLY A 1 196 ? 10.176 -9.380 29.001 1.00 39.62 196 GLY A O 1
ATOM 1502 N N . GLU A 1 197 ? 11.712 -10.564 30.147 1.00 38.94 197 GLU A N 1
ATOM 1503 C CA . GLU A 1 197 ? 11.646 -11.869 29.458 1.00 38.94 197 GLU A CA 1
ATOM 1504 C C . GLU A 1 197 ? 10.359 -12.708 29.668 1.00 38.94 197 GLU A C 1
ATOM 1506 O O . GLU A 1 1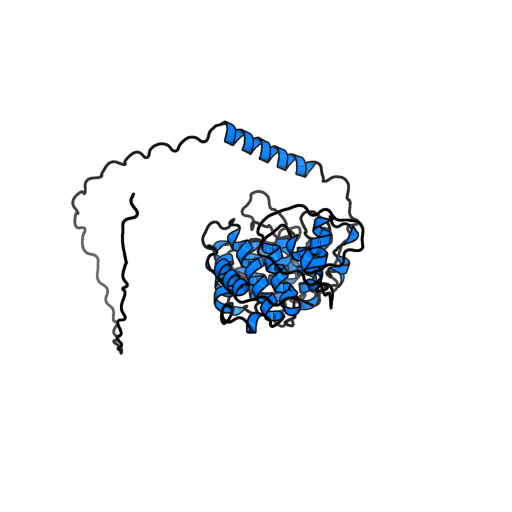97 ? 10.419 -13.933 29.608 1.00 38.94 197 GLU A O 1
ATOM 1511 N N . GLU A 1 198 ? 9.187 -12.120 29.908 1.00 43.03 198 GLU A N 1
ATOM 1512 C CA . GLU A 1 198 ? 7.938 -12.907 29.968 1.00 43.03 198 GLU A CA 1
ATOM 1513 C C . GLU A 1 198 ? 7.173 -12.817 28.645 1.00 43.03 198 GLU A C 1
ATOM 1515 O O . GLU A 1 198 ? 7.034 -11.725 28.097 1.00 43.03 198 GLU A O 1
ATOM 1520 N N . GLU A 1 199 ? 6.697 -13.968 28.145 1.00 42.06 199 GLU A N 1
ATOM 1521 C CA . GLU A 1 199 ? 5.874 -14.134 26.935 1.00 42.06 199 GLU A CA 1
ATOM 1522 C C . GLU A 1 199 ? 4.913 -12.948 26.755 1.00 42.06 199 GLU A C 1
ATOM 1524 O O . GLU A 1 199 ? 3.918 -12.795 27.469 1.00 42.06 199 GLU A O 1
ATOM 1529 N N . ALA A 1 200 ? 5.279 -12.045 25.843 1.00 39.38 200 ALA A N 1
ATOM 1530 C CA . ALA A 1 200 ? 4.684 -10.726 25.744 1.00 39.38 200 ALA A CA 1
ATOM 1531 C C . ALA A 1 200 ? 3.288 -10.826 25.126 1.00 39.38 200 ALA A C 1
ATOM 1533 O O . ALA A 1 200 ? 3.115 -10.807 23.910 1.00 39.38 200 ALA A O 1
ATOM 1534 N N . PHE A 1 201 ? 2.269 -10.903 25.978 1.00 47.88 201 PHE A N 1
ATOM 1535 C CA . PHE A 1 201 ? 0.903 -10.606 25.572 1.00 47.88 201 PHE A CA 1
ATOM 1536 C C . PHE A 1 201 ? 0.864 -9.180 25.012 1.00 47.88 201 PHE A C 1
ATOM 1538 O O . PHE A 1 201 ? 1.154 -8.215 25.726 1.00 47.88 201 PHE A O 1
ATOM 1545 N N . ILE A 1 202 ? 0.505 -9.041 23.738 1.00 49.78 202 ILE A N 1
ATOM 1546 C CA . ILE A 1 202 ? 0.300 -7.735 23.115 1.00 49.78 202 ILE A CA 1
ATOM 1547 C C . ILE A 1 202 ? -1.043 -7.209 23.581 1.00 49.78 202 ILE A C 1
ATOM 1549 O O . ILE A 1 202 ? -2.090 -7.819 23.360 1.00 49.78 202 ILE A O 1
ATOM 1553 N N . THR A 1 203 ? -0.979 -6.077 24.266 1.00 57.12 203 THR A N 1
ATOM 1554 C CA . THR A 1 203 ? -2.136 -5.402 24.845 1.00 57.12 203 THR A CA 1
ATOM 1555 C C . THR A 1 203 ? -2.322 -4.053 24.169 1.00 57.12 203 THR A C 1
ATOM 1557 O O . THR A 1 203 ? -1.403 -3.561 23.514 1.00 57.12 203 THR A O 1
ATOM 1560 N N . THR A 1 204 ? -3.461 -3.392 24.369 1.00 54.50 204 THR A N 1
ATOM 1561 C CA . THR A 1 204 ? -3.634 -2.000 23.911 1.00 54.50 204 THR A CA 1
ATOM 1562 C C . THR A 1 204 ? -2.593 -1.058 24.536 1.00 54.50 204 THR A C 1
ATOM 1564 O O . THR A 1 204 ? -2.187 -0.076 23.920 1.00 54.50 204 THR A O 1
ATOM 1567 N N . ALA A 1 205 ? -2.026 -1.417 25.696 1.00 53.56 205 ALA A N 1
ATOM 1568 C CA . ALA A 1 205 ? -0.880 -0.730 26.296 1.00 53.56 205 ALA A CA 1
ATOM 1569 C C . ALA A 1 205 ? 0.347 -0.688 25.381 1.00 53.56 205 ALA A C 1
ATOM 1571 O O . ALA A 1 205 ? 1.058 0.317 25.343 1.00 53.56 205 ALA A O 1
ATOM 1572 N N . SER A 1 206 ? 0.584 -1.763 24.626 1.00 53.00 206 SER A N 1
ATOM 1573 C CA . SER A 1 206 ? 1.712 -1.876 23.701 1.00 53.00 206 SER A CA 1
ATOM 1574 C C . SER A 1 206 ? 1.651 -0.809 22.601 1.00 53.00 206 SER A C 1
ATOM 1576 O O . SER A 1 206 ? 2.690 -0.367 22.119 1.00 53.00 206 SER A O 1
ATOM 1578 N N . LEU A 1 207 ? 0.455 -0.304 22.273 1.00 55.53 207 LEU A N 1
ATOM 1579 C CA . LEU A 1 207 ? 0.242 0.729 21.255 1.00 55.53 207 LEU A CA 1
ATOM 1580 C C . LEU A 1 207 ? 0.780 2.109 21.672 1.00 55.53 207 LEU A C 1
ATOM 1582 O O . LEU A 1 207 ? 1.099 2.943 20.821 1.00 55.53 207 LEU A O 1
ATOM 1586 N N . LYS A 1 208 ? 0.967 2.350 22.977 1.00 53.31 208 LYS A N 1
ATOM 1587 C CA . LYS A 1 208 ? 1.625 3.569 23.479 1.00 53.31 208 LYS A CA 1
ATOM 1588 C C . LYS A 1 208 ? 3.118 3.603 23.176 1.00 53.31 208 LYS A C 1
ATOM 1590 O O . LYS A 1 208 ? 3.679 4.685 23.033 1.00 53.31 208 LYS A O 1
ATOM 1595 N N . HIS A 1 209 ? 3.753 2.441 23.069 1.00 52.31 209 HIS A N 1
ATOM 1596 C CA . HIS A 1 209 ? 5.206 2.324 22.958 1.00 52.31 209 HIS A CA 1
ATOM 1597 C C . HIS A 1 209 ? 5.713 2.290 21.514 1.00 52.31 209 HIS A C 1
ATOM 1599 O O . HIS A 1 209 ? 6.921 2.259 21.298 1.00 52.31 209 HIS A O 1
ATOM 1605 N N . VAL A 1 210 ? 4.814 2.358 20.528 1.00 56.38 210 VAL A N 1
ATOM 1606 C CA . VAL A 1 210 ? 5.190 2.535 19.123 1.00 56.38 210 VAL A CA 1
ATOM 1607 C C . VAL A 1 210 ? 5.747 3.950 18.955 1.00 56.38 210 VAL A C 1
ATOM 1609 O O . VAL A 1 210 ? 5.025 4.934 19.137 1.00 56.38 210 VAL A O 1
ATOM 1612 N N . GLY A 1 211 ? 7.053 4.044 18.686 1.00 50.19 211 GLY A N 1
ATOM 1613 C CA . GLY A 1 211 ? 7.818 5.296 18.698 1.00 50.19 211 GLY A CA 1
ATOM 1614 C C . GLY A 1 211 ? 7.455 6.282 17.584 1.00 50.19 211 GLY A C 1
ATOM 1615 O O . GLY A 1 211 ? 7.777 7.464 17.693 1.00 50.19 211 GLY A O 1
ATOM 1616 N N . VAL A 1 212 ? 6.748 5.827 16.544 1.00 64.38 212 VAL A N 1
ATOM 1617 C CA . VAL A 1 212 ? 6.362 6.650 15.393 1.00 64.38 212 VAL A CA 1
ATOM 1618 C C . VAL A 1 212 ? 4.875 7.024 15.491 1.00 64.38 212 VAL A C 1
ATOM 1620 O O . VAL A 1 212 ? 4.022 6.130 15.467 1.00 64.38 212 VAL A O 1
ATOM 1623 N N . PRO A 1 213 ? 4.524 8.326 15.577 1.00 79.62 213 PRO A N 1
ATOM 1624 C CA . PRO A 1 213 ? 3.132 8.780 15.665 1.00 79.62 213 PRO A CA 1
ATOM 1625 C C . PRO A 1 213 ? 2.214 8.218 14.571 1.00 79.62 213 PRO A C 1
ATOM 1627 O O . PRO A 1 213 ? 1.067 7.880 14.855 1.00 79.62 213 PRO A O 1
ATOM 1630 N N . LEU A 1 214 ? 2.733 8.056 13.348 1.00 86.75 214 LEU A N 1
ATOM 1631 C CA . LEU A 1 214 ? 1.991 7.503 12.214 1.00 86.75 214 LEU A CA 1
ATOM 1632 C C . LEU A 1 214 ? 1.596 6.037 12.430 1.00 86.75 214 LEU A C 1
ATOM 1634 O O . LEU A 1 214 ? 0.426 5.693 12.299 1.00 86.75 214 LEU A O 1
ATOM 1638 N N . SER A 1 215 ? 2.531 5.182 12.849 1.00 86.56 215 SER A N 1
ATOM 1639 C CA . SER A 1 215 ? 2.245 3.768 13.114 1.00 86.56 215 SER A CA 1
ATOM 1640 C C . SER A 1 215 ? 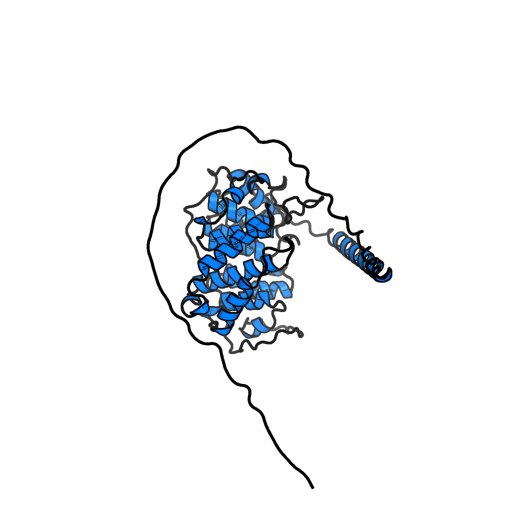1.205 3.595 14.224 1.00 86.56 215 SER A C 1
ATOM 1642 O O . SER A 1 215 ? 0.319 2.752 14.120 1.00 86.56 215 SER A O 1
ATOM 1644 N N . ARG A 1 216 ? 1.233 4.437 15.267 1.00 85.94 216 ARG A N 1
ATOM 1645 C CA . ARG A 1 216 ? 0.176 4.440 16.293 1.00 85.94 216 ARG A CA 1
ATOM 1646 C C . ARG A 1 216 ? -1.185 4.809 15.699 1.00 85.94 216 ARG A C 1
ATOM 1648 O O . ARG A 1 216 ? -2.189 4.190 16.046 1.00 85.94 216 ARG A O 1
ATOM 1655 N N . PHE A 1 217 ? -1.217 5.810 14.824 1.00 90.81 217 PHE A N 1
ATOM 1656 C CA . PHE A 1 217 ? -2.435 6.242 14.145 1.00 90.81 217 PHE A CA 1
ATOM 1657 C C . PHE A 1 217 ? -3.038 5.111 13.302 1.00 90.81 217 PHE A C 1
ATOM 1659 O O . PHE A 1 217 ? -4.227 4.816 13.426 1.00 90.81 217 PHE A O 1
ATOM 1666 N N . MET A 1 218 ? -2.195 4.429 12.529 1.00 94.94 218 MET A N 1
ATOM 1667 C CA . MET A 1 218 ? -2.543 3.268 11.710 1.00 94.94 218 MET A CA 1
ATOM 1668 C C . MET A 1 218 ? -3.056 2.090 12.542 1.00 94.94 218 MET A C 1
ATOM 1670 O O . MET A 1 218 ? -4.091 1.504 12.228 1.00 94.94 218 MET A O 1
ATOM 1674 N N . LEU A 1 219 ? -2.386 1.774 13.653 1.00 92.81 219 LEU A N 1
ATOM 1675 C CA . LEU A 1 219 ? -2.804 0.689 14.541 1.00 92.81 219 LEU A CA 1
ATOM 1676 C C . LEU A 1 219 ? -4.157 0.968 15.209 1.00 92.81 219 LEU A C 1
ATOM 1678 O O . LEU A 1 219 ? -4.950 0.044 15.376 1.00 92.81 219 LEU A O 1
ATOM 1682 N N . ARG A 1 220 ? -4.472 2.228 15.543 1.00 93.50 220 ARG A N 1
ATOM 1683 C CA . ARG A 1 220 ? -5.814 2.595 16.037 1.00 93.50 220 ARG A CA 1
ATOM 1684 C C . ARG A 1 220 ? -6.907 2.298 15.011 1.00 93.50 220 ARG A C 1
ATOM 1686 O O . ARG A 1 220 ? -7.961 1.806 15.397 1.00 93.50 220 ARG A O 1
ATOM 1693 N N . ALA A 1 221 ? -6.653 2.544 13.725 1.00 95.94 221 ALA A N 1
ATOM 1694 C CA . ALA A 1 221 ? -7.586 2.157 12.669 1.00 95.94 221 ALA A CA 1
ATOM 1695 C C . ALA A 1 221 ? -7.702 0.632 12.532 1.00 95.94 221 ALA A C 1
ATOM 1697 O O . ALA A 1 221 ? -8.807 0.099 12.508 1.00 95.94 221 ALA A O 1
ATOM 1698 N N . MET A 1 222 ? -6.570 -0.075 12.517 1.00 95.69 222 MET A N 1
ATOM 1699 C CA . MET A 1 222 ? -6.498 -1.535 12.363 1.00 95.69 222 MET A CA 1
ATOM 1700 C C . MET A 1 222 ? -7.211 -2.324 13.479 1.00 95.69 222 MET A C 1
ATOM 1702 O O . MET A 1 222 ? -7.645 -3.460 13.271 1.00 95.69 222 MET A O 1
ATOM 1706 N N . TYR A 1 223 ? -7.317 -1.740 14.674 1.00 94.25 223 TYR A N 1
ATOM 1707 C CA . TYR A 1 223 ? -7.933 -2.358 15.852 1.00 94.25 223 TYR A CA 1
ATOM 1708 C C . TYR A 1 223 ? -9.176 -1.617 16.351 1.00 94.25 223 TYR A C 1
ATOM 1710 O O . TYR A 1 223 ? -9.562 -1.780 17.508 1.00 94.25 223 TYR A O 1
ATOM 1718 N N . CYS A 1 224 ? -9.838 -0.836 15.495 1.00 94.56 224 CYS A N 1
ATOM 1719 C CA . CYS A 1 224 ? -11.026 -0.071 15.880 1.00 94.56 224 CYS A CA 1
ATOM 1720 C C . CYS A 1 224 ? -12.217 -0.949 16.329 1.00 94.56 224 CYS A C 1
ATOM 1722 O O . CYS A 1 224 ? -13.099 -0.479 17.041 1.00 94.56 224 CYS A O 1
ATOM 1724 N N . ASP A 1 225 ? -12.253 -2.232 15.960 1.00 92.50 225 ASP A N 1
ATOM 1725 C CA . ASP A 1 225 ? -13.253 -3.201 16.432 1.00 92.50 225 ASP A CA 1
ATOM 1726 C C . ASP A 1 225 ? -12.955 -3.740 17.846 1.00 92.50 225 ASP A C 1
ATOM 1728 O O . ASP A 1 225 ? -13.840 -4.296 18.499 1.00 92.50 225 ASP A O 1
ATOM 1732 N N . VAL A 1 226 ? -11.715 -3.587 18.322 1.00 90.44 226 VAL A N 1
ATOM 1733 C CA . VAL A 1 226 ? -11.283 -3.938 19.683 1.00 90.44 226 VAL A CA 1
ATOM 1734 C C . VAL A 1 226 ? -11.326 -2.712 20.591 1.00 90.44 226 VAL A C 1
ATOM 1736 O O . VAL A 1 226 ? -11.821 -2.792 21.715 1.00 90.44 226 VAL A O 1
ATOM 1739 N N . GLU A 1 227 ? -10.827 -1.580 20.101 1.00 89.25 227 GLU A N 1
ATOM 1740 C CA . GLU A 1 227 ? -10.846 -0.294 20.788 1.00 89.25 227 GLU A CA 1
ATOM 1741 C C . GLU A 1 227 ? -11.381 0.785 19.835 1.00 89.25 227 GLU A C 1
ATOM 1743 O O . GLU A 1 227 ? -10.617 1.332 19.036 1.00 89.25 227 GLU A O 1
ATOM 1748 N N . PRO A 1 228 ? -12.697 1.078 19.890 1.00 93.12 228 PRO A N 1
ATOM 1749 C CA . PRO A 1 228 ? -13.333 2.034 18.994 1.00 93.12 228 PRO A CA 1
ATOM 1750 C C . PRO A 1 228 ? -12.634 3.389 18.981 1.00 93.12 228 PRO A C 1
ATOM 1752 O O . PRO A 1 228 ? -12.354 3.979 20.027 1.00 93.12 228 PRO A O 1
ATOM 1755 N N . VAL A 1 229 ? -12.383 3.899 17.777 1.00 94.19 229 VAL A N 1
ATOM 1756 C CA . VAL A 1 229 ? -11.928 5.277 17.588 1.00 94.19 229 VAL A CA 1
ATOM 1757 C C . VAL A 1 229 ? -13.090 6.245 17.829 1.00 94.19 229 VAL A C 1
ATOM 1759 O O . VAL A 1 229 ? -14.256 5.905 17.631 1.00 94.19 229 VAL A O 1
ATOM 1762 N N . ASP A 1 230 ? -12.772 7.452 18.283 1.00 93.38 230 ASP A N 1
ATOM 1763 C CA . ASP A 1 230 ? -13.741 8.495 18.604 1.00 93.38 230 ASP A CA 1
ATOM 1764 C C . ASP A 1 230 ? -13.749 9.615 17.552 1.00 93.38 230 ASP A C 1
ATOM 1766 O O . ASP A 1 230 ? -12.955 9.637 16.608 1.00 93.38 230 ASP A O 1
ATOM 1770 N N . SER A 1 231 ? -14.655 10.581 17.723 1.00 94.19 231 SER A N 1
ATOM 1771 C CA . SER A 1 231 ? -14.764 11.747 16.839 1.00 94.19 231 SER A CA 1
ATOM 1772 C C . SER A 1 231 ? -13.487 12.596 16.817 1.00 94.19 231 SER A C 1
ATOM 1774 O O . SER A 1 231 ? -13.204 13.259 15.825 1.00 94.19 231 SER A O 1
ATOM 1776 N N . ALA A 1 232 ? -12.690 12.582 17.894 1.00 93.56 232 ALA A N 1
ATOM 1777 C CA . ALA A 1 232 ? -11.417 13.296 17.944 1.00 93.56 232 ALA A CA 1
ATOM 1778 C C . ALA A 1 232 ? -10.384 12.661 17.003 1.00 93.56 232 ALA A C 1
ATOM 1780 O O . ALA A 1 232 ? -9.737 13.379 16.242 1.00 93.56 232 ALA A O 1
ATOM 1781 N N . TYR A 1 233 ? -10.277 11.328 16.993 1.00 94.69 233 TYR A N 1
ATOM 1782 C CA . TYR A 1 233 ? -9.464 10.612 16.008 1.00 94.69 233 TYR A CA 1
ATOM 1783 C C . TYR A 1 233 ? -9.928 10.903 14.575 1.00 94.69 233 TYR A C 1
ATOM 1785 O O . TYR A 1 233 ? -9.106 11.202 13.712 1.00 94.69 233 TYR A O 1
ATOM 1793 N N . ALA A 1 234 ? -11.240 10.852 14.325 1.00 96.06 234 ALA A N 1
ATOM 1794 C CA . ALA A 1 234 ? -11.808 11.112 13.004 1.00 96.06 234 ALA A CA 1
ATOM 1795 C C . ALA A 1 234 ? -11.514 12.539 12.513 1.00 96.06 234 ALA A C 1
ATOM 1797 O O . ALA A 1 234 ? -11.034 12.723 11.395 1.00 96.06 234 ALA A O 1
ATOM 1798 N N . ALA A 1 235 ? -11.737 13.543 13.364 1.00 93.62 235 ALA A N 1
ATOM 1799 C CA . ALA A 1 235 ? -11.429 14.936 13.059 1.00 93.62 235 ALA A CA 1
ATOM 1800 C C . ALA A 1 235 ? -9.933 15.147 12.782 1.00 93.62 235 ALA A C 1
ATOM 1802 O O . ALA A 1 235 ? -9.582 15.896 11.872 1.00 93.62 235 ALA A O 1
ATOM 1803 N N . GLU A 1 236 ? -9.057 14.469 13.526 1.00 93.44 236 GLU A N 1
ATOM 1804 C CA . GLU A 1 236 ? -7.613 14.531 13.309 1.00 93.44 236 GLU A CA 1
ATOM 1805 C C . GLU A 1 236 ? -7.196 13.857 11.995 1.00 93.44 236 GLU A C 1
ATOM 1807 O O . GLU A 1 236 ? -6.377 14.419 11.274 1.00 93.44 236 GLU A O 1
ATOM 1812 N N . LEU A 1 237 ? -7.798 12.717 11.626 1.00 94.38 237 LEU A N 1
ATOM 1813 C CA . LEU A 1 237 ? -7.584 12.077 10.320 1.00 94.38 237 LEU A CA 1
ATOM 1814 C C . LEU A 1 237 ? -7.916 13.055 9.192 1.00 94.38 237 LEU A C 1
ATOM 1816 O O . LEU A 1 237 ? -7.088 13.303 8.317 1.00 94.38 237 LEU A O 1
ATOM 1820 N N . VAL A 1 238 ? -9.121 13.632 9.236 1.00 94.56 238 VAL A N 1
ATOM 1821 C CA . VAL A 1 238 ? -9.591 14.596 8.234 1.00 94.56 238 VAL A CA 1
ATOM 1822 C C . VAL A 1 238 ? -8.651 15.791 8.173 1.00 94.56 238 VAL A C 1
ATOM 1824 O O . VAL A 1 238 ? -8.220 16.164 7.086 1.00 94.56 238 VAL A O 1
ATOM 1827 N N . ARG A 1 239 ? -8.301 16.372 9.325 1.00 94.12 239 ARG A N 1
ATOM 1828 C CA . ARG A 1 239 ? -7.398 17.521 9.397 1.00 94.12 239 ARG A CA 1
ATOM 1829 C C . ARG A 1 239 ? -6.045 17.198 8.769 1.00 94.12 239 ARG A C 1
ATOM 1831 O O . ARG A 1 239 ? -5.613 17.930 7.890 1.00 94.12 239 ARG A O 1
ATOM 1838 N N . LEU A 1 240 ? -5.403 16.106 9.186 1.00 91.19 240 LEU A N 1
ATOM 1839 C CA . LEU A 1 240 ? -4.076 15.735 8.702 1.00 91.19 240 LEU A CA 1
ATOM 1840 C C . LEU A 1 240 ? -4.073 15.485 7.192 1.00 91.19 240 LEU A C 1
ATOM 1842 O O . LEU A 1 240 ? -3.208 16.019 6.507 1.00 91.19 240 LEU A O 1
ATOM 1846 N N . VAL A 1 241 ? -5.051 14.748 6.652 1.00 92.25 241 VAL A N 1
ATOM 1847 C CA . VAL A 1 241 ? -5.111 14.500 5.201 1.00 92.25 241 VAL A CA 1
ATOM 1848 C C . VAL A 1 241 ? -5.399 15.785 4.422 1.00 92.25 241 VAL A C 1
ATOM 1850 O O . VAL A 1 241 ? -4.761 16.035 3.406 1.00 92.25 241 VAL A O 1
ATOM 1853 N N . MET A 1 242 ? -6.338 16.616 4.882 1.00 89.38 242 MET A N 1
ATOM 1854 C CA . MET A 1 242 ? -6.746 17.826 4.152 1.00 89.38 242 MET A CA 1
ATOM 1855 C C . MET A 1 242 ? -5.731 18.973 4.251 1.00 89.38 242 MET A C 1
ATOM 1857 O O . MET A 1 242 ? -5.716 19.844 3.386 1.00 89.38 242 MET A O 1
ATOM 1861 N N . GLU A 1 243 ? -4.902 18.995 5.296 1.00 88.94 243 GLU A N 1
ATOM 1862 C CA . GLU A 1 243 ? -3.819 19.973 5.465 1.00 88.94 243 GLU A CA 1
ATOM 1863 C C . GLU A 1 243 ? -2.488 19.508 4.853 1.00 88.94 243 GLU A C 1
ATOM 1865 O O . GLU A 1 243 ? -1.526 20.271 4.865 1.00 88.94 243 GLU A O 1
ATOM 1870 N N . THR A 1 244 ? -2.426 18.286 4.314 1.00 85.56 244 THR A N 1
ATOM 1871 C CA . THR A 1 244 ? -1.252 17.785 3.589 1.00 85.56 244 THR A CA 1
ATOM 1872 C C . THR A 1 244 ? -1.098 18.552 2.270 1.00 85.56 244 THR A C 1
ATOM 1874 O O . THR A 1 244 ? -1.961 18.464 1.393 1.00 85.56 244 THR A O 1
ATOM 1877 N N . ASP A 1 245 ? 0.008 19.278 2.096 1.00 85.31 245 ASP A N 1
ATOM 1878 C CA . ASP A 1 245 ? 0.349 19.968 0.853 1.00 85.31 245 ASP A CA 1
ATOM 1879 C C . ASP A 1 245 ? 1.068 19.007 -0.105 1.00 85.31 245 ASP A C 1
ATOM 1881 O O . ASP A 1 245 ? 2.294 18.945 -0.230 1.00 85.31 245 ASP A O 1
ATOM 1885 N N . VAL A 1 246 ? 0.262 18.230 -0.828 1.00 86.75 246 VAL A N 1
ATOM 1886 C CA . VAL A 1 246 ? 0.767 17.307 -1.853 1.00 86.75 246 VAL A CA 1
ATOM 1887 C C . VAL A 1 246 ? 1.229 18.014 -3.132 1.00 86.75 246 VAL A C 1
ATOM 1889 O O . VAL A 1 246 ? 1.756 17.340 -4.009 1.00 86.75 246 VAL A O 1
ATOM 1892 N N . GLU A 1 247 ? 1.041 19.335 -3.272 1.00 84.12 247 GLU A N 1
ATOM 1893 C CA . GLU A 1 247 ? 1.450 20.110 -4.459 1.00 84.12 247 GLU A CA 1
ATOM 1894 C C . GLU A 1 247 ? 2.891 20.647 -4.365 1.00 84.12 247 GLU A C 1
ATOM 1896 O O . GLU A 1 247 ? 3.408 21.207 -5.336 1.00 84.12 247 GLU A O 1
ATOM 1901 N N . GLY A 1 248 ? 3.536 20.478 -3.206 1.00 76.19 248 GLY A N 1
ATOM 1902 C CA . GLY A 1 248 ? 4.893 20.934 -2.926 1.00 76.19 248 GLY A CA 1
ATOM 1903 C C . GLY A 1 248 ? 6.011 20.089 -3.555 1.00 76.19 248 GLY A C 1
ATOM 1904 O O . GLY A 1 248 ? 5.948 19.642 -4.698 1.00 76.19 248 GLY A O 1
ATOM 1905 N N . ASP A 1 249 ? 7.107 19.923 -2.810 1.00 77.44 249 ASP A N 1
ATOM 1906 C CA . ASP A 1 249 ? 8.246 19.094 -3.226 1.00 77.44 249 ASP A CA 1
ATOM 1907 C C . ASP A 1 249 ? 7.792 17.631 -3.399 1.00 77.44 249 ASP A C 1
ATOM 1909 O O . ASP A 1 249 ? 7.278 17.058 -2.439 1.00 77.44 249 ASP A O 1
ATOM 1913 N N . PRO A 1 250 ? 8.000 16.986 -4.564 1.00 72.81 250 PRO A N 1
ATOM 1914 C CA . PRO A 1 250 ? 7.661 15.574 -4.753 1.00 72.81 250 PRO A CA 1
ATOM 1915 C C . PRO A 1 250 ? 8.424 14.635 -3.803 1.00 72.81 250 PRO A C 1
ATOM 1917 O O . PRO A 1 250 ? 8.035 13.485 -3.638 1.00 72.81 250 PRO A O 1
ATOM 1920 N N . ASN A 1 251 ? 9.489 15.102 -3.150 1.00 73.75 251 ASN A N 1
ATOM 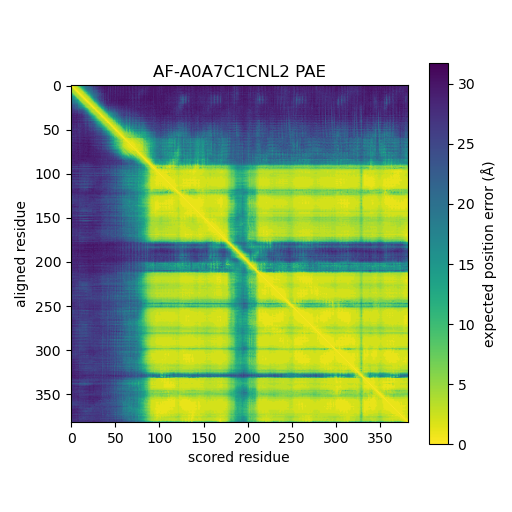1921 C CA . ASN A 1 251 ? 10.198 14.354 -2.111 1.00 73.75 251 ASN A CA 1
ATOM 1922 C C . ASN A 1 251 ? 9.708 14.688 -0.694 1.00 73.75 251 ASN A C 1
ATOM 1924 O O . ASN A 1 251 ? 10.360 14.302 0.281 1.00 73.75 251 ASN A O 1
ATOM 1928 N N . ASN A 1 252 ? 8.610 15.439 -0.550 1.00 75.38 252 ASN A N 1
ATOM 1929 C CA . ASN A 1 252 ? 8.083 15.770 0.762 1.00 75.38 252 ASN A CA 1
ATOM 1930 C C . ASN A 1 252 ? 7.537 14.519 1.464 1.00 75.38 252 ASN A C 1
ATOM 1932 O O . ASN A 1 252 ? 7.011 13.582 0.866 1.00 75.38 252 ASN A O 1
ATOM 1936 N N . PHE A 1 253 ? 7.674 14.514 2.785 1.00 84.94 253 PHE A N 1
ATOM 1937 C CA . PHE A 1 253 ? 7.126 13.461 3.637 1.00 84.94 253 PHE A CA 1
ATOM 1938 C C . PHE A 1 253 ? 5.587 13.480 3.668 1.00 84.94 253 PHE A C 1
ATOM 1940 O O . PHE A 1 253 ? 4.957 12.535 4.132 1.00 84.94 253 PHE A O 1
ATOM 1947 N N . GLU A 1 254 ? 4.971 14.558 3.189 1.00 88.50 254 GLU A N 1
ATOM 1948 C CA . GLU A 1 254 ? 3.537 14.794 3.304 1.00 88.50 254 GLU A CA 1
ATOM 1949 C C . GLU A 1 254 ? 2.735 13.835 2.423 1.00 88.50 254 GLU A C 1
ATOM 1951 O O . GLU A 1 254 ? 1.775 13.235 2.899 1.00 88.50 254 GLU A O 1
ATOM 1956 N N . GLY A 1 255 ? 3.167 13.585 1.184 1.00 90.94 255 GLY A N 1
ATOM 1957 C CA . GLY A 1 255 ? 2.510 12.588 0.338 1.00 90.94 255 GLY A CA 1
ATOM 1958 C C . GLY A 1 255 ? 2.530 11.181 0.953 1.00 90.94 255 GLY A C 1
ATOM 1959 O O . GLY A 1 255 ? 1.500 10.513 0.985 1.00 90.94 255 GLY A O 1
ATOM 1960 N N . TYR A 1 256 ? 3.666 10.779 1.531 1.00 91.88 256 TYR A N 1
ATOM 1961 C CA . TYR A 1 256 ? 3.807 9.513 2.262 1.00 91.88 256 TYR A CA 1
ATOM 1962 C C . TYR A 1 256 ? 2.911 9.462 3.511 1.00 91.88 256 TYR A C 1
ATOM 1964 O O . TYR A 1 256 ? 2.241 8.468 3.780 1.00 91.88 256 TYR A O 1
ATOM 1972 N N . LEU A 1 257 ? 2.832 10.559 4.268 1.00 92.44 257 LEU A N 1
ATOM 1973 C CA . LEU A 1 257 ? 1.906 10.663 5.393 1.00 92.44 257 LEU A CA 1
ATOM 1974 C C . LEU A 1 257 ? 0.447 10.496 4.930 1.00 92.44 257 LEU A C 1
ATOM 1976 O O . LEU A 1 257 ? -0.312 9.752 5.553 1.00 92.44 257 LEU A O 1
ATOM 1980 N N . ALA A 1 258 ? 0.057 11.146 3.832 1.00 95.19 258 ALA A N 1
ATOM 1981 C CA . ALA A 1 258 ? -1.293 11.055 3.292 1.00 95.19 258 ALA A CA 1
ATOM 1982 C C . ALA A 1 258 ? -1.663 9.636 2.845 1.00 95.19 258 ALA A C 1
ATOM 1984 O O . ALA A 1 258 ? -2.755 9.187 3.195 1.00 95.19 258 ALA A O 1
ATOM 1985 N N . THR A 1 259 ? -0.786 8.898 2.152 1.00 97.00 259 THR A N 1
ATOM 1986 C CA . THR A 1 259 ? -1.089 7.507 1.754 1.00 97.00 259 THR A CA 1
ATOM 1987 C C . THR A 1 259 ? -1.382 6.623 2.969 1.00 97.00 259 THR A C 1
ATOM 1989 O O . THR A 1 259 ? -2.374 5.894 2.981 1.00 97.00 259 THR A O 1
ATOM 1992 N N . HIS A 1 260 ? -0.619 6.772 4.054 1.00 96.75 260 HIS A N 1
ATOM 1993 C CA . HIS A 1 260 ? -0.789 5.985 5.282 1.00 96.75 260 HIS A CA 1
ATOM 1994 C C . HIS A 1 260 ? -2.044 6.378 6.082 1.00 96.75 260 HIS A C 1
ATOM 1996 O O . HIS A 1 260 ? -2.725 5.523 6.664 1.00 96.75 260 HIS A O 1
ATOM 2002 N N . LEU A 1 261 ? -2.397 7.666 6.103 1.00 96.25 261 LEU A N 1
ATOM 2003 C CA . LEU A 1 261 ? -3.649 8.138 6.705 1.00 96.25 261 LEU A CA 1
ATOM 2004 C C . LEU A 1 261 ? -4.874 7.671 5.905 1.00 96.25 261 LEU A C 1
ATOM 2006 O O . LEU A 1 261 ? -5.885 7.282 6.492 1.00 96.25 261 LEU A O 1
ATOM 2010 N N . ILE A 1 262 ? -4.780 7.654 4.575 1.00 98.06 262 ILE A N 1
ATOM 2011 C CA . ILE A 1 262 ? -5.837 7.153 3.688 1.00 98.06 262 ILE A CA 1
ATOM 2012 C C . ILE A 1 262 ? -5.986 5.633 3.825 1.00 98.06 262 ILE A C 1
ATOM 2014 O O . ILE A 1 262 ? -7.108 5.137 3.929 1.00 98.06 262 ILE A O 1
ATOM 2018 N N . LEU A 1 263 ? -4.880 4.893 3.944 1.00 98.12 263 LEU A N 1
ATOM 2019 C CA . LEU A 1 263 ? -4.900 3.468 4.280 1.00 98.12 263 LEU A CA 1
ATOM 2020 C C . LEU A 1 263 ? -5.582 3.216 5.638 1.00 98.12 263 LEU A C 1
ATOM 2022 O O . LEU A 1 263 ? -6.402 2.307 5.762 1.00 98.12 263 LEU A O 1
ATOM 2026 N N . SER A 1 264 ? -5.323 4.071 6.633 1.00 97.81 264 SER A N 1
ATOM 2027 C CA . SER A 1 264 ? -6.003 4.013 7.936 1.00 97.81 264 SER A CA 1
ATOM 2028 C C . SER A 1 264 ? -7.518 4.210 7.799 1.00 97.81 264 SER A C 1
ATOM 2030 O O . SER A 1 264 ? -8.293 3.457 8.388 1.00 97.81 264 SER A O 1
ATOM 2032 N N . TYR A 1 265 ? -7.965 5.177 6.989 1.00 98.12 265 TYR A N 1
ATOM 2033 C CA . TYR A 1 265 ? -9.390 5.342 6.678 1.00 98.12 265 TYR A CA 1
ATOM 2034 C C . TYR A 1 265 ? -9.982 4.083 6.034 1.00 98.12 265 TYR A C 1
ATOM 2036 O O . TYR A 1 265 ? -11.056 3.634 6.438 1.00 98.12 265 TYR A O 1
ATOM 2044 N N . GLN A 1 266 ? -9.281 3.487 5.068 1.00 98.00 266 GLN A N 1
ATOM 2045 C CA . GLN A 1 266 ? -9.767 2.294 4.383 1.00 98.00 266 GLN A CA 1
ATOM 2046 C C . GLN A 1 266 ? -9.924 1.115 5.354 1.00 98.00 266 GLN A C 1
ATOM 2048 O O . GLN A 1 266 ? -10.946 0.436 5.327 1.00 98.00 266 GLN A O 1
ATOM 2053 N N . TRP A 1 267 ? -8.997 0.929 6.296 1.00 97.94 267 TRP A N 1
ATOM 2054 C CA . TRP A 1 267 ? -9.139 -0.068 7.364 1.00 97.94 267 TRP A CA 1
ATOM 2055 C C . TRP A 1 267 ? -10.325 0.194 8.299 1.00 97.94 267 TRP A C 1
ATOM 2057 O O . TRP A 1 267 ? -11.043 -0.744 8.646 1.00 97.94 267 TRP A O 1
ATOM 2067 N N . LEU A 1 268 ? -10.597 1.455 8.659 1.00 97.69 268 LEU A N 1
ATOM 2068 C CA . LEU A 1 268 ? -11.813 1.797 9.407 1.00 97.69 268 LEU A CA 1
ATOM 2069 C C . LEU A 1 268 ? -13.084 1.424 8.632 1.00 97.69 268 LEU A C 1
ATOM 2071 O O . LEU A 1 268 ? -14.061 0.988 9.244 1.00 97.69 268 LEU A O 1
ATOM 2075 N N . LYS A 1 269 ? -13.088 1.617 7.307 1.00 97.25 269 LYS A N 1
ATOM 2076 C CA . LYS A 1 269 ? -14.212 1.265 6.429 1.00 97.25 269 LYS A CA 1
ATOM 2077 C C . LYS A 1 269 ? -14.402 -0.252 6.359 1.00 97.25 269 LYS A C 1
ATOM 2079 O O . LYS A 1 269 ? -15.518 -0.714 6.568 1.00 97.25 269 LYS A O 1
ATOM 2084 N N . GLU A 1 270 ? -13.332 -1.023 6.156 1.00 96.69 270 GLU A N 1
ATOM 2085 C CA . GLU A 1 270 ? -13.394 -2.495 6.122 1.00 96.69 270 GLU A CA 1
ATOM 2086 C C . GLU A 1 270 ? -13.946 -3.103 7.417 1.00 96.69 270 GLU A C 1
ATOM 2088 O O . GLU A 1 270 ? -14.711 -4.067 7.381 1.00 96.69 270 GLU A O 1
ATOM 2093 N N . LEU A 1 271 ? -13.590 -2.521 8.564 1.00 96.06 271 LEU A N 1
ATOM 2094 C CA . LEU A 1 271 ? -14.058 -2.968 9.877 1.00 96.06 271 LEU A CA 1
ATOM 2095 C C . LEU A 1 271 ? -15.425 -2.381 10.281 1.00 96.06 271 LEU A C 1
ATOM 2097 O O . LEU A 1 271 ? -15.925 -2.692 11.362 1.00 96.06 271 LEU A O 1
ATOM 2101 N N . GLY A 1 272 ? -16.037 -1.529 9.448 1.00 96.56 272 GLY A N 1
ATOM 2102 C CA . GLY A 1 272 ? -17.320 -0.871 9.732 1.00 96.56 272 GLY A CA 1
ATOM 2103 C C . GLY A 1 272 ? -17.257 0.224 10.806 1.00 96.56 272 GLY A C 1
ATOM 2104 O O . GLY A 1 272 ? -18.288 0.729 11.244 1.00 96.56 272 GLY A O 1
ATOM 2105 N N . CYS A 1 273 ? -16.061 0.623 11.237 1.00 96.69 273 CYS A N 1
ATOM 2106 C CA . CYS A 1 273 ? -15.861 1.654 12.255 1.00 96.69 273 CYS A CA 1
ATOM 2107 C C . CYS A 1 273 ? -16.080 3.073 11.714 1.00 96.69 273 CYS A C 1
ATOM 2109 O O . CYS A 1 273 ? -16.438 3.970 12.474 1.00 96.69 273 CYS A O 1
ATOM 2111 N N . ALA A 1 274 ? -15.882 3.284 10.408 1.00 96.06 274 ALA A N 1
ATOM 2112 C CA . ALA A 1 274 ? -16.072 4.592 9.782 1.00 96.06 274 ALA A CA 1
ATOM 2113 C C . ALA A 1 274 ? -17.545 5.049 9.771 1.00 96.06 274 ALA A C 1
ATOM 2115 O O . ALA A 1 274 ? -17.810 6.246 9.822 1.00 96.06 274 ALA A O 1
ATOM 2116 N N . GLU A 1 275 ? -18.509 4.119 9.747 1.00 94.06 275 GLU A N 1
ATOM 2117 C CA . GLU A 1 275 ? -19.947 4.432 9.651 1.00 94.06 275 GLU A CA 1
ATOM 2118 C C . GLU A 1 275 ? -20.500 5.159 10.885 1.00 94.06 275 GLU A C 1
ATOM 2120 O O . GLU A 1 275 ? -21.527 5.832 10.806 1.00 94.06 275 GLU A O 1
ATOM 2125 N N . ALA A 1 276 ? -19.827 5.026 12.030 1.00 91.81 276 ALA A N 1
ATOM 2126 C CA . ALA A 1 276 ? -20.219 5.663 13.283 1.00 91.81 276 ALA A CA 1
ATOM 2127 C C . ALA A 1 276 ? -19.674 7.097 13.441 1.00 91.81 276 ALA A C 1
ATOM 2129 O O . ALA A 1 276 ? -19.921 7.723 14.473 1.00 91.81 276 ALA A O 1
ATOM 2130 N N . LEU A 1 277 ? -18.912 7.599 12.462 1.00 95.00 277 LEU A N 1
ATOM 2131 C CA . LEU A 1 277 ? -18.137 8.836 12.560 1.00 95.00 277 LEU A CA 1
ATOM 2132 C C . LEU A 1 277 ? -18.586 9.822 11.476 1.00 95.00 277 LEU A C 1
ATOM 2134 O O . LEU A 1 277 ? -18.209 9.698 10.309 1.00 95.00 277 LEU A O 1
ATOM 2138 N N . ASP A 1 278 ? -19.380 10.820 11.870 1.00 95.62 278 ASP A N 1
ATOM 2139 C CA . ASP A 1 278 ? -19.940 11.826 10.957 1.00 95.62 278 ASP A CA 1
ATOM 2140 C C . ASP A 1 278 ? -18.846 12.599 10.198 1.00 95.62 278 ASP A C 1
ATOM 2142 O O . ASP A 1 278 ? -19.045 12.978 9.045 1.00 95.62 278 ASP A O 1
ATOM 2146 N N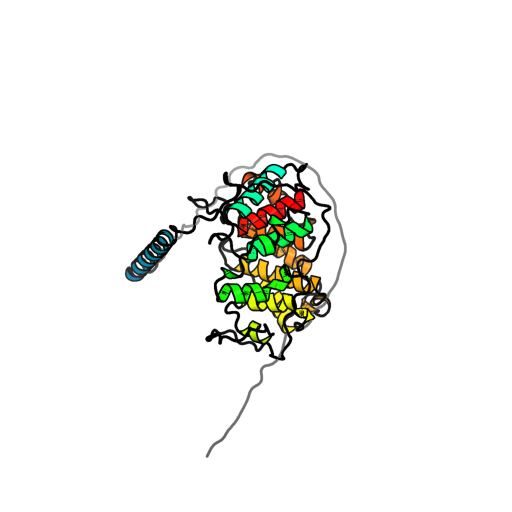 . GLU A 1 279 ? -17.674 12.810 10.807 1.00 95.44 279 GLU A N 1
ATOM 2147 C CA . GLU A 1 279 ? -16.533 13.494 10.185 1.00 95.44 279 GLU A CA 1
ATOM 2148 C C . GLU A 1 279 ? -15.975 12.741 8.972 1.00 95.44 279 GLU A C 1
ATOM 2150 O O . GLU A 1 279 ? -15.406 13.353 8.070 1.00 95.44 279 GLU A O 1
ATOM 2155 N N . LEU A 1 280 ? -16.135 11.416 8.943 1.00 95.69 280 LEU A N 1
ATOM 2156 C CA . LEU A 1 280 ? -15.659 10.560 7.858 1.00 95.69 280 LEU A CA 1
ATOM 2157 C C . LEU A 1 280 ? -16.713 10.350 6.766 1.00 95.69 280 LEU A C 1
ATOM 2159 O O . LEU A 1 280 ? -16.412 9.771 5.713 1.00 95.69 280 LEU A O 1
ATOM 2163 N N . ALA A 1 281 ? -17.938 10.835 6.985 1.00 92.88 281 ALA A N 1
ATOM 2164 C CA . ALA A 1 281 ? -19.007 10.736 6.012 1.00 92.88 281 ALA A CA 1
ATOM 2165 C C . ALA A 1 281 ? -18.625 11.492 4.730 1.00 92.88 281 ALA A C 1
ATOM 2167 O O . ALA A 1 281 ? -18.366 12.694 4.743 1.00 92.88 281 ALA A O 1
ATOM 2168 N N . ASN A 1 282 ? -18.661 10.791 3.595 1.00 91.19 282 ASN A N 1
ATOM 2169 C CA . ASN A 1 282 ? -18.335 11.328 2.267 1.00 91.19 282 ASN A CA 1
ATOM 2170 C C . ASN A 1 282 ? -16.861 11.733 2.068 1.00 91.19 282 ASN A C 1
ATOM 2172 O O . ASN A 1 282 ? -16.554 12.456 1.124 1.00 91.19 282 ASN A O 1
ATOM 2176 N N . MET A 1 283 ? -15.936 11.263 2.912 1.00 95.06 283 MET A N 1
ATOM 2177 C CA . MET A 1 283 ? -14.508 11.554 2.724 1.00 95.06 283 MET A CA 1
ATOM 2178 C C . MET A 1 283 ? -13.898 10.838 1.515 1.00 95.06 283 MET A C 1
ATOM 2180 O O . MET A 1 283 ? -12.940 11.342 0.942 1.00 95.06 283 MET A O 1
ATOM 2184 N N . GLU A 1 284 ? -14.459 9.705 1.092 1.00 95.94 284 GLU A N 1
ATOM 2185 C CA . GLU A 1 284 ? -13.907 8.841 0.040 1.00 95.94 284 GLU A CA 1
ATOM 2186 C C . GLU A 1 284 ? -13.552 9.575 -1.265 1.00 95.94 284 GLU A C 1
ATOM 2188 O O . GLU A 1 284 ? -12.496 9.319 -1.841 1.00 95.94 284 GLU A O 1
ATOM 2193 N N . GLU A 1 285 ? -14.383 10.524 -1.712 1.00 96.12 285 GLU A N 1
ATOM 2194 C CA . GLU A 1 285 ? -14.091 11.334 -2.903 1.00 96.12 285 GLU A CA 1
ATOM 2195 C C . GLU A 1 285 ? -12.882 12.254 -2.696 1.00 96.12 285 GLU A C 1
ATOM 2197 O O . GLU A 1 285 ? -12.001 12.302 -3.553 1.00 96.12 285 GLU A O 1
ATOM 2202 N N . ASN A 1 286 ? -12.796 12.920 -1.540 1.00 96.12 286 ASN A N 1
ATOM 2203 C CA . ASN A 1 286 ? -11.680 13.807 -1.210 1.00 96.12 286 ASN A CA 1
ATOM 2204 C C . ASN A 1 286 ? -10.368 13.025 -1.056 1.00 96.12 286 ASN A C 1
ATOM 2206 O O . ASN A 1 286 ? -9.322 13.476 -1.513 1.00 96.12 286 ASN A O 1
ATOM 2210 N N . LEU A 1 287 ? -10.410 11.844 -0.429 1.00 97.38 287 LEU A N 1
ATOM 2211 C CA . LEU A 1 287 ? -9.227 10.995 -0.264 1.00 97.38 287 LEU A CA 1
ATOM 2212 C C . LEU A 1 287 ? -8.721 10.492 -1.624 1.00 97.38 287 LEU A C 1
ATOM 2214 O O . LEU A 1 287 ? -7.523 10.549 -1.895 1.00 97.38 287 LEU A O 1
ATOM 2218 N N . ALA A 1 288 ? -9.631 10.078 -2.511 1.00 97.69 288 ALA A N 1
ATOM 2219 C CA . ALA A 1 288 ? -9.280 9.694 -3.875 1.00 97.69 288 ALA A CA 1
ATOM 2220 C C . ALA A 1 288 ? -8.678 10.869 -4.672 1.00 97.69 288 ALA A C 1
ATOM 2222 O O . ALA A 1 288 ? -7.718 10.678 -5.417 1.00 97.69 288 ALA A O 1
ATOM 2223 N N . GLU A 1 289 ? -9.186 12.094 -4.484 1.00 96.31 289 GLU A N 1
ATOM 2224 C CA . GLU A 1 289 ? -8.604 13.297 -5.092 1.00 96.31 289 GLU A CA 1
ATOM 2225 C C . GLU A 1 289 ? -7.169 13.550 -4.602 1.00 96.31 289 GLU A C 1
ATOM 2227 O O . GLU A 1 289 ? -6.301 13.888 -5.408 1.00 96.31 289 GLU A O 1
ATOM 2232 N N . VAL A 1 290 ? -6.891 13.357 -3.307 1.00 96.44 290 VAL A N 1
ATOM 2233 C CA . VAL A 1 290 ? -5.535 13.487 -2.746 1.00 96.44 290 VAL A CA 1
ATOM 2234 C C . VAL A 1 290 ? -4.584 12.459 -3.364 1.00 96.44 290 VAL A C 1
ATOM 2236 O O . VAL A 1 290 ? -3.513 12.842 -3.833 1.00 96.44 290 VAL A O 1
ATOM 2239 N N . LEU A 1 291 ? -4.978 11.182 -3.451 1.00 97.25 291 LEU A N 1
ATOM 2240 C CA . LEU A 1 291 ? -4.158 10.145 -4.096 1.00 97.25 291 LEU A CA 1
ATOM 2241 C C . LEU A 1 291 ? -3.903 10.455 -5.577 1.00 97.25 291 LEU A C 1
ATOM 2243 O O . LEU A 1 291 ? -2.771 10.362 -6.049 1.00 97.25 291 LEU A O 1
ATOM 2247 N N . TYR A 1 292 ? -4.930 10.898 -6.306 1.00 95.81 292 TYR A N 1
ATOM 2248 C CA . TYR A 1 292 ? -4.773 11.327 -7.695 1.00 95.81 292 TYR A CA 1
ATOM 2249 C C . TYR A 1 292 ? -3.774 12.487 -7.823 1.00 95.81 292 TYR A C 1
ATOM 2251 O O . TYR A 1 292 ? -2.897 12.460 -8.689 1.00 95.81 292 TYR A O 1
ATOM 2259 N N . LYS A 1 293 ? -3.857 13.496 -6.944 1.00 95.25 293 LYS A N 1
ATOM 2260 C CA . LYS A 1 293 ? -2.903 14.616 -6.921 1.00 95.25 293 LYS A CA 1
ATOM 2261 C C . LYS A 1 293 ? -1.476 14.144 -6.671 1.00 95.25 293 LYS A C 1
ATOM 2263 O O . LYS A 1 293 ? -0.588 14.585 -7.396 1.00 95.25 293 LYS A O 1
ATOM 2268 N N . ILE A 1 294 ? -1.267 13.219 -5.730 1.00 94.69 294 ILE A N 1
ATOM 2269 C CA . ILE A 1 294 ? 0.046 12.610 -5.476 1.00 94.69 294 ILE A CA 1
ATOM 2270 C C . ILE A 1 294 ? 0.612 12.022 -6.774 1.00 94.69 294 ILE A C 1
ATOM 2272 O O . ILE A 1 294 ? 1.707 12.404 -7.183 1.00 94.69 294 ILE A O 1
ATOM 2276 N N . ILE A 1 295 ? -0.154 11.186 -7.486 1.00 94.38 295 ILE A N 1
ATOM 2277 C CA . ILE A 1 295 ? 0.288 10.586 -8.759 1.00 94.38 295 ILE A CA 1
ATOM 2278 C C . ILE A 1 295 ? 0.690 11.670 -9.773 1.00 94.38 295 ILE A C 1
ATOM 2280 O O . ILE A 1 295 ? 1.730 11.576 -10.428 1.00 94.38 295 ILE A O 1
ATOM 2284 N N . ARG A 1 296 ? -0.115 12.733 -9.896 1.00 92.69 296 ARG A N 1
ATOM 2285 C CA . ARG A 1 296 ? 0.142 13.831 -10.842 1.00 92.69 296 ARG A CA 1
ATOM 2286 C C . ARG A 1 296 ? 1.387 14.647 -10.496 1.00 92.69 296 ARG A C 1
ATOM 2288 O O . ARG A 1 296 ? 2.093 15.050 -11.418 1.00 92.69 296 ARG A O 1
ATOM 2295 N N . VAL A 1 297 ? 1.640 14.904 -9.214 1.00 92.19 297 VAL A N 1
ATOM 2296 C CA . VAL A 1 297 ? 2.779 15.716 -8.750 1.00 92.19 297 VAL A CA 1
ATOM 2297 C C . VAL A 1 297 ? 4.090 14.947 -8.853 1.00 92.19 297 VAL A C 1
ATOM 2299 O O . VAL A 1 297 ? 5.096 15.519 -9.268 1.00 92.19 297 VAL A O 1
ATOM 2302 N N . GLN A 1 298 ? 4.072 13.643 -8.566 1.00 90.62 298 GLN A N 1
ATOM 2303 C CA . GLN A 1 298 ? 5.240 12.777 -8.745 1.00 90.62 298 GLN A CA 1
ATOM 2304 C C . GLN A 1 298 ? 5.724 12.743 -10.203 1.00 90.62 298 GLN A C 1
ATOM 2306 O O . GLN A 1 298 ? 6.925 12.639 -10.447 1.00 90.62 298 GLN A O 1
ATOM 2311 N N . ASN A 1 299 ? 4.804 12.882 -11.170 1.00 85.25 299 ASN A N 1
ATOM 2312 C CA . ASN A 1 299 ? 5.098 13.020 -12.601 1.00 85.25 299 ASN A CA 1
ATOM 2313 C C . ASN A 1 299 ? 6.079 11.947 -13.131 1.00 85.25 299 ASN A C 1
ATOM 2315 O O . ASN A 1 299 ? 6.994 12.239 -13.905 1.00 85.25 299 ASN A O 1
ATOM 2319 N N . GLY A 1 300 ? 5.888 10.700 -12.695 1.00 88.06 300 GLY A N 1
ATOM 2320 C CA . GLY A 1 300 ? 6.709 9.549 -13.059 1.00 88.06 300 GLY A CA 1
ATOM 2321 C C . GLY A 1 300 ? 6.289 8.282 -12.311 1.00 88.06 300 GLY A C 1
ATOM 2322 O O . GLY A 1 300 ? 5.379 8.313 -11.483 1.00 88.06 300 GLY A O 1
ATOM 2323 N N . ILE A 1 301 ? 6.970 7.170 -12.599 1.00 93.81 301 ILE A N 1
ATOM 2324 C CA . ILE A 1 301 ? 6.784 5.888 -11.902 1.00 93.81 301 ILE A CA 1
ATOM 2325 C C . ILE A 1 301 ? 7.675 5.875 -10.657 1.00 93.81 301 ILE A C 1
ATOM 2327 O O . ILE A 1 301 ? 8.733 5.253 -10.641 1.00 93.81 301 ILE A O 1
ATOM 2331 N N . THR A 1 302 ? 7.290 6.654 -9.647 1.00 94.12 302 THR A N 1
ATOM 2332 C CA . THR A 1 302 ? 7.961 6.688 -8.342 1.00 94.12 302 THR A CA 1
ATOM 2333 C C . THR A 1 302 ? 7.255 5.773 -7.350 1.00 94.12 302 THR A C 1
ATOM 2335 O O . THR A 1 302 ? 6.091 5.418 -7.540 1.00 94.12 302 THR A O 1
ATOM 2338 N N . ASP A 1 303 ? 7.952 5.436 -6.268 1.00 95.31 303 ASP A N 1
ATOM 2339 C CA . ASP A 1 303 ? 7.415 4.697 -5.121 1.00 95.31 303 ASP A CA 1
ATOM 2340 C C . ASP A 1 303 ? 6.048 5.225 -4.670 1.00 95.31 303 ASP A C 1
ATOM 2342 O O . ASP A 1 303 ? 5.047 4.512 -4.675 1.00 95.31 303 ASP A O 1
ATOM 2346 N N . LEU A 1 304 ? 5.984 6.531 -4.415 1.00 95.50 304 LEU A N 1
ATOM 2347 C CA . LEU A 1 304 ? 4.789 7.175 -3.897 1.00 95.50 304 LEU A CA 1
ATOM 2348 C C . LEU A 1 304 ? 3.650 7.258 -4.932 1.00 95.50 304 LEU A C 1
ATOM 2350 O O . LEU A 1 304 ? 2.478 7.162 -4.571 1.00 95.50 304 LEU A O 1
ATOM 2354 N N . ALA A 1 305 ? 3.965 7.416 -6.224 1.00 95.56 305 ALA A N 1
ATOM 2355 C CA . ALA A 1 305 ? 2.951 7.375 -7.281 1.00 95.56 305 ALA A CA 1
ATOM 2356 C C . ALA A 1 305 ? 2.329 5.976 -7.408 1.00 95.56 305 ALA A C 1
ATOM 2358 O O . ALA A 1 305 ? 1.115 5.844 -7.569 1.00 95.56 305 ALA A O 1
ATOM 2359 N N . LEU A 1 306 ? 3.158 4.935 -7.316 1.00 97.19 306 LEU A N 1
ATOM 2360 C CA . LEU A 1 306 ? 2.721 3.544 -7.363 1.00 97.19 306 LEU A CA 1
ATOM 2361 C C . LEU A 1 306 ? 1.887 3.170 -6.136 1.00 97.19 306 LEU A C 1
ATOM 2363 O O . LEU A 1 306 ? 0.827 2.563 -6.296 1.00 97.19 306 LEU A O 1
ATOM 2367 N N . GLU A 1 307 ? 2.316 3.568 -4.937 1.00 97.81 307 GLU A N 1
ATOM 2368 C CA . GLU A 1 307 ? 1.553 3.386 -3.699 1.00 97.81 307 GLU A CA 1
ATOM 2369 C C . GLU A 1 307 ? 0.183 4.070 -3.793 1.00 97.81 307 GLU A C 1
ATOM 2371 O O . GLU A 1 307 ? -0.847 3.446 -3.538 1.00 97.81 307 GLU A O 1
ATOM 2376 N N . ALA A 1 308 ? 0.138 5.330 -4.238 1.00 97.50 308 ALA A N 1
ATOM 2377 C CA . ALA A 1 308 ? -1.119 6.053 -4.393 1.00 97.50 308 ALA A CA 1
ATOM 2378 C C . ALA A 1 308 ? -2.060 5.393 -5.419 1.00 97.50 308 ALA A C 1
ATOM 2380 O O . ALA A 1 308 ? -3.263 5.299 -5.172 1.00 97.50 308 ALA A O 1
ATOM 2381 N N . GLY A 1 309 ? -1.524 4.887 -6.535 1.00 97.19 309 GLY A N 1
ATOM 2382 C CA . GLY A 1 309 ? -2.288 4.103 -7.511 1.00 97.19 309 GLY A CA 1
ATOM 2383 C C . GLY A 1 309 ? -2.857 2.817 -6.907 1.00 97.19 309 GLY A C 1
ATOM 2384 O O . GLY A 1 309 ? -4.053 2.549 -7.027 1.00 97.19 309 GLY A O 1
ATOM 2385 N N . ALA A 1 310 ? -2.037 2.069 -6.167 1.00 98.00 310 ALA A N 1
ATOM 2386 C CA . ALA A 1 310 ? -2.454 0.845 -5.488 1.00 98.00 310 ALA A CA 1
ATOM 2387 C C . ALA A 1 310 ? -3.559 1.106 -4.448 1.00 98.00 310 ALA A C 1
ATOM 2389 O O . ALA A 1 310 ? -4.524 0.347 -4.359 1.00 98.00 310 ALA A O 1
ATOM 2390 N N . LEU A 1 311 ? -3.479 2.214 -3.706 1.00 98.31 311 LEU A N 1
ATOM 2391 C CA . LEU A 1 311 ? -4.525 2.603 -2.760 1.00 98.31 311 LEU A CA 1
ATOM 2392 C C . LEU A 1 311 ? -5.822 3.038 -3.455 1.00 98.31 311 LEU A C 1
ATOM 2394 O O . LEU A 1 311 ? -6.900 2.717 -2.958 1.00 98.31 311 LEU A O 1
ATOM 2398 N N . LEU A 1 312 ? -5.760 3.689 -4.622 1.00 98.06 312 LEU A N 1
ATOM 2399 C CA . LEU A 1 312 ? -6.959 3.953 -5.429 1.00 98.06 312 LEU A CA 1
ATOM 2400 C C . LEU A 1 312 ? -7.631 2.648 -5.876 1.00 98.06 312 LEU A C 1
ATOM 2402 O O . LEU A 1 312 ? -8.854 2.528 -5.773 1.00 98.06 312 LEU A O 1
ATOM 2406 N N . HIS A 1 313 ? -6.846 1.653 -6.303 1.00 96.94 313 HIS A N 1
ATOM 2407 C CA . HIS A 1 313 ? -7.352 0.310 -6.592 1.00 96.94 313 HIS A CA 1
ATOM 2408 C C . HIS A 1 313 ? -8.011 -0.324 -5.358 1.00 96.94 313 HIS A C 1
ATOM 2410 O O . HIS A 1 313 ? -9.138 -0.812 -5.441 1.00 96.94 313 HIS A O 1
ATOM 2416 N N . TYR A 1 314 ? -7.353 -0.257 -4.200 1.00 97.94 314 TYR A N 1
ATOM 2417 C CA . TYR A 1 314 ? -7.859 -0.807 -2.941 1.00 97.94 314 TYR A CA 1
ATOM 2418 C C . TYR A 1 314 ? -9.162 -0.150 -2.466 1.00 97.94 314 TYR A C 1
ATOM 2420 O O . TYR A 1 314 ? -10.042 -0.813 -1.926 1.00 97.94 314 TYR A O 1
ATOM 2428 N N . MET A 1 315 ? -9.322 1.150 -2.711 1.00 97.38 315 MET A N 1
ATOM 2429 C CA . MET A 1 315 ? -10.556 1.881 -2.419 1.00 97.38 315 MET A CA 1
ATOM 2430 C C . MET A 1 315 ? -11.691 1.577 -3.415 1.00 97.38 315 MET A C 1
ATOM 2432 O O . MET A 1 315 ? -12.785 2.117 -3.268 1.00 97.38 315 MET A O 1
ATOM 2436 N N . GLY A 1 316 ? -11.456 0.759 -4.448 1.00 96.44 316 GLY A N 1
ATOM 2437 C CA . GLY A 1 316 ? -12.422 0.512 -5.521 1.00 96.44 316 GLY A CA 1
ATOM 2438 C C . GLY A 1 316 ? -12.599 1.707 -6.465 1.00 96.44 316 GLY A C 1
ATOM 2439 O O . GLY A 1 316 ? -13.598 1.800 -7.177 1.00 96.44 316 GLY A O 1
ATOM 2440 N N . ARG A 1 317 ? -11.636 2.635 -6.480 1.00 96.19 317 ARG A N 1
ATOM 2441 C CA . ARG A 1 317 ? -11.653 3.890 -7.242 1.00 96.19 317 ARG A CA 1
ATOM 2442 C C . ARG A 1 317 ? -10.827 3.783 -8.525 1.00 96.19 317 ARG A C 1
ATOM 2444 O O . ARG A 1 317 ? -10.015 4.643 -8.853 1.00 96.19 317 ARG A O 1
ATOM 2451 N N . LEU A 1 318 ? -11.066 2.708 -9.278 1.00 91.94 318 LEU A N 1
ATOM 2452 C CA . LEU A 1 318 ? -10.440 2.457 -10.585 1.00 91.94 318 LEU A CA 1
ATOM 2453 C C . LEU A 1 318 ? -10.711 3.588 -11.586 1.00 91.94 318 LEU A C 1
ATOM 2455 O O . LEU A 1 318 ? -9.895 3.858 -12.458 1.00 91.94 318 LEU A O 1
ATOM 2459 N N . ASP A 1 319 ? -11.856 4.258 -11.442 1.00 94.19 319 ASP A N 1
ATOM 2460 C CA . ASP A 1 319 ? -12.316 5.350 -12.299 1.00 94.19 319 ASP A CA 1
ATOM 2461 C C . ASP A 1 319 ? -11.416 6.594 -12.267 1.00 94.19 319 ASP A C 1
ATOM 2463 O O . ASP A 1 319 ? -11.485 7.415 -13.182 1.00 94.19 319 ASP A O 1
ATOM 2467 N N . VAL A 1 320 ? -10.588 6.741 -11.229 1.00 95.00 320 VAL A N 1
ATOM 2468 C CA . VAL A 1 320 ? -9.679 7.885 -11.058 1.00 95.00 320 VAL A CA 1
ATOM 2469 C C . VAL A 1 320 ? -8.206 7.516 -11.187 1.00 95.00 320 VAL A C 1
ATOM 2471 O O . VAL A 1 320 ? -7.368 8.417 -11.164 1.00 95.00 320 VAL A O 1
ATOM 2474 N N . VAL A 1 321 ? -7.864 6.231 -11.335 1.00 93.50 321 VAL A N 1
ATOM 2475 C CA . VAL A 1 321 ? -6.482 5.835 -11.631 1.00 93.50 321 VAL A CA 1
ATOM 2476 C C . VAL A 1 321 ? -6.137 6.379 -13.022 1.00 93.50 321 VAL A C 1
ATOM 2478 O O . VAL A 1 321 ? -6.829 6.041 -13.985 1.00 93.50 321 VAL A O 1
ATOM 2481 N N . PRO A 1 322 ? -5.112 7.242 -13.166 1.00 91.62 322 PRO A N 1
ATOM 2482 C CA . PRO A 1 322 ? -4.779 7.807 -14.466 1.00 91.62 322 PRO A CA 1
ATOM 2483 C C . PRO A 1 322 ? -4.384 6.693 -15.434 1.00 91.62 322 PRO A C 1
ATOM 2485 O O . PRO A 1 322 ? -3.478 5.913 -15.138 1.00 91.62 322 PRO A O 1
ATOM 2488 N N . GLU A 1 323 ? -5.008 6.652 -16.613 1.00 88.62 323 GLU A N 1
ATOM 2489 C CA . GLU A 1 323 ? -4.621 5.726 -17.687 1.00 88.62 323 GLU A CA 1
ATOM 2490 C C . GLU A 1 323 ? -3.131 5.886 -18.012 1.00 88.62 323 GLU A C 1
ATOM 2492 O O . GLU A 1 323 ? -2.451 4.918 -18.341 1.00 88.62 323 GLU A O 1
ATOM 2497 N N . GLU A 1 324 ? -2.577 7.092 -17.833 1.00 85.31 324 GLU A N 1
ATOM 2498 C CA . GLU A 1 324 ? -1.167 7.343 -18.083 1.00 85.31 324 GLU A CA 1
ATOM 2499 C C . GLU A 1 324 ? -0.217 6.606 -17.138 1.00 85.31 324 GLU A C 1
ATOM 2501 O O . GLU A 1 324 ? 0.926 6.364 -17.524 1.00 85.31 324 GLU A O 1
ATOM 2506 N N . LEU A 1 325 ? -0.672 6.240 -15.935 1.00 86.75 325 LEU A N 1
ATOM 2507 C CA . LEU A 1 325 ? 0.117 5.427 -15.013 1.00 86.75 325 LEU A CA 1
ATOM 2508 C C . LEU A 1 325 ? 0.356 4.037 -15.631 1.00 86.75 325 LEU A C 1
ATOM 2510 O O . LEU A 1 325 ? 1.469 3.520 -15.588 1.00 86.75 325 LEU A O 1
ATOM 2514 N N . VAL A 1 326 ? -0.654 3.465 -16.293 1.00 81.88 326 VAL A N 1
ATOM 2515 C CA . VAL A 1 326 ? -0.626 2.087 -16.809 1.00 81.88 326 VAL A CA 1
ATOM 2516 C C . VAL A 1 326 ? -0.209 2.005 -18.282 1.00 81.88 326 VAL A C 1
ATOM 2518 O O . VAL A 1 326 ? 0.590 1.144 -18.638 1.00 81.88 326 VAL A O 1
ATOM 2521 N N . GLU A 1 327 ? -0.703 2.892 -19.148 1.00 78.31 327 GLU A N 1
ATOM 2522 C CA . GLU A 1 327 ? -0.531 2.826 -20.614 1.00 78.31 327 GLU A CA 1
ATOM 2523 C C . GLU A 1 327 ? 0.030 4.130 -21.230 1.00 78.31 327 GLU A C 1
ATOM 2525 O O . GLU A 1 327 ? 0.121 4.279 -22.451 1.00 78.31 327 GLU A O 1
ATOM 2530 N N . GLY A 1 328 ? 0.440 5.093 -20.399 1.00 62.62 328 GLY A N 1
ATOM 2531 C CA . GLY A 1 328 ? 0.781 6.450 -20.826 1.00 62.62 328 GLY A CA 1
ATOM 2532 C C . GLY A 1 328 ? 2.142 6.666 -21.479 1.00 62.62 328 GLY A C 1
ATOM 2533 O O . GLY A 1 328 ? 3.125 5.959 -21.267 1.00 62.62 328 GLY A O 1
ATOM 2534 N N . SER A 1 329 ? 2.227 7.783 -22.204 1.00 50.19 329 SER A N 1
ATOM 2535 C CA . SER A 1 329 ? 3.428 8.288 -22.886 1.00 50.19 329 SER A CA 1
ATOM 2536 C C . SER A 1 329 ? 4.554 8.796 -21.970 1.00 50.19 329 SER A C 1
ATOM 2538 O O . SER A 1 329 ? 5.608 9.173 -22.479 1.00 50.19 329 SER A O 1
ATOM 2540 N N . TYR A 1 330 ? 4.355 8.808 -20.647 1.00 48.31 330 TYR A N 1
ATOM 2541 C CA . TYR A 1 330 ? 5.377 9.179 -19.653 1.00 48.31 330 TYR A CA 1
ATOM 2542 C C . TYR A 1 330 ? 6.179 7.975 -19.123 1.00 48.31 330 TYR A C 1
ATOM 2544 O O . TYR A 1 330 ? 7.025 8.143 -18.251 1.00 48.31 330 TYR A O 1
ATOM 2552 N N . GLY A 1 331 ? 5.957 6.792 -19.706 1.00 62.16 331 GLY A N 1
ATOM 2553 C CA . GLY A 1 331 ? 6.523 5.523 -19.269 1.00 62.16 331 GLY A CA 1
ATOM 2554 C C . GLY A 1 331 ? 5.485 4.772 -18.450 1.00 62.16 331 GLY A C 1
ATOM 2555 O O . GLY A 1 331 ? 5.262 5.102 -17.294 1.00 62.16 331 GLY A O 1
ATOM 2556 N N . SER A 1 332 ? 4.833 3.776 -19.051 1.00 84.81 332 SER A N 1
ATOM 2557 C CA . SER A 1 332 ? 3.970 2.848 -18.301 1.00 84.81 332 SER A CA 1
ATOM 2558 C C . SER A 1 332 ? 4.756 2.180 -17.169 1.00 84.81 332 SER A C 1
ATOM 2560 O O . SER A 1 332 ? 5.958 1.955 -17.340 1.00 84.81 332 SER A O 1
ATOM 2562 N N . ILE A 1 333 ? 4.086 1.747 -16.093 1.00 94.12 333 ILE A N 1
ATOM 2563 C CA . ILE A 1 333 ? 4.701 0.910 -15.039 1.00 94.12 333 ILE A CA 1
ATOM 2564 C C . ILE A 1 333 ? 5.561 -0.207 -15.652 1.00 94.12 333 ILE A C 1
ATOM 2566 O O . ILE A 1 333 ? 6.720 -0.367 -15.285 1.00 94.12 333 ILE A O 1
ATOM 2570 N N . ALA A 1 334 ? 5.042 -0.924 -16.652 1.00 94.75 334 ALA A N 1
ATOM 2571 C CA . ALA A 1 334 ? 5.758 -2.007 -17.330 1.00 94.75 334 ALA A CA 1
ATOM 2572 C C . ALA A 1 334 ? 7.059 -1.565 -18.037 1.00 94.75 334 ALA A C 1
ATOM 2574 O O . ALA A 1 334 ? 8.025 -2.319 -18.091 1.00 94.75 334 ALA A O 1
ATOM 2575 N N . GLN A 1 335 ? 7.108 -0.348 -18.582 1.00 93.62 335 GLN A N 1
ATOM 2576 C CA . GLN A 1 335 ? 8.297 0.196 -19.258 1.00 93.62 335 GLN A CA 1
ATOM 2577 C C . GLN A 1 335 ? 9.350 0.725 -18.280 1.00 93.62 335 GLN A C 1
ATOM 2579 O O . GLN A 1 335 ? 10.514 0.832 -18.655 1.00 93.62 335 GLN A O 1
ATOM 2584 N N . ALA A 1 336 ? 8.943 1.081 -17.060 1.00 94.50 336 ALA A N 1
ATOM 2585 C CA . ALA A 1 336 ? 9.838 1.575 -16.017 1.00 94.50 336 ALA A CA 1
ATOM 2586 C C . ALA A 1 336 ? 10.547 0.449 -15.241 1.00 94.50 336 ALA A C 1
ATOM 2588 O O . ALA A 1 336 ? 11.409 0.740 -14.412 1.00 94.50 336 ALA A O 1
ATOM 2589 N N . GLN A 1 337 ? 10.190 -0.815 -15.492 1.00 96.62 337 GLN A N 1
ATOM 2590 C CA . GLN A 1 337 ? 10.822 -1.959 -14.842 1.00 96.62 337 GLN A CA 1
ATOM 2591 C C . GLN A 1 337 ? 12.294 -2.076 -15.255 1.00 96.62 337 GLN A C 1
ATOM 2593 O O . GLN A 1 337 ? 12.645 -1.954 -16.429 1.00 96.62 337 GLN A O 1
ATOM 2598 N N . MET A 1 338 ? 13.153 -2.326 -14.275 1.00 96.62 338 MET A N 1
ATOM 2599 C CA . MET A 1 338 ? 14.582 -2.545 -14.461 1.00 96.62 338 MET A CA 1
ATOM 2600 C C . MET A 1 338 ? 14.868 -3.965 -14.974 1.00 96.62 338 MET A C 1
ATOM 2602 O O . MET A 1 338 ? 14.055 -4.875 -14.819 1.00 96.62 338 MET A O 1
ATOM 2606 N N . ASP A 1 339 ? 16.066 -4.189 -15.526 1.00 96.69 339 ASP A N 1
ATOM 2607 C CA . ASP A 1 339 ? 16.476 -5.501 -16.061 1.00 96.69 339 ASP A CA 1
ATOM 2608 C C . ASP A 1 339 ? 16.467 -6.628 -15.008 1.00 96.69 339 ASP A C 1
ATOM 2610 O O . ASP A 1 339 ? 16.332 -7.798 -15.359 1.00 96.69 339 ASP A O 1
ATOM 2614 N N . ASN A 1 340 ? 16.602 -6.289 -13.721 1.00 95.81 340 ASN A N 1
ATOM 2615 C CA . ASN A 1 340 ? 16.530 -7.238 -12.606 1.00 95.81 340 ASN A CA 1
ATOM 2616 C C . ASN A 1 340 ? 15.092 -7.507 -12.118 1.00 95.81 340 ASN A C 1
ATOM 2618 O O . ASN A 1 340 ? 14.918 -8.151 -11.091 1.00 95.81 340 ASN A O 1
ATOM 2622 N N . GLY A 1 341 ? 14.072 -6.979 -12.800 1.00 97.19 341 GLY A N 1
ATOM 2623 C CA . GLY A 1 341 ? 12.664 -7.148 -12.437 1.00 97.19 341 GLY A CA 1
ATOM 2624 C C . GLY A 1 341 ? 12.133 -6.161 -11.392 1.00 97.19 341 GLY A C 1
ATOM 2625 O O . GLY A 1 341 ? 10.921 -6.101 -11.195 1.00 97.19 341 GLY A O 1
ATOM 2626 N N . ALA A 1 342 ? 12.992 -5.354 -10.767 1.00 97.44 342 ALA A N 1
ATOM 2627 C CA . ALA A 1 342 ? 12.587 -4.355 -9.782 1.00 97.44 342 ALA A CA 1
ATOM 2628 C C . ALA A 1 342 ? 12.058 -3.063 -10.421 1.00 97.44 342 ALA A C 1
ATOM 2630 O O . ALA A 1 342 ? 12.226 -2.813 -11.618 1.00 97.44 342 ALA A O 1
ATOM 2631 N N . TRP A 1 343 ? 11.513 -2.188 -9.578 1.00 97.12 343 TRP A N 1
ATOM 2632 C CA . TRP A 1 343 ? 11.278 -0.782 -9.900 1.00 97.12 343 TRP A CA 1
ATOM 2633 C C . TRP A 1 343 ? 12.155 0.129 -9.040 1.00 97.12 343 TRP A C 1
ATOM 2635 O O . TRP A 1 343 ? 12.410 -0.149 -7.866 1.00 97.12 343 TRP A O 1
ATOM 2645 N N . ASP A 1 344 ? 12.629 1.221 -9.645 1.00 95.38 344 ASP A N 1
ATOM 2646 C CA . ASP A 1 344 ? 13.418 2.240 -8.954 1.00 95.38 344 ASP A CA 1
ATOM 2647 C C . ASP A 1 344 ? 12.510 3.133 -8.111 1.00 95.38 344 ASP A C 1
ATOM 2649 O O . ASP A 1 344 ? 11.584 3.759 -8.631 1.00 95.38 344 ASP A O 1
ATOM 2653 N N . ARG A 1 345 ? 12.855 3.282 -6.831 1.00 92.88 345 ARG A N 1
ATOM 2654 C CA . ARG A 1 345 ? 12.168 4.164 -5.882 1.00 92.88 345 ARG A CA 1
ATOM 2655 C C . ARG A 1 345 ? 11.908 5.570 -6.426 1.00 92.88 345 ARG A C 1
ATOM 2657 O O . ARG A 1 345 ? 10.872 6.171 -6.150 1.00 92.88 345 ARG A O 1
ATOM 2664 N N . ASN A 1 346 ? 12.852 6.111 -7.198 1.00 91.12 346 ASN A N 1
ATOM 2665 C CA . ASN A 1 346 ? 12.806 7.495 -7.681 1.00 91.12 346 ASN A CA 1
ATOM 2666 C C . ASN A 1 346 ? 12.404 7.609 -9.160 1.00 91.12 346 ASN A C 1
ATOM 2668 O O . ASN A 1 346 ? 12.630 8.660 -9.768 1.00 91.12 346 ASN A O 1
ATOM 2672 N N . GLY A 1 347 ? 11.876 6.541 -9.764 1.00 88.94 347 GLY A N 1
ATOM 2673 C CA . GLY A 1 347 ? 11.427 6.543 -11.157 1.00 88.94 347 GLY A CA 1
ATOM 2674 C C . GLY A 1 347 ? 12.515 6.901 -12.173 1.00 88.94 347 GLY A C 1
ATOM 2675 O O . GLY A 1 347 ? 12.236 7.585 -13.156 1.00 88.94 347 GLY A O 1
ATOM 2676 N N . GLY A 1 348 ? 13.770 6.517 -11.921 1.00 86.94 348 GLY A N 1
ATOM 2677 C CA . GLY A 1 348 ? 14.900 6.766 -12.819 1.00 86.94 348 GLY A CA 1
ATOM 2678 C C . GLY A 1 348 ? 15.430 8.203 -12.806 1.00 86.94 348 GLY A C 1
ATOM 2679 O O . GLY A 1 348 ? 16.274 8.551 -13.630 1.00 86.94 348 GLY A O 1
ATOM 2680 N N . THR A 1 349 ? 14.960 9.062 -11.895 1.00 85.38 349 THR A N 1
ATOM 2681 C CA . THR A 1 349 ? 15.419 10.463 -11.808 1.00 85.38 349 THR A CA 1
ATOM 2682 C C . THR A 1 349 ? 16.828 10.604 -11.225 1.00 85.38 349 THR A C 1
ATOM 2684 O O . THR A 1 349 ? 17.475 11.640 -11.412 1.00 85.38 349 THR A O 1
ATOM 2687 N N . ARG A 1 350 ? 17.331 9.573 -10.534 1.00 84.81 350 ARG A N 1
ATOM 2688 C CA . ARG A 1 350 ? 18.689 9.547 -9.976 1.00 84.81 350 ARG A CA 1
ATOM 2689 C C . ARG A 1 350 ? 19.688 8.931 -10.964 1.00 84.81 350 ARG A C 1
ATOM 2691 O O . ARG A 1 350 ? 19.319 8.046 -11.729 1.00 84.81 350 ARG A O 1
ATOM 2698 N N . PRO A 1 351 ? 20.974 9.339 -10.926 1.00 87.69 351 PRO A N 1
ATOM 2699 C CA . PRO A 1 351 ? 22.008 8.758 -11.789 1.00 87.69 351 PRO A CA 1
ATOM 2700 C C . PRO A 1 351 ? 22.213 7.255 -11.577 1.00 87.69 351 PRO A C 1
ATOM 2702 O O . PRO A 1 351 ? 22.568 6.545 -12.515 1.00 87.69 351 PRO A O 1
ATOM 2705 N N . THR A 1 352 ? 22.004 6.794 -10.343 1.00 89.19 352 THR A N 1
ATOM 2706 C CA . THR A 1 352 ? 22.100 5.388 -9.958 1.00 89.19 352 THR A CA 1
ATOM 2707 C C . THR A 1 352 ? 20.699 4.905 -9.589 1.00 89.19 352 THR A C 1
ATOM 2709 O O . THR A 1 352 ? 20.128 5.451 -8.638 1.00 89.19 352 THR A O 1
ATOM 2712 N N . PRO A 1 353 ? 20.141 3.924 -10.319 1.00 90.00 353 PRO A N 1
ATOM 2713 C CA . PRO A 1 353 ? 18.870 3.306 -9.961 1.00 90.00 353 PRO A CA 1
ATOM 2714 C C . PRO A 1 353 ? 18.917 2.721 -8.548 1.00 90.00 353 PRO A C 1
ATOM 2716 O O . PRO A 1 353 ? 19.923 2.127 -8.158 1.00 90.00 353 PRO A O 1
ATOM 2719 N N . SER A 1 354 ? 17.827 2.871 -7.799 1.00 91.12 354 SER A N 1
ATOM 2720 C CA . SER A 1 354 ? 17.665 2.325 -6.453 1.00 91.12 354 SER A CA 1
ATOM 2721 C C . SER A 1 354 ? 16.533 1.293 -6.470 1.00 91.12 354 SER A C 1
ATOM 2723 O O . SER A 1 354 ? 15.401 1.652 -6.128 1.00 91.12 354 SER A O 1
ATOM 2725 N N . PRO A 1 355 ? 16.798 0.038 -6.887 1.00 94.62 355 PRO A N 1
ATOM 2726 C CA . PRO A 1 355 ? 15.778 -1.006 -6.866 1.00 94.62 355 PRO A CA 1
ATOM 2727 C C . PRO A 1 355 ? 15.279 -1.199 -5.429 1.00 94.62 355 PRO A C 1
ATOM 2729 O O . PRO A 1 355 ? 16.083 -1.262 -4.497 1.00 94.62 355 PRO A O 1
ATOM 2732 N N . GLN A 1 356 ? 13.960 -1.232 -5.241 1.00 95.06 356 GLN A N 1
ATOM 2733 C CA . GLN A 1 356 ? 13.352 -1.330 -3.914 1.00 95.06 356 GLN A CA 1
ATOM 2734 C C . GLN A 1 356 ? 12.162 -2.292 -3.928 1.00 95.06 356 GLN A C 1
ATOM 2736 O O . GLN A 1 356 ? 11.306 -2.225 -4.813 1.00 95.06 356 GLN A O 1
ATOM 2741 N N . CYS A 1 357 ? 12.068 -3.146 -2.908 1.00 96.50 357 CYS A N 1
ATOM 2742 C CA . CYS A 1 357 ? 10.935 -4.052 -2.722 1.00 96.50 357 CYS A CA 1
ATOM 2743 C C . CYS A 1 357 ? 9.606 -3.312 -2.528 1.00 96.50 357 CYS A C 1
ATOM 2745 O O . CYS A 1 357 ? 8.618 -3.694 -3.146 1.00 96.50 357 CYS A O 1
ATOM 2747 N N . HIS A 1 358 ? 9.590 -2.221 -1.757 1.00 96.62 358 HIS A N 1
ATOM 2748 C CA . HIS A 1 358 ? 8.389 -1.402 -1.545 1.00 96.62 358 HIS A CA 1
ATOM 2749 C C . HIS A 1 358 ? 7.789 -0.881 -2.862 1.00 96.62 358 HIS A C 1
ATOM 2751 O O . HIS A 1 358 ? 6.641 -1.172 -3.202 1.00 96.62 358 HIS A O 1
ATOM 2757 N N . THR A 1 359 ? 8.607 -0.216 -3.682 1.00 97.25 359 THR A N 1
ATOM 2758 C CA . THR A 1 359 ? 8.193 0.243 -5.014 1.00 97.25 359 THR A CA 1
ATOM 2759 C C . THR A 1 359 ? 7.765 -0.927 -5.896 1.00 97.25 359 THR A C 1
ATOM 2761 O O . THR A 1 359 ? 6.764 -0.846 -6.608 1.00 97.25 359 THR A O 1
ATOM 2764 N N . THR A 1 360 ? 8.495 -2.044 -5.832 1.00 98.19 360 THR A N 1
ATOM 2765 C CA . THR A 1 360 ? 8.213 -3.233 -6.643 1.00 98.19 360 THR A CA 1
ATOM 2766 C C . THR A 1 360 ? 6.874 -3.876 -6.282 1.00 98.19 360 THR A C 1
ATOM 2768 O O . THR A 1 360 ? 6.108 -4.214 -7.183 1.00 98.19 360 THR A O 1
ATOM 2771 N N . VAL A 1 361 ? 6.529 -4.004 -4.997 1.00 98.25 361 VAL A N 1
ATOM 2772 C CA . VAL A 1 361 ? 5.255 -4.615 -4.591 1.00 98.25 361 VAL A CA 1
ATOM 2773 C C . VAL A 1 361 ? 4.056 -3.744 -4.972 1.00 98.25 361 VAL A C 1
ATOM 2775 O O . VAL A 1 361 ? 3.028 -4.273 -5.396 1.00 98.25 361 VAL A O 1
ATOM 2778 N N . PHE A 1 362 ? 4.188 -2.416 -4.940 1.00 98.25 362 PHE A N 1
ATOM 2779 C CA . PHE A 1 362 ? 3.132 -1.533 -5.438 1.00 98.25 362 PHE A CA 1
ATOM 2780 C C . PHE A 1 362 ? 3.045 -1.500 -6.965 1.00 98.25 362 PHE A C 1
ATOM 2782 O O . PHE A 1 362 ? 1.937 -1.456 -7.504 1.00 98.25 362 PHE A O 1
ATOM 2789 N N . ALA A 1 363 ? 4.165 -1.597 -7.688 1.00 97.94 363 ALA A N 1
ATOM 2790 C CA . ALA A 1 363 ? 4.134 -1.807 -9.135 1.00 97.94 363 ALA A CA 1
ATOM 2791 C C . ALA A 1 363 ? 3.392 -3.104 -9.491 1.00 97.94 363 ALA A C 1
ATOM 2793 O O . ALA A 1 363 ? 2.499 -3.091 -10.342 1.00 97.94 363 ALA A O 1
ATOM 2794 N N . LEU A 1 364 ? 3.702 -4.201 -8.791 1.00 98.38 364 LEU A N 1
ATOM 2795 C CA . LEU A 1 364 ? 3.009 -5.481 -8.933 1.00 98.38 364 LEU A CA 1
ATOM 2796 C C . LEU A 1 364 ? 1.512 -5.350 -8.654 1.00 98.38 364 LEU A C 1
ATOM 2798 O O . LEU A 1 364 ? 0.718 -5.856 -9.444 1.00 98.38 364 LEU A O 1
ATOM 2802 N N . TRP A 1 365 ? 1.119 -4.645 -7.588 1.00 98.31 365 TRP A N 1
ATOM 2803 C CA . TRP A 1 365 ? -0.291 -4.405 -7.275 1.00 98.31 365 TRP A CA 1
ATOM 2804 C C . TRP A 1 365 ? -1.011 -3.748 -8.458 1.00 98.31 365 TRP A C 1
ATOM 2806 O O . TRP A 1 365 ? -1.968 -4.314 -8.988 1.00 98.31 365 TRP A O 1
ATOM 2816 N N . ASN A 1 366 ? -0.521 -2.601 -8.932 1.00 97.75 366 ASN A N 1
ATOM 2817 C CA . ASN A 1 366 ? -1.145 -1.885 -10.047 1.00 97.75 366 ASN A CA 1
ATOM 2818 C C . ASN A 1 366 ? -1.220 -2.753 -11.321 1.00 97.75 366 ASN A C 1
ATOM 2820 O O . ASN A 1 366 ? -2.254 -2.785 -11.990 1.00 97.75 366 ASN A O 1
ATOM 2824 N N . LEU A 1 367 ? -0.158 -3.496 -11.662 1.00 97.19 367 LEU A N 1
ATOM 2825 C CA . LEU A 1 367 ? -0.163 -4.384 -12.832 1.00 97.19 367 LEU A CA 1
ATOM 2826 C C . LEU A 1 367 ? -1.152 -5.549 -12.686 1.00 97.19 367 LEU A C 1
ATOM 2828 O O . LEU A 1 367 ? -1.800 -5.915 -13.666 1.00 97.19 367 LEU A O 1
ATOM 2832 N N . LEU A 1 368 ? -1.290 -6.122 -11.488 1.00 97.81 368 LEU A N 1
ATOM 2833 C CA . LEU A 1 368 ? -2.222 -7.219 -11.213 1.00 97.81 368 LEU A CA 1
ATOM 2834 C C . LEU A 1 368 ? -3.682 -6.771 -11.301 1.00 97.81 368 LEU A C 1
ATOM 2836 O O . LEU A 1 368 ? -4.482 -7.478 -11.906 1.00 97.81 368 LEU A O 1
ATOM 2840 N N . GLU A 1 369 ? -4.020 -5.587 -10.786 1.00 96.94 369 GLU A N 1
ATOM 2841 C CA . GLU A 1 369 ? -5.375 -5.022 -10.905 1.00 96.94 369 GLU A CA 1
ATOM 2842 C C . GLU A 1 369 ? -5.758 -4.783 -12.373 1.00 96.94 369 GLU A C 1
ATOM 2844 O O . GLU A 1 369 ? -6.899 -5.010 -12.766 1.00 96.94 369 GLU A O 1
ATOM 2849 N N . ASN A 1 370 ? -4.796 -4.392 -13.216 1.00 95.06 370 ASN A N 1
ATOM 2850 C CA . ASN A 1 370 ? -5.024 -4.236 -14.655 1.00 95.06 370 ASN A CA 1
ATOM 2851 C C . ASN A 1 370 ? -5.056 -5.577 -15.404 1.00 95.06 370 ASN A C 1
ATOM 2853 O O . ASN A 1 370 ? -5.804 -5.740 -16.365 1.00 95.06 370 ASN A O 1
ATOM 2857 N N . ALA A 1 371 ? -4.254 -6.553 -14.978 1.00 95.81 371 ALA A N 1
ATOM 2858 C CA . ALA A 1 371 ? -4.232 -7.887 -15.568 1.00 95.81 371 ALA A CA 1
ATOM 2859 C C . ALA A 1 371 ? -5.485 -8.709 -15.227 1.00 95.81 371 AL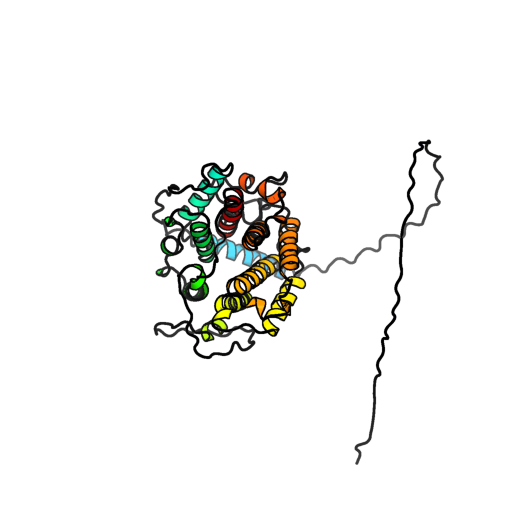A A C 1
ATOM 2861 O O . ALA A 1 371 ? -5.888 -9.569 -16.012 1.00 95.81 371 ALA A O 1
ATOM 2862 N N . LEU A 1 372 ? -6.067 -8.474 -14.050 1.00 97.00 372 LEU A N 1
ATOM 2863 C CA . LEU A 1 372 ? -7.163 -9.245 -13.468 1.00 97.00 372 LEU A CA 1
ATOM 2864 C C . LEU A 1 372 ? -8.238 -8.300 -12.893 1.00 97.00 372 LEU A C 1
ATOM 2866 O O . LEU A 1 372 ? -8.499 -8.344 -11.691 1.00 97.00 372 LEU A O 1
ATOM 2870 N N . PRO A 1 373 ? -8.902 -7.475 -13.725 1.00 95.75 373 PRO A N 1
ATOM 2871 C CA . PRO A 1 373 ? -9.852 -6.459 -13.251 1.00 95.75 373 PRO A CA 1
ATOM 2872 C C . PRO A 1 373 ? -11.106 -7.048 -12.586 1.00 95.75 373 PRO A C 1
ATOM 2874 O O . PRO A 1 373 ? -11.793 -6.359 -11.840 1.00 95.75 373 PRO A O 1
ATOM 2877 N N . ASP A 1 374 ? -11.398 -8.326 -12.843 1.00 96.31 374 ASP A N 1
ATOM 2878 C CA . ASP A 1 374 ? -12.511 -9.068 -12.241 1.00 96.31 374 ASP A CA 1
ATOM 2879 C C . ASP A 1 374 ? -12.088 -9.872 -10.991 1.00 96.31 374 ASP A C 1
ATOM 2881 O O . ASP A 1 374 ? -12.845 -10.726 -10.516 1.00 96.31 374 ASP A O 1
ATOM 2885 N N . ALA A 1 375 ? -10.868 -9.665 -10.476 1.00 97.19 375 ALA A N 1
ATOM 2886 C CA . ALA A 1 375 ? -10.423 -10.298 -9.238 1.00 97.19 375 ALA A CA 1
ATOM 2887 C C . ALA A 1 375 ? -11.376 -9.945 -8.080 1.00 97.19 375 ALA A C 1
ATOM 2889 O O . ALA A 1 375 ? -11.906 -8.832 -8.026 1.00 97.19 375 ALA A O 1
ATOM 2890 N N . PRO A 1 376 ? -11.627 -10.880 -7.146 1.00 96.31 376 PRO A N 1
ATOM 2891 C CA . PRO A 1 376 ? -12.535 -10.620 -6.042 1.00 96.31 376 PRO A CA 1
ATOM 2892 C C . PRO A 1 376 ? -12.021 -9.465 -5.182 1.00 96.31 376 PRO A C 1
ATOM 2894 O O . PRO A 1 376 ? -10.837 -9.395 -4.851 1.00 96.31 376 PRO A O 1
ATOM 2897 N N . ASP A 1 377 ? -12.939 -8.599 -4.767 1.00 94.88 377 ASP A N 1
ATOM 2898 C CA . ASP A 1 377 ? -12.657 -7.634 -3.714 1.00 94.88 377 ASP A CA 1
ATOM 2899 C C . ASP A 1 377 ? -12.624 -8.371 -2.368 1.00 94.88 377 ASP A C 1
ATOM 2901 O O . ASP A 1 377 ? -13.595 -9.031 -1.979 1.00 94.88 377 ASP A O 1
ATOM 2905 N N . ILE A 1 378 ? -11.473 -8.337 -1.697 1.00 96.31 378 ILE A N 1
ATOM 2906 C CA . ILE A 1 378 ? -11.247 -9.017 -0.421 1.00 96.31 378 ILE A CA 1
ATOM 2907 C C . ILE A 1 378 ? -10.702 -8.015 0.587 1.00 96.31 378 ILE A C 1
ATOM 2909 O O . ILE A 1 378 ? -9.909 -7.150 0.233 1.00 96.31 378 ILE A O 1
ATOM 2913 N N . SER A 1 379 ? -11.066 -8.182 1.857 1.00 96.06 379 SER A N 1
ATOM 2914 C CA . SER A 1 379 ? -10.483 -7.363 2.919 1.00 96.06 379 SER A CA 1
ATOM 2915 C C . SER A 1 379 ? -8.999 -7.681 3.102 1.00 96.06 379 SER A C 1
ATOM 2917 O O . SER A 1 379 ? -8.568 -8.848 3.032 1.00 96.06 379 SER A O 1
ATOM 2919 N N . TRP A 1 380 ? -8.204 -6.640 3.351 1.00 96.38 380 TRP A N 1
ATOM 2920 C CA . TRP A 1 380 ? -6.813 -6.833 3.750 1.00 96.38 380 TRP A CA 1
ATOM 2921 C C . TRP A 1 380 ? -6.740 -7.372 5.178 1.00 96.38 380 TRP A C 1
ATOM 2923 O O . TRP A 1 380 ? -6.002 -8.330 5.429 1.00 96.38 380 TRP A O 1
ATOM 2933 N N . LEU A 1 381 ? -7.552 -6.816 6.080 1.00 94.75 381 LEU A N 1
ATOM 2934 C CA . LEU A 1 381 ? -7.630 -7.209 7.485 1.00 94.75 381 LEU A CA 1
ATOM 2935 C C . LEU A 1 381 ? -8.365 -8.545 7.678 1.00 94.75 381 LEU A C 1
ATOM 2937 O O . LEU A 1 381 ? -9.385 -8.817 7.046 1.00 94.75 381 LEU A O 1
ATOM 2941 N N . ARG A 1 382 ? -7.847 -9.403 8.566 1.00 86.62 382 ARG A N 1
ATOM 2942 C CA . ARG A 1 382 ? -8.375 -10.759 8.809 1.00 86.62 382 ARG A CA 1
ATOM 2943 C C . ARG A 1 382 ? -8.725 -11.050 10.267 1.00 86.62 382 ARG A C 1
ATOM 2945 O O . ARG A 1 382 ? -8.397 -10.232 11.159 1.00 86.62 382 ARG A O 1
#

Mean predicted aligned error: 13.06 Å

Secondary structure (DSSP, 8-state):
--------------------------------------PPPPP----PPP--PPPPPPPPHHHHHHHHHHHHHHHHHHHSS-SS----------S--TTTTSTTHHHHHHHHHHHHHTTT-TTS-HHHHHHHHHHHHHHT--GGGSHHHH--TTSS-HHHHHHHHHHGGGTSTT---B----------S-------SS----BGGGGGG-SSHHHHHHHHHHTTTTS---HHHHHHHHHHHHT--TTS-TT-HHHHHHHHHHHHHHHHHHTT-GGG-GGGTTHHHHHHHHHHHHHHHH-SS-HHHHHHHHHHHHTT-GGGS-HHHHH-TT--GGGG--TTS-EETTTT-SSS--EEHHHHHHHHHHHHHHH-TTPPP--S--

Nearest PDB structures (foldseek):
  3qwt-assembly1_A  TM=4.525E-01  e=2.169E+00  Salmonella enterica subsp. enterica serovar Paratyphi A

Foldseek 3Di:
DDDDDDDDDDDDDDDDDDDDDDDDDDDDDDDDDDDDDDDDDDDDDDDDDDDDDDDDPDDPPVVVVVVVVVVVVVVVVVVPPPPPDPDPQDQDFWPDQLLCVPPCSVLLRLLVSLLSRCQPPPLDALVLLLLQLVCCVQQVTDPCSASVNRDPLVPDDPLSNLLCLLCVLLRDPPRDQDAPDDDPDPDPDDDDDDDDDDPDRGYVVSLNHNNDPLSSLLSCLLCCVVPNDDLVSLVVLLCLLVVQPLLPDLPDCSLVSLLSSLNSLLSCVVVVSLVVHPSSVPCLVVSLVSLLSNLVNLLALALSNLSSLLSCVLSVNPVSNDPCCAPNPSAHLSRQADPSSFHFNSRPPDPDGDGHSSSSSSSSSNSSCVSCVVGDNDDSGD

pLDDT: mean 77.51, std 22.87, range [24.02, 98.5]

Solvent-accessible surface area (backbone atoms only — not comparable to full-atom values): 23552 Å² total; per-residue (Å²): 135,92,87,78,91,79,90,84,90,86,84,88,88,86,82,90,83,89,88,85,89,83,84,89,88,84,90,82,86,84,89,83,89,80,84,89,81,80,92,77,89,77,82,90,75,83,81,77,76,81,78,79,74,76,79,75,81,77,74,60,71,66,66,57,50,55,51,56,51,50,55,50,53,55,59,52,59,66,68,76,72,73,84,82,78,84,69,88,69,70,87,73,72,91,81,49,58,80,39,61,88,27,96,54,32,69,53,47,51,32,30,53,38,33,58,62,67,46,58,83,35,93,61,37,55,77,65,41,39,43,52,38,22,43,50,20,67,47,62,53,42,45,71,69,42,28,42,80,66,57,51,64,72,85,76,45,52,77,68,52,41,53,51,48,63,74,50,33,30,50,75,38,78,74,48,75,71,49,83,50,97,42,81,90,69,92,67,90,70,90,80,87,88,80,87,71,98,61,89,77,78,56,30,50,53,55,54,71,70,49,87,45,73,63,62,36,54,34,48,45,25,72,38,24,88,80,51,70,73,52,67,67,58,41,48,48,51,51,47,54,50,73,69,42,66,49,84,60,65,75,84,45,68,42,50,61,52,37,52,51,52,49,51,22,50,51,40,17,49,76,68,56,52,39,82,80,30,76,75,52,61,80,39,67,63,59,52,50,50,51,32,44,44,35,33,62,55,51,69,45,57,23,29,67,23,29,43,27,45,32,49,30,51,73,70,70,38,61,91,62,52,58,63,45,54,63,75,22,95,78,47,15,53,74,70,57,46,42,98,72,25,30,22,28,41,62,41,66,75,50,97,66,76,48,69,26,39,57,27,26,48,23,46,42,45,46,52,46,49,69,46,40,73,84,48,63,91,68,74,62,67,67